Protein AF-0000000079576489 (afdb_homodimer)

Nearest PDB structures (foldseek):
  7p4m-assembly1_A  TM=9.486E-01  e=2.228E-34  Thermotoga maritima MSB8
  7p4q-assembly1_A  TM=9.495E-01  e=3.131E-34  Thermotoga maritima MSB8
  6f4l-assembly1_A  TM=9.479E-01  e=9.734E-34  Thermotoga maritima MSB8
  6f4d-assembly1_A  TM=9.574E-01  e=3.026E-33  Thermotoga maritima
  7p4p-assembly1_A  TM=9.589E-01  e=5.648E-33  Thermotoga maritima MSB8

pLDDT: mean 96.82, std 3.68, range [53.78, 98.94]

Foldseek 3Di:
DDLVVLLVVLLVLCVVQQEAEEAELLAAPSSVVNHPDYYHLLVRLVVLLPDPGQEYEYQAADLSQVSSCLSRVRHWTWDLAPVQHAPQQVPADQVNVVVVCVVVVQAAEEEESNHHLRNLLPHQAYAYQAQLLQLLVPDPRQEHEYDDQVQSVVVSCVSPVSGHYDYHPTAHPQQAVQDLVLQVVVCVVPVQAFEEAESSHDPSNVVPHPYYGDLVVSLVCLLPDPRAHYEYRAACSSQVVSCVVPVRHHYHYSDPSRHDPSSHVRDSVSSSCVSVVNHTDTDDDDPSSSPSSSSRHVSCVVSGD/DDLVVLLVVLLVLCVVQQEAEEAELLAAPSSVVNHPDYYHLLVRLVVLLPDPGQEYEYQAADLSQVSSCLSRVRHWTWDLAPVQHAPQQVPADQVNVVVVCVVVVQAQEEEESNHHLRNLLPHQAYAYQAQLLQLLVPDPRQEHEYDDQVQSVVVSCVVVVSGHYDYHPTAHPQQAVQDLVLQVVVCVVPVQAFEEAESSHDPSNVVRHPYYGDLVVSLVCVLPDPRAHYEYRAACSSQVVSCVVPVRHHYHYSDPSRHDPSSHVRDSVSSSCVSVVNHTDTDDDDPSSSVSSSSRHVSCVVSGD

InterPro domains:
  IPR003473 Quinolinate synthetase A [PF02445] (8-302)
  IPR003473 Quinolinate synthetase A [PTHR30573] (5-243)
  IPR003473 Quinolinate synthetase A [TIGR00550] (1-303)
  IPR036094 Quinolinate synthetase A superfamily [G3DSA:3.40.50.10800] (9-284)
  IPR036094 Quinolinate synthetase A superfamily [G3DSA:3.40.50.10800] (88-302)
  IPR036094 Quinolinate synthetase A superfamily [G3DSA:3.40.50.10800] (172-258)
  IPR036094 Quinolinate synthetase A superfamily [SSF142754] (5-303)

Organism: NCBI:txid418240

Solvent-accessible surface area (backbone atoms only — not comparable to full-atom values): 31175 Å² total; per-residue (Å²): 115,51,72,66,55,50,45,52,51,41,54,50,51,29,61,77,65,36,40,42,32,36,24,35,58,60,39,53,69,76,44,54,74,63,32,77,43,73,31,55,70,67,60,43,28,56,50,56,48,71,47,94,53,56,26,35,36,29,42,48,34,47,49,51,33,51,50,28,30,52,62,26,71,87,38,50,30,22,29,25,39,74,83,18,47,50,73,38,23,67,70,57,48,55,68,56,47,52,58,51,42,66,76,40,77,83,39,44,37,37,31,40,57,66,34,39,52,70,41,29,44,78,32,64,29,37,30,45,81,79,27,36,53,58,36,58,66,68,44,85,62,53,32,34,34,28,29,43,32,34,38,41,40,50,56,38,43,69,75,38,73,89,42,46,76,45,66,37,97,60,36,50,78,41,41,52,65,54,43,50,67,39,48,50,52,41,38,68,75,38,73,81,38,46,37,32,25,30,50,54,23,33,62,72,38,50,72,68,39,76,39,76,34,29,72,68,48,44,52,48,49,57,71,69,41,88,67,51,37,33,30,38,45,52,53,45,41,49,40,56,52,47,41,52,75,36,69,87,41,46,66,36,67,38,52,64,65,24,45,55,38,36,38,60,71,48,48,61,63,30,48,46,30,30,77,71,68,75,40,47,33,76,71,81,74,56,67,68,42,44,51,31,19,33,52,10,50,50,43,24,61,73,52,44,103,115,52,71,66,55,51,46,51,51,42,54,51,51,30,61,77,65,35,39,43,32,35,23,35,58,61,38,53,69,77,45,54,74,64,31,76,43,73,32,55,70,66,59,43,30,54,51,56,49,72,47,94,53,57,26,37,36,30,42,49,34,48,50,51,33,51,49,28,33,52,63,26,72,86,38,48,31,23,28,26,37,75,83,19,46,51,74,40,22,66,69,58,48,56,69,56,47,54,58,52,41,67,78,40,77,83,38,44,36,37,29,41,58,65,33,39,53,70,41,30,43,79,33,64,27,33,31,46,80,78,28,35,54,61,35,57,66,69,42,85,62,52,31,34,34,28,31,42,34,35,38,41,39,49,55,38,42,70,76,37,74,89,43,47,74,45,67,38,96,58,36,48,77,42,41,53,65,52,43,50,66,39,49,52,52,42,39,69,76,39,73,81,36,45,35,34,27,31,49,54,23,32,63,72,38,52,73,68,39,75,39,77,36,27,72,69,49,43,53,50,50,58,71,71,41,89,66,49,37,33,32,37,44,51,54,46,41,48,43,56,53,45,42,51,76,36,70,88,41,46,66,36,67,40,51,64,65,24,44,55,38,38,40,60,69,48,48,62,64,30,48,47,29,30,76,69,69,75,41,45,34,76,69,81,74,56,67,68,42,43,50,31,19,32,52,9,50,51,44,23,61,72,52,40,110

Sequence (610 aa):
MTIAEIQQEILRMKKEQDICILAHAYQGQEILEVADYTGDSYGLSVQASKRDCSGVIMCGVRFMAETCKILSPKKRVWLANPVAGCPMAEQLDLEGLRELKAQYPDYAVVAYINTTSELKTECDVCVTSSSAVEICKKLEQDKILFIPDPNLGHYVAEKLPEKTFAFYKGGCPRHIVVSAKDVEKARATHPDALFLVHPECRQEVVEQADYVGSTTGIMEFAKKSEHKEFIIGTENSIVEHLQFECPDKKFYPVAVQLTCMNMKVTTLMDIYNCLKGQGGEEIFLPENIMEGAGRCIHRMVELGGMTIAEIQQEILRMKKEQDICILAHAYQGQEILEVADYTGDSYGLSVQASKRDCSGVIMCGVRFMAETCKILSPKKRVWLANPVAGCPMAEQLDLEGLRELKAQYPDYAVVAYINTTSELKTECDVCVTSSSAVEICKKLEQDKILFIPDPNLGHYVAEKLPEKTFAFYKGGCPRHIVVSAKDVEKARATHPDALFLVHPECRQEVVEQADYVGSTTGIMEFAKKSEHKEFIIGTENSIVEHLQFECPDKKFYPVAVQLTCMNMKVTTLMDIYNCLKGQGGEEIFLPENIMEGAGRCIHRMVELGG

Secondary structure (DSSP, 8-state):
--HHHHHHHHHHHHHHHTEEEEEETTS-HHHHTT-SEEE-HHHHHHHHHHS--SEEEEES-HHHHHHHHHH-TTSEEEESSTT---TTTTSS-HHHHHHHHHH-TTSEEEEESSS-HHHHTT-SEEE-TTTHHHHHHH-S-SEEEEES-HHHHHHHHHH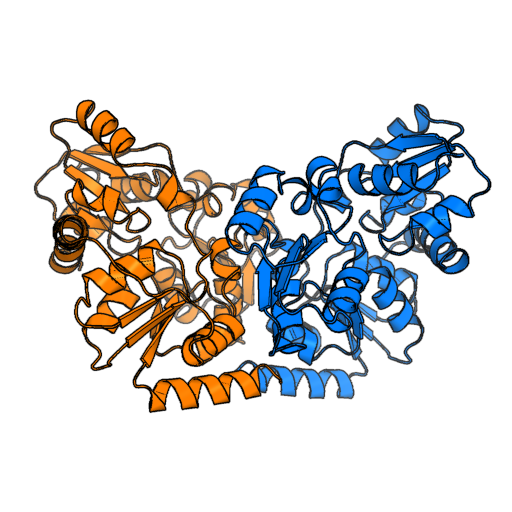-TTSEEEE-S---TTGGG--HHHHHHHHHH-TT-EEEE-TTS-HHHHTT-SEE--HHHHHHHHHH-S-SEEEEES-THHHHHHHHH-TTSEEEES-GGG--HHHHT--HHHHHHHHTTSS-EE----HHHHHHHHHHHHHHHHH--/--HHHHHHHHHHHHHHHTEEEEEETTS-HHHHTT-SEEE-HHHHHHHHHHS--SEEEEES-HHHHHHHHHH-TTSEEEESSTT---TTTTSS-HHHHHHHHHH-TT-EEEEESSS-HHHHTT-SEEE-TTTHHHHHHH-S-SEEEEES-HHHHHHHHHH-TTSEEEE-S---TTGGG--HHHHHHHHHH-TT-EEEE-TTS-HHHHTT-SEE--HHHHHHHHHH-S-SEEEEES-THHHHHHHHH-TTSEEEES-GGG--HHHHT--HHHHHHHHTTSS-EE----HHHHHHHHHHHHHHHHH--

Radius of gyration: 25.02 Å; Cα contacts (8 Å, |Δi|>4): 1276; chains: 2; bounding box: 54×73×64 Å

Structure (mmCIF, N/CA/C/O backbone):
data_AF-0000000079576489-model_v1
#
loop_
_entity.id
_entity.type
_entity.pdbx_description
1 polymer 'Quinolinate synthase'
#
loop_
_atom_site.group_PDB
_atom_site.id
_atom_site.type_symbol
_atom_site.label_atom_id
_atom_site.label_alt_id
_atom_site.label_comp_id
_atom_site.label_asym_id
_atom_site.label_entity_id
_atom_site.label_seq_id
_atom_site.pdbx_PDB_ins_code
_atom_site.Cartn_x
_atom_site.Cartn_y
_atom_site.Cartn_z
_atom_site.occupancy
_atom_site.B_iso_or_equiv
_atom_site.auth_seq_id
_atom_site.auth_comp_id
_atom_site.auth_asym_id
_atom_site.auth_atom_id
_atom_site.pdbx_PDB_model_num
ATOM 1 N N . MET A 1 1 ? 9.375 13.93 -16.172 1 88.94 1 MET A N 1
ATOM 2 C CA . MET A 1 1 ? 8.562 13.078 -17.031 1 88.94 1 MET A CA 1
ATOM 3 C C . MET A 1 1 ? 7.266 12.68 -16.328 1 88.94 1 MET A C 1
ATOM 5 O O . MET A 1 1 ? 7.238 12.523 -15.109 1 88.94 1 MET A O 1
ATOM 9 N N . THR A 1 2 ? 6.199 12.586 -17.156 1 95.12 2 THR A N 1
ATOM 10 C CA . THR A 1 2 ? 4.898 12.172 -16.641 1 95.12 2 THR A CA 1
ATOM 11 C C . THR A 1 2 ? 4.738 10.656 -16.75 1 95.12 2 THR A C 1
ATOM 13 O O . THR A 1 2 ? 5.559 9.984 -17.375 1 95.12 2 THR A O 1
ATOM 16 N N . ILE A 1 3 ? 3.736 10.148 -16.125 1 97.38 3 ILE A N 1
ATOM 17 C CA . ILE A 1 3 ? 3.41 8.727 -16.219 1 97.38 3 ILE A CA 1
ATOM 18 C C . ILE A 1 3 ? 3.238 8.328 -17.688 1 97.38 3 ILE A C 1
ATOM 20 O O . ILE A 1 3 ? 3.818 7.344 -18.141 1 97.38 3 ILE A O 1
ATOM 24 N N . ALA A 1 4 ? 2.502 9.172 -18.453 1 97.56 4 ALA A N 1
ATOM 25 C CA . ALA A 1 4 ? 2.23 8.875 -19.844 1 97.56 4 ALA A CA 1
ATOM 26 C C . ALA A 1 4 ? 3.525 8.805 -20.656 1 97.56 4 ALA A C 1
ATOM 28 O O . ALA A 1 4 ? 3.691 7.918 -21.5 1 97.56 4 ALA A O 1
ATOM 29 N N . GLU A 1 5 ? 4.426 9.688 -20.375 1 97.56 5 GLU A N 1
ATOM 30 C CA . GLU A 1 5 ? 5.703 9.719 -21.078 1 97.56 5 GLU A CA 1
ATOM 31 C C . GLU A 1 5 ? 6.547 8.492 -20.766 1 97.56 5 GLU A C 1
ATOM 33 O O . GLU A 1 5 ? 7.152 7.898 -21.656 1 97.56 5 GLU A O 1
ATOM 38 N N . ILE A 1 6 ? 6.574 8.133 -19.5 1 97.69 6 ILE A N 1
ATOM 39 C CA . ILE A 1 6 ? 7.352 6.973 -19.094 1 97.69 6 ILE A CA 1
ATOM 40 C C . ILE A 1 6 ? 6.746 5.703 -19.672 1 97.69 6 ILE A C 1
ATOM 42 O O . ILE A 1 6 ? 7.469 4.805 -20.109 1 97.69 6 ILE A O 1
ATOM 46 N N . GLN A 1 7 ? 5.414 5.645 -19.688 1 98.62 7 GLN A N 1
ATOM 47 C CA . GLN A 1 7 ? 4.746 4.492 -20.281 1 98.62 7 GLN A CA 1
ATOM 48 C C . GLN A 1 7 ? 5.117 4.344 -21.766 1 98.62 7 GLN A C 1
ATOM 50 O O . GLN A 1 7 ? 5.387 3.236 -22.234 1 98.62 7 GLN A O 1
ATOM 55 N N . GLN A 1 8 ? 5.141 5.43 -22.438 1 98.44 8 GLN A N 1
ATOM 56 C CA . GLN A 1 8 ? 5.5 5.395 -23.859 1 98.44 8 GLN A CA 1
ATOM 57 C C . GLN A 1 8 ? 6.93 4.891 -24.047 1 98.44 8 GLN A C 1
ATOM 59 O O . GLN A 1 8 ? 7.199 4.094 -24.938 1 98.44 8 GLN A O 1
ATOM 64 N N . GLU A 1 9 ? 7.816 5.395 -23.219 1 98.31 9 GLU A N 1
ATOM 65 C CA . GLU A 1 9 ? 9.203 4.953 -23.297 1 98.31 9 GLU A CA 1
ATOM 66 C C . GLU A 1 9 ? 9.336 3.465 -22.984 1 98.31 9 GLU A C 1
ATOM 68 O O . GLU A 1 9 ? 10.102 2.752 -23.625 1 98.31 9 GLU A O 1
ATOM 73 N N . ILE A 1 10 ? 8.609 3.016 -22 1 98.75 10 ILE A N 1
ATOM 74 C CA . ILE A 1 10 ? 8.617 1.607 -21.625 1 98.75 10 ILE A CA 1
ATOM 75 C C . ILE A 1 10 ? 8.125 0.752 -22.781 1 98.75 10 ILE A C 1
ATOM 77 O O . ILE A 1 10 ? 8.742 -0.256 -23.125 1 98.75 10 ILE A O 1
ATOM 81 N N . LEU A 1 11 ? 7.043 1.182 -23.406 1 98.81 11 LEU A N 1
ATOM 82 C CA . LEU A 1 11 ? 6.473 0.441 -24.531 1 98.81 11 LEU A CA 1
ATOM 83 C C . LEU A 1 11 ? 7.457 0.375 -25.688 1 98.81 11 LEU A C 1
ATOM 85 O O . LEU A 1 11 ? 7.609 -0.674 -26.328 1 98.81 11 LEU A O 1
ATOM 89 N N . ARG A 1 12 ? 8.109 1.42 -25.922 1 98.75 12 ARG A N 1
ATOM 90 C CA . ARG A 1 12 ? 9.117 1.458 -26.984 1 98.75 12 ARG A CA 1
ATOM 91 C C . ARG A 1 12 ? 10.281 0.531 -26.656 1 98.75 12 ARG A C 1
ATOM 93 O O . ARG A 1 12 ? 10.664 -0.302 -27.484 1 98.75 12 ARG A O 1
ATOM 100 N N . MET A 1 13 ? 10.852 0.648 -25.484 1 98.69 13 MET A N 1
ATOM 101 C CA . MET A 1 13 ? 12.055 -0.081 -25.094 1 98.69 13 MET A CA 1
ATOM 102 C C . MET A 1 13 ? 11.789 -1.582 -25.047 1 98.69 13 MET A C 1
ATOM 104 O O . MET A 1 13 ? 12.625 -2.381 -25.453 1 98.69 13 MET A O 1
ATOM 108 N N . LYS A 1 14 ? 10.625 -1.907 -24.484 1 98.56 14 LYS A N 1
ATOM 109 C CA . LYS A 1 14 ? 10.367 -3.34 -24.375 1 98.56 14 LYS A CA 1
ATOM 110 C C . LYS A 1 14 ? 10.25 -3.99 -25.75 1 98.56 14 LYS A C 1
ATOM 112 O O . LYS A 1 14 ? 10.688 -5.125 -25.938 1 98.56 14 LYS A O 1
ATOM 117 N N . LYS A 1 15 ? 9.648 -3.301 -26.672 1 98.19 15 LYS A N 1
ATOM 118 C CA . LYS A 1 15 ? 9.555 -3.797 -28.047 1 98.19 15 LYS A CA 1
ATOM 119 C C . LYS A 1 15 ? 10.938 -3.926 -28.672 1 98.19 15 LYS A C 1
ATOM 121 O O . LYS A 1 15 ? 11.258 -4.957 -29.266 1 98.19 15 LYS A O 1
ATOM 126 N N . GLU A 1 16 ? 11.703 -2.951 -28.547 1 98.5 16 GLU A N 1
ATOM 127 C CA . GLU A 1 16 ? 13.047 -2.922 -29.125 1 98.5 16 GLU A CA 1
ATOM 128 C C . GLU A 1 16 ? 13.914 -4.035 -28.547 1 98.5 16 GLU A C 1
ATOM 130 O O . GLU A 1 16 ? 14.75 -4.602 -29.266 1 98.5 16 GLU A O 1
ATOM 135 N N . GLN A 1 17 ? 13.719 -4.355 -27.359 1 98.38 17 GLN A N 1
ATOM 136 C CA . GLN A 1 17 ? 14.578 -5.297 -26.656 1 98.38 17 GLN A CA 1
ATOM 137 C C . GLN A 1 17 ? 13.969 -6.695 -26.641 1 98.38 17 GLN A C 1
ATOM 139 O O . GLN A 1 17 ? 14.57 -7.637 -26.109 1 98.38 17 GLN A O 1
ATOM 144 N N . ASP A 1 18 ? 12.742 -6.809 -27.109 1 98.38 18 ASP A N 1
ATOM 145 C CA . ASP A 1 18 ? 12.023 -8.078 -27.141 1 98.38 18 ASP A CA 1
ATOM 146 C C . ASP A 1 18 ? 11.797 -8.625 -25.734 1 98.38 18 ASP A C 1
ATOM 148 O O . ASP A 1 18 ? 12.148 -9.773 -25.453 1 98.38 18 ASP A O 1
ATOM 152 N N . ILE A 1 19 ? 11.32 -7.766 -24.891 1 98.44 19 ILE A N 1
ATOM 153 C CA . ILE A 1 19 ? 11.047 -8.102 -23.5 1 98.44 19 ILE A CA 1
ATOM 154 C C . ILE A 1 19 ? 9.547 -8.047 -23.234 1 98.44 19 ILE A C 1
ATOM 156 O O . ILE A 1 19 ? 8.867 -7.113 -23.656 1 98.44 19 ILE A O 1
ATOM 160 N N . CYS A 1 20 ? 9.062 -9.086 -22.578 1 98.06 20 CYS A N 1
ATOM 161 C CA . CYS A 1 20 ? 7.672 -9.148 -22.141 1 98.06 20 CYS A CA 1
ATOM 162 C C . CYS A 1 20 ? 7.543 -8.664 -20.703 1 98.06 20 CYS A C 1
ATOM 164 O O . CYS A 1 20 ? 8.391 -8.961 -19.859 1 98.06 20 CYS A O 1
ATOM 166 N N . ILE A 1 21 ? 6.508 -7.895 -20.406 1 98.69 21 ILE A N 1
ATOM 167 C CA . ILE A 1 21 ? 6.23 -7.43 -19.062 1 98.69 21 ILE A CA 1
ATOM 168 C C . ILE A 1 21 ? 5.02 -8.172 -18.5 1 98.69 21 ILE A C 1
ATOM 170 O O . ILE A 1 21 ? 3.936 -8.141 -19.078 1 98.69 21 ILE A O 1
ATOM 174 N N . LEU A 1 22 ? 5.242 -8.852 -17.438 1 98.5 22 LEU A N 1
ATOM 175 C CA . LEU A 1 22 ? 4.188 -9.539 -16.688 1 98.5 22 LEU A CA 1
ATOM 176 C C . LEU A 1 22 ? 3.816 -8.758 -15.438 1 98.5 22 LEU A C 1
ATOM 178 O O . LEU A 1 22 ? 4.691 -8.391 -14.648 1 98.5 22 LEU A O 1
ATOM 182 N N . ALA A 1 23 ? 2.525 -8.5 -15.227 1 98.38 23 ALA A N 1
ATOM 183 C CA . ALA A 1 23 ? 2.068 -7.762 -14.055 1 98.38 23 ALA A CA 1
ATOM 184 C C . ALA A 1 23 ? 1.021 -8.555 -13.273 1 98.38 23 ALA A C 1
ATOM 186 O O . ALA A 1 23 ? -0.029 -8.906 -13.82 1 98.38 23 ALA A O 1
ATOM 187 N N . HIS A 1 24 ? 1.357 -8.867 -12.039 1 97.75 24 HIS A N 1
ATOM 188 C CA . HIS A 1 24 ? 0.315 -9.398 -11.164 1 97.75 24 HIS A CA 1
ATOM 189 C C . HIS A 1 24 ? -0.85 -8.422 -11.047 1 97.75 24 HIS A C 1
ATOM 191 O O . HIS A 1 24 ? -0.652 -7.203 -11.086 1 97.75 24 HIS A O 1
ATOM 197 N N . ALA A 1 25 ? -2.02 -8.906 -10.781 1 96.62 25 ALA A N 1
ATOM 198 C CA . ALA A 1 25 ? -3.25 -8.117 -10.766 1 96.62 25 ALA A CA 1
ATOM 199 C C . ALA A 1 25 ? -3.234 -7.094 -9.641 1 96.62 25 ALA A C 1
ATOM 201 O O . ALA A 1 25 ? -4 -6.129 -9.656 1 96.62 25 ALA A O 1
ATOM 202 N N . TYR A 1 26 ? -2.35 -7.266 -8.688 1 97.56 26 TYR A N 1
ATOM 203 C CA . TYR A 1 26 ? -2.305 -6.371 -7.531 1 97.56 26 TYR A CA 1
ATOM 204 C C . TYR A 1 26 ? -1.419 -5.164 -7.812 1 97.56 26 TYR A C 1
ATOM 206 O O . TYR A 1 26 ? -1.311 -4.258 -6.984 1 97.56 26 TYR A O 1
ATOM 214 N N . GLN A 1 27 ? -0.81 -5.113 -9 1 98.12 27 GLN A N 1
ATOM 215 C CA . GLN A 1 27 ? 0.032 -3.971 -9.344 1 98.12 27 GLN A CA 1
ATOM 216 C C . GLN A 1 27 ? -0.813 -2.748 -9.695 1 98.12 27 GLN A C 1
ATOM 218 O O . GLN A 1 27 ? -2.018 -2.867 -9.93 1 98.12 27 GLN A O 1
ATOM 223 N N . GLY A 1 28 ? -0.167 -1.562 -9.656 1 97.19 28 GLY A N 1
ATOM 224 C CA . GLY A 1 28 ? -0.85 -0.323 -9.984 1 97.19 28 GLY A CA 1
ATOM 225 C C . GLY A 1 28 ? -1.302 -0.257 -11.438 1 97.19 28 GLY A C 1
ATOM 226 O O . GLY A 1 28 ? -0.722 -0.913 -12.305 1 97.19 28 GLY A O 1
ATOM 227 N N . GLN A 1 29 ? -2.305 0.568 -11.641 1 97.69 29 GLN A N 1
ATOM 228 C CA . GLN A 1 29 ? -2.898 0.69 -12.969 1 97.69 29 GLN A CA 1
ATOM 229 C C . GLN A 1 29 ? -1.863 1.141 -14 1 97.69 29 GLN A C 1
ATOM 231 O O . GLN A 1 29 ? -1.918 0.736 -15.164 1 97.69 29 GLN A O 1
ATOM 236 N N . GLU A 1 30 ? -0.906 1.991 -13.578 1 98.06 30 GLU A N 1
ATOM 237 C CA . GLU A 1 30 ? 0.122 2.496 -14.477 1 98.06 30 GLU A CA 1
ATOM 238 C C . GLU A 1 30 ? 1.02 1.367 -14.977 1 98.06 30 GLU A C 1
ATOM 240 O O . GLU A 1 30 ? 1.57 1.445 -16.078 1 98.06 30 GLU A O 1
ATOM 245 N N . ILE A 1 31 ? 1.19 0.369 -14.211 1 98.56 31 ILE A N 1
ATOM 246 C CA . ILE A 1 31 ? 1.982 -0.799 -14.586 1 98.56 31 ILE A CA 1
ATOM 247 C C . ILE A 1 31 ? 1.16 -1.717 -15.484 1 98.56 31 ILE A C 1
ATOM 249 O O . ILE A 1 31 ? 1.654 -2.201 -16.5 1 98.56 31 ILE A O 1
ATOM 253 N N . LEU A 1 32 ? -0.152 -1.914 -15.117 1 98.31 32 LEU A N 1
ATOM 254 C CA . LEU A 1 32 ? -1.016 -2.781 -15.914 1 98.31 32 LEU A CA 1
ATOM 255 C C . LEU A 1 32 ? -1.103 -2.287 -17.359 1 98.31 32 LEU A C 1
ATOM 257 O O . LEU A 1 32 ? -1.155 -3.092 -18.297 1 98.31 32 LEU A O 1
ATOM 261 N N . GLU A 1 33 ? -1.062 -1.024 -17.562 1 98.38 33 GLU A N 1
ATOM 262 C CA . GLU A 1 33 ? -1.262 -0.427 -18.875 1 98.38 33 GLU A CA 1
ATOM 263 C C . GLU A 1 33 ? -0.076 -0.708 -19.797 1 98.38 33 GLU A C 1
ATOM 265 O O . GLU A 1 33 ? -0.191 -0.597 -21.016 1 98.38 33 GLU A O 1
ATOM 270 N N . VAL A 1 34 ? 1.092 -1.056 -19.266 1 98.69 34 VAL A N 1
ATOM 271 C CA . VAL A 1 34 ? 2.248 -1.322 -20.109 1 98.69 34 VAL A CA 1
ATOM 272 C C . VAL A 1 34 ? 2.566 -2.816 -20.094 1 98.69 34 VAL A C 1
ATOM 274 O O . VAL A 1 34 ? 3.514 -3.262 -20.75 1 98.69 34 VAL A O 1
ATOM 277 N N . ALA A 1 35 ? 1.807 -3.59 -19.375 1 98.5 35 ALA A N 1
ATOM 278 C CA . ALA A 1 35 ? 2.055 -5.023 -19.25 1 98.5 35 ALA A CA 1
ATOM 279 C C . ALA A 1 35 ? 1.563 -5.77 -20.5 1 98.5 35 ALA A C 1
ATOM 281 O O . ALA A 1 35 ? 0.574 -5.371 -21.109 1 98.5 35 ALA A O 1
ATOM 282 N N . ASP A 1 36 ? 2.234 -6.82 -20.875 1 97.81 36 ASP A N 1
ATOM 283 C CA . ASP A 1 36 ? 1.76 -7.723 -21.922 1 97.81 36 ASP A CA 1
ATOM 284 C C . ASP A 1 36 ? 0.686 -8.664 -21.391 1 97.81 36 ASP A C 1
ATOM 286 O O . ASP A 1 36 ? -0.257 -9.016 -22.109 1 97.81 36 ASP A O 1
ATOM 290 N N . TYR A 1 37 ? 0.896 -9.078 -20.172 1 96.38 37 TYR A N 1
ATOM 291 C CA . TYR A 1 37 ? -0.064 -9.953 -19.516 1 96.38 37 TYR A CA 1
ATOM 292 C C . TYR A 1 37 ? -0.29 -9.508 -18.062 1 96.38 37 TYR A C 1
ATOM 294 O O . TYR A 1 37 ? 0.65 -9.102 -17.375 1 96.38 37 TYR A O 1
ATOM 302 N N . THR A 1 38 ? -1.528 -9.508 -17.672 1 96 38 THR A N 1
ATOM 303 C CA . THR A 1 38 ? -1.938 -9.266 -16.297 1 96 38 THR A CA 1
ATOM 304 C C . THR A 1 38 ? -2.717 -10.461 -15.75 1 96 38 THR A C 1
ATOM 306 O O . THR A 1 38 ? -3.547 -11.039 -16.453 1 96 38 THR A O 1
ATOM 309 N N . GLY A 1 39 ? -2.432 -10.828 -14.516 1 92.19 39 GLY A N 1
ATOM 310 C CA . GLY A 1 39 ? -3.164 -11.938 -13.938 1 92.19 39 GLY A CA 1
ATOM 311 C C . GLY A 1 39 ?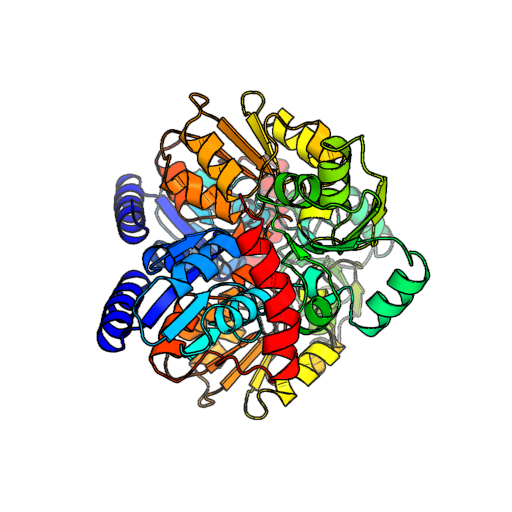 -2.584 -12.414 -12.625 1 92.19 39 GLY A C 1
ATOM 312 O O . GLY A 1 39 ? -1.97 -11.641 -11.891 1 92.19 39 GLY A O 1
ATOM 313 N N . ASP A 1 40 ? -2.971 -13.586 -12.258 1 87.38 40 ASP A N 1
ATOM 314 C CA . ASP A 1 40 ? -2.443 -14.195 -11.039 1 87.38 40 ASP A CA 1
ATOM 315 C C . ASP A 1 40 ? -1.105 -14.883 -11.312 1 87.38 40 ASP A C 1
ATOM 317 O O . ASP A 1 40 ? -0.621 -14.891 -12.445 1 87.38 40 ASP A O 1
ATOM 321 N N . SER A 1 41 ? -0.508 -15.398 -10.336 1 82.94 41 SER A N 1
ATOM 322 C CA . SER A 1 41 ? 0.848 -15.93 -10.398 1 82.94 41 SER A CA 1
ATOM 323 C C . SER A 1 41 ? 0.947 -17.078 -11.406 1 82.94 41 SER A C 1
ATOM 325 O O . SER A 1 41 ? 1.872 -17.109 -12.219 1 82.94 41 SER A O 1
ATOM 327 N N . TYR A 1 42 ? 0.071 -18 -11.406 1 78.44 42 TYR A N 1
ATOM 328 C CA . TYR A 1 42 ? 0.09 -19.156 -12.289 1 78.44 42 TYR A CA 1
ATOM 329 C C . TYR A 1 42 ? -0.07 -18.734 -13.75 1 78.44 42 TYR A C 1
ATOM 331 O O . TYR A 1 42 ? 0.744 -19.094 -14.602 1 78.44 42 TYR A O 1
ATOM 339 N N . GLY A 1 43 ? -1.098 -17.969 -13.992 1 83.38 43 GLY A N 1
ATOM 340 C CA . GLY A 1 43 ? -1.416 -17.531 -15.344 1 83.38 43 GLY A CA 1
ATOM 341 C C . GLY A 1 43 ? -0.288 -16.75 -16 1 83.38 43 GLY A C 1
ATOM 342 O O . GLY A 1 43 ? 0.008 -16.969 -17.188 1 83.38 43 GLY A O 1
ATOM 343 N N . LEU A 1 44 ? 0.418 -15.992 -15.258 1 90.44 44 LEU A N 1
ATOM 344 C CA . LEU A 1 44 ? 1.481 -15.141 -15.789 1 90.44 44 LEU A CA 1
ATOM 345 C C . LEU A 1 44 ? 2.66 -15.984 -16.266 1 90.44 44 LEU A C 1
ATOM 347 O O . LEU A 1 44 ? 3.162 -15.781 -17.375 1 90.44 44 LEU A O 1
ATOM 351 N N . SER A 1 45 ? 3.055 -16.906 -15.453 1 88.62 45 SER A N 1
ATOM 352 C CA . SER A 1 45 ? 4.215 -17.734 -15.797 1 88.62 45 SER A CA 1
ATOM 353 C C . SER A 1 45 ? 3.926 -18.625 -17 1 88.62 45 SER A C 1
ATOM 355 O O . SER A 1 45 ? 4.797 -18.844 -17.844 1 88.62 45 SER A O 1
ATOM 357 N N . VAL A 1 46 ? 2.707 -19.141 -17.078 1 89.81 46 VAL A N 1
ATOM 358 C CA . VAL A 1 46 ? 2.32 -19.969 -18.203 1 89.81 46 VAL A CA 1
ATOM 359 C C . VAL A 1 46 ? 2.32 -19.141 -19.484 1 89.81 46 VAL A C 1
ATOM 361 O O . VAL A 1 46 ? 2.83 -19.578 -20.531 1 89.81 46 VAL A O 1
ATOM 364 N N . GLN A 1 47 ? 1.8 -17.953 -19.391 1 92.06 47 GLN A N 1
ATOM 365 C CA . GLN A 1 47 ? 1.781 -17.078 -20.547 1 92.06 47 GLN A CA 1
ATOM 366 C C . GLN A 1 47 ? 3.197 -16.734 -21.016 1 92.06 47 GLN A C 1
ATOM 368 O O . GLN A 1 47 ? 3.479 -16.703 -22.203 1 92.06 47 GLN A O 1
ATOM 373 N N . ALA A 1 48 ? 4.012 -16.469 -20.125 1 92.25 48 ALA A N 1
ATOM 374 C CA . ALA A 1 48 ? 5.406 -16.172 -20.438 1 92.25 48 ALA A CA 1
ATOM 375 C C . ALA A 1 48 ? 6.074 -17.328 -21.156 1 92.25 48 ALA A C 1
ATOM 377 O O . ALA A 1 48 ? 6.863 -17.125 -22.078 1 92.25 48 ALA A O 1
ATOM 378 N N . SER A 1 49 ? 5.785 -18.516 -20.766 1 92.62 49 SER A N 1
ATOM 379 C CA . SER A 1 49 ? 6.418 -19.703 -21.344 1 92.62 49 SER A CA 1
ATOM 380 C C . SER A 1 49 ? 5.996 -19.891 -22.797 1 92.62 49 SER A C 1
ATOM 382 O O . SER A 1 49 ? 6.742 -20.469 -23.594 1 92.62 49 SER A O 1
ATOM 384 N N . LYS A 1 50 ? 4.855 -19.406 -23.125 1 93.94 50 LYS A N 1
ATOM 385 C CA . LYS A 1 50 ? 4.301 -19.609 -24.453 1 93.94 50 LYS A CA 1
ATOM 386 C C . LYS A 1 50 ? 4.711 -18.469 -25.391 1 93.94 50 LYS A C 1
ATOM 388 O O . LYS A 1 50 ? 4.582 -18.578 -26.609 1 93.94 50 LYS A O 1
ATOM 393 N N . ARG A 1 51 ? 5.137 -17.453 -24.828 1 93.62 51 ARG A N 1
ATOM 394 C CA . ARG A 1 51 ? 5.473 -16.266 -25.625 1 93.62 51 ARG A CA 1
ATOM 395 C C . ARG A 1 51 ? 6.883 -16.375 -26.203 1 93.62 51 ARG A C 1
ATOM 397 O O . ARG A 1 51 ? 7.805 -16.828 -25.516 1 93.62 51 ARG A O 1
ATOM 404 N N . ASP A 1 52 ? 6.957 -16.016 -27.5 1 93.94 52 ASP A N 1
ATOM 405 C CA . ASP A 1 52 ? 8.281 -15.961 -28.109 1 93.94 52 ASP A CA 1
ATOM 406 C C . ASP A 1 52 ? 8.953 -14.617 -27.844 1 93.94 52 ASP A C 1
ATOM 408 O O . ASP A 1 52 ? 8.711 -13.641 -28.547 1 93.94 52 ASP A O 1
ATOM 412 N N . CYS A 1 53 ? 9.672 -14.516 -26.812 1 95.81 53 CYS A N 1
ATOM 413 C CA . CYS A 1 53 ? 10.422 -13.328 -26.422 1 95.81 53 CYS A CA 1
ATOM 414 C C . CYS A 1 53 ? 11.727 -13.711 -25.734 1 95.81 53 CYS A C 1
ATOM 416 O O . CYS A 1 53 ? 11.859 -14.828 -25.234 1 95.81 53 CYS A O 1
ATOM 418 N N . SER A 1 54 ? 12.633 -12.797 -25.703 1 97.12 54 SER A N 1
ATOM 419 C CA . SER A 1 54 ? 13.969 -13.07 -25.172 1 97.12 54 SER A CA 1
ATOM 420 C C . SER A 1 54 ? 13.992 -12.953 -23.641 1 97.12 54 SER A C 1
ATOM 422 O O . SER A 1 54 ? 14.797 -13.602 -22.984 1 97.12 54 SER A O 1
ATOM 424 N N . GLY A 1 55 ? 13.109 -12.039 -23.109 1 98 55 GLY A N 1
ATOM 425 C CA . GLY A 1 55 ? 13.148 -11.805 -21.688 1 98 55 GLY A CA 1
ATOM 426 C C . GLY A 1 55 ? 11.797 -11.398 -21.109 1 98 55 GLY A C 1
ATOM 427 O O . GLY A 1 55 ? 10.867 -11.109 -21.859 1 98 55 GLY A O 1
ATOM 428 N N . VAL A 1 56 ? 11.797 -11.492 -19.781 1 98.44 56 VAL A N 1
ATOM 429 C CA . VAL A 1 56 ? 10.57 -11.18 -19.078 1 98.44 56 VAL A CA 1
ATOM 430 C C . VAL A 1 56 ? 10.883 -10.32 -17.844 1 98.44 56 VAL A C 1
ATOM 432 O O . VAL A 1 56 ? 11.844 -10.586 -17.125 1 98.44 56 VAL A O 1
ATOM 435 N N . ILE A 1 57 ? 10.148 -9.219 -17.672 1 98.81 57 ILE A N 1
ATOM 436 C CA . ILE A 1 57 ? 10.148 -8.461 -16.422 1 98.81 57 ILE A CA 1
ATOM 437 C C . ILE A 1 57 ? 8.891 -8.797 -15.617 1 98.81 57 ILE A C 1
ATOM 439 O O . ILE A 1 57 ? 7.773 -8.562 -16.078 1 98.81 57 ILE A O 1
ATOM 443 N N . MET A 1 58 ? 9.117 -9.406 -14.469 1 98.69 58 MET A N 1
ATOM 444 C CA . MET A 1 58 ? 8.031 -9.734 -13.562 1 98.69 58 MET A CA 1
ATOM 445 C C . MET A 1 58 ? 7.727 -8.57 -12.625 1 98.69 58 MET A C 1
ATOM 447 O O . MET A 1 58 ? 8.578 -8.18 -11.82 1 98.69 58 MET A O 1
ATOM 451 N N . CYS A 1 59 ? 6.551 -7.945 -12.797 1 98.75 59 CYS A N 1
ATOM 452 C CA . CYS A 1 59 ? 6.008 -7.027 -11.805 1 98.75 59 CYS A CA 1
ATOM 453 C C . CYS A 1 59 ? 5.137 -7.766 -10.797 1 98.75 59 CYS A C 1
ATOM 455 O O . CYS A 1 59 ? 3.936 -7.93 -11.008 1 98.75 59 CYS A O 1
ATOM 457 N N . GLY A 1 60 ? 5.648 -8.117 -9.695 1 97.81 60 GLY A N 1
ATOM 458 C CA . GLY A 1 60 ? 5.117 -8.906 -8.602 1 97.81 60 GLY A CA 1
ATOM 459 C C . GLY A 1 60 ? 6.094 -9.078 -7.457 1 97.81 60 GLY A C 1
ATOM 460 O O . GLY A 1 60 ? 6.645 -8.094 -6.953 1 97.81 60 GLY A O 1
ATOM 461 N N . VAL A 1 61 ? 6.227 -10.359 -7.023 1 98.12 61 VAL A N 1
ATOM 462 C CA . VAL A 1 61 ? 7.145 -10.633 -5.922 1 98.12 61 VAL A CA 1
ATOM 463 C C . VAL A 1 61 ? 8.125 -11.734 -6.328 1 98.12 61 VAL A C 1
ATOM 465 O O . VAL A 1 61 ? 7.988 -12.328 -7.402 1 98.12 61 VAL A O 1
ATOM 468 N N . ARG A 1 62 ? 9.031 -12.055 -5.52 1 97.75 62 ARG A N 1
ATOM 469 C CA . ARG A 1 62 ? 10.195 -12.875 -5.859 1 97.75 62 ARG A CA 1
ATOM 470 C C . ARG A 1 62 ? 9.773 -14.273 -6.289 1 97.75 62 ARG A C 1
ATOM 472 O O . ARG A 1 62 ? 10.234 -14.773 -7.316 1 97.75 62 ARG A O 1
ATOM 479 N N . PHE A 1 63 ? 8.938 -14.984 -5.562 1 97.38 63 PHE A N 1
ATOM 480 C CA . PHE A 1 63 ? 8.594 -16.359 -5.906 1 97.38 63 PHE A CA 1
ATOM 481 C C . PHE A 1 63 ? 7.941 -16.422 -7.281 1 97.38 63 PHE A C 1
ATOM 483 O O . PHE A 1 63 ? 8.031 -17.438 -7.965 1 97.38 63 PHE A O 1
ATOM 490 N N . MET A 1 64 ? 7.293 -15.359 -7.691 1 97.31 64 MET A N 1
ATOM 491 C CA . MET A 1 64 ? 6.676 -15.328 -9.016 1 97.31 64 MET A CA 1
ATOM 492 C C . MET A 1 64 ? 7.738 -15.266 -10.109 1 97.31 64 MET A C 1
ATOM 494 O O . MET A 1 64 ? 7.625 -15.953 -11.125 1 97.31 64 MET A O 1
ATOM 498 N N . ALA A 1 65 ? 8.695 -14.383 -9.875 1 98.06 65 ALA A N 1
ATOM 499 C CA . ALA A 1 65 ? 9.797 -14.289 -10.836 1 98.06 65 ALA A CA 1
ATOM 500 C C . ALA A 1 65 ? 10.547 -15.609 -10.945 1 98.06 65 ALA A C 1
ATOM 502 O O . ALA A 1 65 ? 10.922 -16.031 -12.039 1 98.06 65 ALA A O 1
ATOM 503 N N . GLU A 1 66 ? 10.742 -16.266 -9.859 1 97.62 66 GLU A N 1
ATOM 504 C CA . GLU A 1 66 ? 11.43 -17.562 -9.852 1 97.62 66 GLU A CA 1
ATOM 505 C C . GLU A 1 66 ? 10.602 -18.625 -10.57 1 97.62 66 GLU A C 1
ATOM 507 O O . GLU A 1 66 ? 11.141 -19.438 -11.32 1 97.62 66 GLU A O 1
ATOM 512 N N . THR A 1 67 ? 9.328 -18.625 -10.273 1 96.81 67 THR A N 1
ATOM 513 C CA . THR A 1 67 ? 8.438 -19.547 -10.977 1 96.81 67 THR A CA 1
ATOM 514 C C . THR A 1 67 ? 8.508 -19.312 -12.484 1 96.81 67 THR A C 1
ATOM 516 O O . THR A 1 67 ? 8.555 -20.266 -13.266 1 96.81 67 THR A O 1
ATOM 519 N N . CYS A 1 68 ? 8.508 -18.062 -12.875 1 96.88 68 CYS A N 1
ATOM 520 C CA . CYS A 1 68 ? 8.625 -17.719 -14.281 1 96.88 68 CYS A CA 1
ATOM 521 C C . CYS A 1 68 ? 9.922 -18.25 -14.867 1 96.88 68 CYS A C 1
ATOM 523 O O . CYS A 1 68 ? 9.93 -18.812 -15.969 1 96.88 68 CYS A O 1
ATOM 525 N N . LYS A 1 69 ? 11.023 -18.125 -14.164 1 97.81 69 LYS A N 1
ATOM 526 C CA . LYS A 1 69 ? 12.32 -18.609 -14.609 1 97.81 69 LYS A CA 1
ATOM 527 C C . LYS A 1 69 ? 12.305 -20.125 -14.797 1 97.81 69 LYS A C 1
ATOM 529 O O . LYS A 1 69 ? 12.859 -20.656 -15.758 1 97.81 69 LYS A O 1
ATOM 534 N N . ILE A 1 70 ? 11.688 -20.781 -13.906 1 97 70 ILE A N 1
ATOM 535 C CA . ILE A 1 70 ? 11.625 -22.234 -13.93 1 97 70 ILE A CA 1
ATOM 536 C C . ILE A 1 70 ? 10.852 -22.703 -15.156 1 97 70 ILE A C 1
ATOM 538 O O . ILE A 1 70 ? 11.258 -23.641 -15.836 1 97 70 ILE A O 1
ATOM 542 N N . LEU A 1 71 ? 9.742 -22.062 -15.469 1 95.69 71 LEU A N 1
ATOM 543 C CA . LEU A 1 71 ? 8.898 -22.453 -16.578 1 95.69 71 LEU A CA 1
ATOM 544 C C . LEU A 1 71 ? 9.453 -21.938 -17.906 1 95.69 71 LEU A C 1
ATOM 546 O O . LEU A 1 71 ? 9.047 -22.375 -18.969 1 95.69 71 LEU A O 1
ATOM 550 N N . SER A 1 72 ? 10.391 -20.953 -17.828 1 96.25 72 SER A N 1
ATOM 551 C CA . SER A 1 72 ? 11.047 -20.375 -18.984 1 96.25 72 SER A CA 1
ATOM 552 C C . SER A 1 72 ? 12.562 -20.344 -18.812 1 96.25 72 SER A C 1
ATOM 554 O O . SER A 1 72 ? 13.156 -19.266 -18.797 1 96.25 72 SER A O 1
ATOM 556 N N . PRO A 1 73 ? 13.203 -21.484 -18.812 1 96.56 73 PRO A N 1
ATOM 557 C CA . PRO A 1 73 ? 14.609 -21.562 -18.438 1 96.56 73 PRO A CA 1
ATOM 558 C C . PRO A 1 73 ? 15.539 -20.859 -19.422 1 96.56 73 PRO A C 1
ATOM 560 O O . PRO A 1 73 ? 16.625 -20.438 -19.047 1 96.56 73 PRO A O 1
ATOM 563 N N . LYS A 1 74 ? 15.133 -20.672 -20.641 1 96.25 74 LYS A N 1
ATOM 564 C CA . LYS A 1 74 ? 16 -20.062 -21.656 1 96.25 74 LYS A CA 1
ATOM 565 C C . LYS A 1 74 ? 15.852 -18.547 -21.688 1 96.25 74 LYS A C 1
ATOM 567 O O . LYS A 1 74 ? 16.672 -17.844 -22.266 1 96.25 74 LYS A O 1
ATOM 572 N N . LYS A 1 75 ? 14.758 -18.047 -21.094 1 97.69 75 LYS A N 1
ATOM 573 C CA . LYS A 1 75 ? 14.508 -16.609 -21.078 1 97.69 75 LYS A CA 1
ATOM 574 C C . LYS A 1 75 ? 15.25 -15.914 -19.938 1 97.69 75 LYS A C 1
ATOM 576 O O . LYS A 1 75 ? 15.477 -16.516 -18.891 1 97.69 75 LYS A O 1
ATOM 581 N N . ARG A 1 76 ? 15.719 -14.703 -20.219 1 98.12 76 ARG A N 1
ATOM 582 C CA . ARG A 1 76 ? 16.141 -13.852 -19.109 1 98.12 76 ARG A CA 1
ATOM 583 C C . ARG A 1 76 ? 14.922 -13.352 -18.328 1 98.12 76 ARG A C 1
ATOM 585 O O . ARG A 1 76 ? 13.992 -12.797 -18.906 1 98.12 76 ARG A O 1
ATOM 592 N N . VAL A 1 77 ? 14.93 -13.562 -17.016 1 98.69 77 VAL A N 1
ATOM 593 C CA . VAL A 1 77 ? 13.805 -13.148 -16.188 1 98.69 77 VAL A CA 1
ATOM 594 C C . VAL A 1 77 ? 14.281 -12.148 -15.125 1 98.69 77 VAL A C 1
ATOM 596 O O . VAL A 1 77 ? 15.266 -12.398 -14.43 1 98.69 77 VAL A O 1
ATOM 599 N N . TRP A 1 78 ? 13.594 -10.977 -15.055 1 98.88 78 TRP A N 1
ATOM 600 C CA . TRP A 1 78 ? 13.906 -9.969 -14.039 1 98.88 78 TRP A CA 1
ATOM 601 C C . TRP A 1 78 ? 12.734 -9.797 -13.07 1 98.88 78 TRP A C 1
ATOM 603 O O . TRP A 1 78 ? 11.57 -9.859 -13.477 1 98.88 78 TRP A O 1
ATOM 613 N N . LEU A 1 79 ? 13.047 -9.68 -11.82 1 98.75 79 LEU A N 1
ATOM 614 C CA . LEU A 1 79 ? 12.141 -9.062 -10.859 1 98.75 79 LEU A CA 1
ATOM 615 C C . LEU A 1 79 ? 12.266 -7.543 -10.891 1 98.75 79 LEU A C 1
ATOM 617 O O . LEU A 1 79 ? 13.359 -7.008 -10.67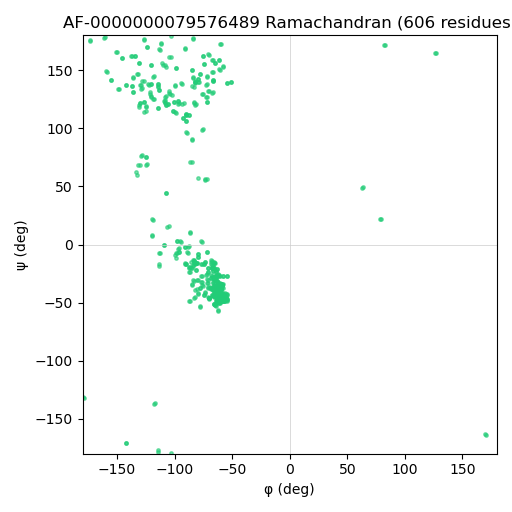2 1 98.75 79 LEU A O 1
ATOM 621 N N . ALA A 1 80 ? 11.211 -6.832 -11.148 1 98.69 80 ALA A N 1
ATOM 622 C CA . ALA A 1 80 ? 11.273 -5.395 -11.391 1 98.69 80 ALA A CA 1
ATOM 623 C C . ALA A 1 80 ? 11.844 -4.656 -10.188 1 98.69 80 ALA A C 1
ATOM 625 O O . ALA A 1 80 ? 12.688 -3.77 -10.336 1 98.69 80 ALA A O 1
ATOM 626 N N . ASN A 1 81 ? 11.328 -4.938 -9.016 1 98.19 81 ASN A N 1
ATOM 627 C CA . ASN A 1 81 ? 11.852 -4.41 -7.766 1 98.19 81 ASN A CA 1
ATOM 628 C C . ASN A 1 81 ? 12.43 -5.52 -6.887 1 98.19 81 ASN A C 1
ATOM 630 O O . ASN A 1 81 ? 11.688 -6.355 -6.367 1 98.19 81 ASN A O 1
ATOM 634 N N . PRO A 1 82 ? 13.688 -5.492 -6.594 1 97.12 82 PRO A N 1
ATOM 635 C CA . PRO A 1 82 ? 14.352 -6.609 -5.914 1 97.12 82 PRO A CA 1
ATOM 636 C C . PRO A 1 82 ? 13.875 -6.793 -4.477 1 97.12 82 PRO A C 1
ATOM 638 O O . PRO A 1 82 ? 14.047 -7.871 -3.9 1 97.12 82 PRO A O 1
ATOM 641 N N . VAL A 1 83 ? 13.297 -5.797 -3.885 1 96.12 83 VAL A N 1
ATOM 642 C CA . VAL A 1 83 ? 12.93 -5.918 -2.479 1 96.12 83 VAL A CA 1
ATOM 643 C C . VAL A 1 83 ? 11.508 -6.457 -2.361 1 96.12 83 VAL A C 1
ATOM 645 O O . VAL A 1 83 ? 11.016 -6.699 -1.256 1 96.12 83 VAL A O 1
ATOM 648 N N . ALA A 1 84 ? 10.875 -6.664 -3.516 1 97.56 84 ALA A N 1
ATOM 649 C CA . ALA A 1 84 ? 9.5 -7.168 -3.525 1 97.56 84 ALA A CA 1
ATOM 650 C C . ALA A 1 84 ? 9.461 -8.656 -3.203 1 97.56 84 ALA A C 1
ATOM 652 O O . ALA A 1 84 ? 9.688 -9.5 -4.078 1 97.56 84 ALA A O 1
ATOM 653 N N . GLY A 1 85 ? 9.164 -9 -1.973 1 97.12 85 GLY A N 1
ATOM 654 C CA . GLY A 1 85 ? 8.961 -10.367 -1.515 1 97.12 85 GLY A CA 1
ATOM 655 C C . GLY A 1 85 ? 7.543 -10.641 -1.057 1 97.12 85 GLY A C 1
ATOM 656 O O . GLY A 1 85 ? 6.652 -9.812 -1.243 1 97.12 85 GLY A O 1
ATOM 657 N N . CYS A 1 86 ? 7.344 -11.852 -0.577 1 97.56 86 CYS A N 1
ATOM 658 C CA . CYS A 1 86 ? 6.062 -12.258 -0.012 1 97.56 86 CYS A CA 1
ATOM 659 C C . CYS A 1 86 ? 6.242 -12.836 1.388 1 97.56 86 CYS A C 1
ATOM 661 O O . CYS A 1 86 ? 6.832 -13.906 1.553 1 97.56 86 CYS A O 1
ATOM 663 N N . PRO A 1 87 ? 5.68 -12.109 2.365 1 97.19 87 PRO A N 1
ATOM 664 C CA . PRO A 1 87 ? 5.828 -12.594 3.738 1 97.19 87 PRO A CA 1
ATOM 665 C C . PRO A 1 87 ? 5.258 -14 3.936 1 97.19 87 PRO A C 1
ATOM 667 O O . PRO A 1 87 ? 5.797 -14.781 4.719 1 97.19 87 PRO A O 1
ATOM 670 N N . MET A 1 88 ? 4.207 -14.344 3.275 1 97.81 88 MET A N 1
ATOM 671 C CA . MET A 1 88 ? 3.635 -15.68 3.387 1 97.81 88 MET A CA 1
ATOM 672 C C . MET A 1 88 ? 4.609 -16.734 2.871 1 97.81 88 MET A C 1
ATOM 674 O O . MET A 1 88 ? 4.781 -17.781 3.49 1 97.81 88 MET A O 1
ATOM 678 N N . ALA A 1 89 ? 5.262 -16.422 1.765 1 97.31 89 ALA A N 1
ATOM 679 C CA . ALA A 1 89 ? 6.199 -17.359 1.164 1 97.31 89 ALA A CA 1
ATOM 680 C C . ALA A 1 89 ? 7.383 -17.625 2.09 1 97.31 89 ALA A C 1
ATOM 682 O O . ALA A 1 89 ? 7.98 -18.703 2.051 1 97.31 89 ALA A O 1
ATOM 683 N N . GLU A 1 90 ? 7.629 -16.734 2.953 1 96.38 90 GLU A N 1
ATOM 684 C CA . GLU A 1 90 ? 8.828 -16.797 3.787 1 96.38 90 GLU A CA 1
ATOM 685 C C . GLU A 1 90 ? 8.508 -17.391 5.156 1 96.38 90 GLU A C 1
ATOM 687 O O . GLU A 1 90 ? 9.398 -17.547 5.996 1 96.38 90 GLU A O 1
ATOM 692 N N . GLN A 1 91 ? 7.309 -17.797 5.395 1 97.62 91 GLN A N 1
ATOM 693 C CA . GLN A 1 91 ? 6.871 -18.219 6.719 1 97.62 91 GLN A CA 1
ATOM 694 C C . GLN A 1 91 ? 7.379 -19.625 7.039 1 97.62 91 GLN A C 1
ATOM 696 O O . GLN A 1 91 ? 7.492 -20 8.211 1 97.62 91 GLN A O 1
ATOM 701 N N . LEU A 1 92 ? 7.609 -20.422 6.062 1 97.88 92 LEU A N 1
ATOM 702 C CA . LEU A 1 92 ? 8.047 -21.812 6.215 1 97.88 92 LEU A CA 1
ATOM 703 C C . LEU A 1 92 ? 9.266 -22.094 5.348 1 97.88 92 LEU A C 1
ATOM 705 O O . LEU A 1 92 ? 9.234 -21.875 4.133 1 97.88 92 LEU A O 1
ATOM 709 N N . ASP A 1 93 ? 10.305 -22.516 6.012 1 97.06 93 ASP A N 1
ATOM 710 C CA . ASP A 1 93 ? 11.5 -22.859 5.246 1 97.06 93 ASP A CA 1
ATOM 711 C C . ASP A 1 93 ? 11.648 -24.375 5.109 1 97.06 93 ASP A C 1
ATOM 713 O O . ASP A 1 93 ? 10.766 -25.125 5.539 1 97.06 93 ASP A O 1
ATOM 717 N N . LEU A 1 94 ? 12.688 -24.75 4.453 1 97.31 94 LEU A N 1
ATOM 718 C CA . LEU A 1 94 ? 12.875 -26.156 4.121 1 97.31 94 LEU A CA 1
ATOM 719 C C . LEU A 1 94 ? 13.008 -27 5.383 1 97.31 94 LEU A C 1
ATOM 721 O O . LEU A 1 94 ? 12.453 -28.094 5.469 1 97.31 94 LEU A O 1
ATOM 725 N N . GLU A 1 95 ? 13.75 -26.547 6.34 1 97.75 95 GLU A N 1
ATOM 726 C CA . GLU A 1 95 ? 13.914 -27.25 7.602 1 97.75 95 GLU A CA 1
ATOM 727 C C . GLU A 1 95 ? 12.578 -27.422 8.32 1 97.75 95 GLU A C 1
ATOM 729 O O . GLU A 1 95 ? 12.258 -28.5 8.812 1 97.75 95 GLU A O 1
ATOM 734 N N . GLY A 1 96 ? 11.852 -26.344 8.375 1 98.06 96 GLY A N 1
ATOM 735 C CA . GLY A 1 96 ? 10.523 -26.406 8.961 1 98.06 96 GLY A CA 1
ATOM 736 C C . GLY A 1 96 ? 9.602 -27.375 8.25 1 98.06 96 GLY A C 1
ATOM 737 O O . GLY A 1 96 ? 8.812 -28.078 8.891 1 98.06 96 GLY A O 1
ATOM 738 N N . LEU A 1 97 ? 9.711 -27.422 6.949 1 98.44 97 LEU A N 1
ATOM 739 C CA . LEU A 1 97 ? 8.891 -28.344 6.168 1 98.44 97 LEU A CA 1
ATOM 740 C C . LEU A 1 97 ? 9.242 -29.797 6.496 1 98.44 97 LEU A C 1
ATOM 742 O O . LEU A 1 97 ? 8.352 -30.641 6.629 1 98.44 97 LEU A O 1
ATOM 746 N N . ARG A 1 98 ? 10.477 -30.062 6.574 1 98.06 98 ARG A N 1
ATOM 747 C CA . ARG A 1 98 ? 10.922 -31.422 6.891 1 98.06 98 ARG A CA 1
ATOM 748 C C . ARG A 1 98 ? 10.398 -31.875 8.25 1 98.06 98 ARG A C 1
ATOM 750 O O . ARG A 1 98 ? 9.953 -33 8.406 1 98.06 98 ARG A O 1
ATOM 757 N N . GLU A 1 99 ? 10.453 -30.984 9.195 1 98.19 99 GLU A N 1
ATOM 758 C CA . GLU A 1 99 ? 9.906 -31.281 10.516 1 98.19 99 GLU A CA 1
ATOM 759 C C . GLU A 1 99 ? 8.406 -31.531 10.438 1 98.19 99 GLU A C 1
ATOM 761 O O . GLU A 1 99 ? 7.891 -32.438 11.094 1 98.19 99 GLU A O 1
ATOM 766 N N . LEU A 1 100 ? 7.777 -30.766 9.703 1 97.94 100 LEU A N 1
ATOM 767 C CA . LEU A 1 100 ? 6.336 -30.891 9.539 1 97.94 100 LEU A CA 1
ATOM 768 C C . LEU A 1 100 ? 5.988 -32.219 8.844 1 97.94 100 LEU A C 1
ATOM 770 O O . LEU A 1 100 ? 5.062 -32.906 9.258 1 97.94 100 LEU A O 1
ATOM 774 N N . LYS A 1 101 ? 6.68 -32.562 7.812 1 97.75 101 LYS A N 1
ATOM 775 C CA . LYS A 1 101 ? 6.461 -33.781 7.066 1 97.75 101 LYS A CA 1
ATOM 776 C C . LYS A 1 101 ? 6.629 -35 7.965 1 97.75 101 LYS A C 1
ATOM 778 O O . LYS A 1 101 ? 5.938 -36.031 7.793 1 97.75 101 LYS A O 1
ATOM 783 N N . ALA A 1 102 ? 7.535 -34.875 8.891 1 98.12 102 ALA A N 1
ATOM 784 C CA . ALA A 1 102 ? 7.789 -35.969 9.812 1 98.12 102 ALA A CA 1
ATOM 785 C C . ALA A 1 102 ? 6.562 -36.281 10.672 1 98.12 102 ALA A C 1
ATOM 787 O O . ALA A 1 102 ? 6.352 -37.406 11.102 1 98.12 102 ALA A O 1
ATOM 788 N N . GLN A 1 103 ? 5.77 -35.344 10.875 1 98.06 103 GLN A N 1
ATOM 789 C CA . GLN A 1 103 ? 4.551 -35.5 11.656 1 98.06 103 GLN A CA 1
ATOM 790 C C . GLN A 1 103 ? 3.422 -36.062 10.812 1 98.06 103 GLN A C 1
ATOM 792 O O . GLN A 1 103 ? 2.416 -36.531 11.352 1 98.06 103 GLN A O 1
ATOM 797 N N . TYR A 1 104 ? 3.627 -36 9.477 1 97.81 104 TYR A N 1
ATOM 798 C CA . TYR A 1 104 ? 2.596 -36.469 8.555 1 97.81 104 TYR A CA 1
ATOM 799 C C . TYR A 1 104 ? 3.191 -37.344 7.469 1 97.81 104 TYR A C 1
ATOM 801 O O . TYR A 1 104 ? 3.062 -37.062 6.277 1 97.81 104 TYR A O 1
ATOM 809 N N . PRO A 1 105 ? 3.777 -38.469 7.805 1 95.56 105 PRO A N 1
ATOM 810 C CA . PRO A 1 105 ? 4.574 -39.25 6.867 1 95.56 105 PRO A CA 1
ATOM 811 C C . PRO A 1 105 ? 3.742 -39.812 5.711 1 95.56 105 PRO A C 1
ATOM 813 O O . PRO A 1 105 ? 4.27 -40.031 4.617 1 95.56 105 PRO A O 1
ATOM 816 N N . ASP A 1 106 ? 2.465 -40 5.703 1 95.69 106 ASP A N 1
ATOM 817 C CA . ASP A 1 106 ? 1.671 -40.594 4.633 1 95.69 106 ASP A CA 1
ATOM 818 C C . ASP A 1 106 ? 0.849 -39.531 3.902 1 95.69 106 ASP A C 1
ATOM 820 O O . ASP A 1 106 ? -0.065 -39.875 3.143 1 95.69 106 ASP A O 1
ATOM 824 N N . TYR A 1 107 ? 1.198 -38.281 4.113 1 98.31 107 TYR A N 1
ATOM 825 C CA . TYR A 1 107 ? 0.448 -37.188 3.504 1 98.31 107 TYR A CA 1
ATOM 826 C C . TYR A 1 107 ? 1.152 -36.656 2.258 1 98.31 107 TYR A C 1
ATOM 828 O O . TYR A 1 107 ? 2.381 -36.531 2.234 1 98.31 107 TYR A O 1
ATOM 836 N N . ALA A 1 108 ? 0.456 -36.375 1.188 1 98.31 108 ALA A N 1
ATOM 837 C CA . ALA A 1 108 ? 0.976 -35.594 0.077 1 98.31 108 ALA A CA 1
ATOM 838 C C . ALA A 1 108 ? 1.14 -34.125 0.476 1 98.31 108 ALA A C 1
ATOM 840 O O . ALA A 1 108 ? 0.242 -33.531 1.083 1 98.31 108 ALA A O 1
ATOM 841 N N . VAL A 1 109 ? 2.248 -33.562 0.187 1 98.69 109 VAL A N 1
ATOM 842 C CA . VAL A 1 109 ? 2.498 -32.156 0.509 1 98.69 109 VAL A CA 1
ATOM 843 C C . VAL A 1 109 ? 2.068 -31.266 -0.66 1 98.69 109 VAL A C 1
ATOM 845 O O . VAL A 1 109 ? 2.664 -31.328 -1.738 1 98.69 109 VAL A O 1
ATOM 848 N N . VAL A 1 110 ? 1.026 -30.484 -0.461 1 98.44 110 VAL A N 1
ATOM 849 C CA . VAL A 1 110 ? 0.51 -29.547 -1.443 1 98.44 110 VAL A CA 1
ATOM 850 C C . VAL A 1 110 ? 0.893 -28.109 -1.04 1 98.44 110 VAL A C 1
ATOM 852 O O . VAL A 1 110 ? 0.501 -27.641 0.027 1 98.44 110 VAL A O 1
ATOM 855 N N . ALA A 1 111 ? 1.605 -27.484 -1.929 1 98.12 111 ALA A N 1
ATOM 856 C CA . ALA A 1 111 ? 2.104 -26.141 -1.638 1 98.12 111 ALA A CA 1
ATOM 857 C C . ALA A 1 111 ? 1.362 -25.094 -2.461 1 98.12 111 ALA A C 1
ATOM 859 O O . ALA A 1 111 ? 1.313 -25.172 -3.689 1 98.12 111 ALA A O 1
ATOM 860 N N . TYR A 1 112 ? 0.745 -24.156 -1.71 1 97.19 112 TYR A N 1
ATOM 861 C CA . TYR A 1 112 ? 0.324 -22.938 -2.391 1 97.19 112 TYR A CA 1
ATOM 862 C C . TYR A 1 112 ? 1.495 -22.281 -3.115 1 97.19 112 TYR A C 1
ATOM 864 O O . TYR A 1 112 ? 2.629 -22.312 -2.631 1 97.19 112 TYR A O 1
ATOM 872 N N . ILE A 1 113 ? 1.3 -21.781 -4.293 1 95.88 113 ILE A N 1
ATOM 873 C CA . ILE A 1 113 ? 2.359 -21.234 -5.137 1 95.88 113 ILE A CA 1
ATOM 874 C C . ILE A 1 113 ? 3.125 -20.156 -4.375 1 95.88 113 ILE A C 1
ATOM 876 O O . ILE A 1 113 ? 4.297 -19.891 -4.664 1 95.88 113 ILE A O 1
ATOM 880 N N . ASN A 1 114 ? 2.482 -19.484 -3.414 1 95.75 114 ASN A N 1
ATOM 881 C CA . ASN A 1 114 ? 3.107 -18.484 -2.57 1 95.75 114 ASN A CA 1
ATOM 882 C C . ASN A 1 114 ? 4.039 -19.109 -1.538 1 95.75 114 ASN A C 1
ATOM 884 O O . ASN A 1 114 ? 3.875 -18.891 -0.335 1 95.75 114 ASN A O 1
ATOM 888 N N . THR A 1 115 ? 4.969 -19.859 -1.986 1 97.62 115 THR A N 1
ATOM 889 C CA . THR A 1 115 ? 6.066 -20.5 -1.262 1 97.62 115 THR A CA 1
ATOM 890 C C . THR A 1 115 ? 7.383 -20.312 -2.016 1 97.62 115 THR A C 1
ATOM 892 O O . THR A 1 115 ? 7.383 -20 -3.205 1 97.62 115 THR A O 1
ATOM 895 N N . THR A 1 116 ? 8.477 -20.5 -1.333 1 97.5 116 THR A N 1
ATOM 896 C CA . THR A 1 116 ? 9.773 -20.312 -1.975 1 97.5 116 THR A CA 1
ATOM 897 C C . THR A 1 116 ? 10.086 -21.484 -2.908 1 97.5 116 THR A C 1
ATOM 899 O O . THR A 1 116 ? 9.555 -22.578 -2.734 1 97.5 116 THR A O 1
ATOM 902 N N . SER A 1 117 ? 10.961 -21.203 -3.928 1 97.69 117 SER A N 1
ATOM 903 C CA . SER A 1 117 ? 11.383 -22.266 -4.836 1 97.69 117 SER A CA 1
ATOM 904 C C . SER A 1 117 ? 12.125 -23.375 -4.09 1 97.69 117 SER A C 1
ATOM 906 O O . SER A 1 117 ? 11.984 -24.547 -4.418 1 97.69 117 SER A O 1
ATOM 908 N N . GLU A 1 118 ? 12.859 -23 -3.1 1 97.88 118 GLU A N 1
ATOM 909 C CA . GLU A 1 118 ? 13.562 -23.984 -2.287 1 97.88 118 GLU A CA 1
ATOM 910 C C . GLU A 1 118 ? 12.578 -24.938 -1.604 1 97.88 118 GLU A C 1
ATOM 912 O O . GLU A 1 118 ? 12.781 -26.156 -1.618 1 97.88 118 GLU A O 1
ATOM 917 N N . LEU A 1 119 ? 11.641 -24.406 -0.998 1 98.19 119 LEU A N 1
ATOM 918 C CA . LEU A 1 119 ? 10.633 -25.203 -0.31 1 98.19 119 LEU A CA 1
ATOM 919 C C . LEU A 1 119 ? 9.938 -26.156 -1.28 1 98.19 119 LEU A C 1
ATOM 921 O O . LEU A 1 119 ? 9.648 -27.297 -0.934 1 98.19 119 LEU A O 1
ATOM 925 N N . LYS A 1 120 ? 9.695 -25.719 -2.52 1 97.88 120 LYS A N 1
ATOM 926 C CA . LYS A 1 120 ? 8.969 -26.484 -3.531 1 97.88 120 LYS A CA 1
ATOM 927 C C . LYS A 1 120 ? 9.742 -27.734 -3.938 1 97.88 120 LYS A C 1
ATOM 929 O O . LYS A 1 120 ? 9.172 -28.672 -4.484 1 97.88 120 LYS A O 1
ATOM 934 N N . THR A 1 121 ? 11.062 -27.734 -3.672 1 98.25 121 THR A N 1
ATOM 935 C CA . THR A 1 121 ? 11.875 -28.875 -4.043 1 98.25 121 THR A CA 1
ATOM 936 C C . THR A 1 121 ? 11.43 -30.125 -3.279 1 98.25 121 THR A C 1
ATOM 938 O O . THR A 1 121 ? 11.68 -31.25 -3.711 1 98.25 121 THR A O 1
ATOM 941 N N . GLU A 1 122 ? 10.734 -29.922 -2.15 1 98.06 122 GLU A N 1
ATOM 942 C CA . GLU A 1 122 ? 10.344 -31.062 -1.324 1 98.06 122 GLU A CA 1
ATOM 943 C C . GLU A 1 122 ? 8.82 -31.141 -1.193 1 98.06 122 GLU A C 1
ATOM 945 O O . GLU A 1 122 ? 8.312 -31.719 -0.234 1 98.06 122 GLU A O 1
ATOM 950 N N . CYS A 1 123 ? 8.117 -30.578 -2.07 1 98.31 123 CYS A N 1
ATOM 951 C CA . CYS A 1 123 ? 6.66 -30.672 -2.117 1 98.31 123 CYS A CA 1
ATOM 952 C C . CYS A 1 123 ? 6.199 -31.547 -3.275 1 98.31 123 CYS A C 1
ATOM 954 O O . CYS A 1 123 ? 6.922 -31.703 -4.262 1 98.31 123 CYS A O 1
ATOM 956 N N . ASP A 1 124 ? 5.07 -32.094 -3.127 1 98 124 ASP A N 1
ATOM 957 C CA . ASP A 1 124 ? 4.574 -33.031 -4.137 1 98 124 ASP A CA 1
ATOM 958 C C . ASP A 1 124 ? 3.949 -32.281 -5.312 1 98 124 ASP A C 1
ATOM 960 O O . ASP A 1 124 ? 4.086 -32.719 -6.465 1 98 124 ASP A O 1
ATOM 964 N N . VAL A 1 125 ? 3.248 -31.219 -5.047 1 97.5 125 VAL A N 1
ATOM 965 C CA . VAL A 1 125 ? 2.602 -30.453 -6.102 1 97.5 125 VAL A CA 1
ATOM 966 C C . VAL A 1 125 ? 2.307 -29.031 -5.605 1 97.5 125 VAL A C 1
ATOM 968 O O . VAL A 1 125 ? 2.098 -28.828 -4.406 1 97.5 125 VAL A O 1
ATOM 971 N N . CYS A 1 126 ? 2.346 -28.109 -6.543 1 96.06 126 CYS A N 1
ATOM 972 C CA . CYS A 1 126 ? 1.955 -26.734 -6.281 1 96.06 126 CYS A CA 1
ATOM 973 C C . CYS A 1 126 ? 0.524 -26.469 -6.738 1 96.06 126 CYS A C 1
ATOM 975 O O . CYS A 1 126 ? 0.024 -27.156 -7.641 1 96.06 126 CYS A O 1
ATOM 977 N N . VAL A 1 127 ? -0.095 -25.531 -6.07 1 96.12 127 VAL A N 1
ATOM 978 C CA . VAL A 1 127 ? -1.435 -25.125 -6.484 1 96.12 127 VAL A CA 1
ATOM 979 C C . VAL A 1 127 ? -1.553 -23.609 -6.426 1 96.12 127 VAL A C 1
ATOM 981 O O . VAL A 1 127 ? -0.708 -22.938 -5.832 1 96.12 127 VAL A O 1
ATOM 984 N N . THR A 1 128 ? -2.533 -23.047 -7.082 1 93.56 128 THR A N 1
ATOM 985 C CA . THR A 1 128 ? -2.996 -21.672 -6.922 1 93.56 128 THR A CA 1
ATOM 986 C C . THR A 1 128 ? -4.387 -21.641 -6.297 1 93.56 128 THR A C 1
ATOM 988 O O . THR A 1 128 ? -5.012 -22.688 -6.098 1 93.56 128 THR A O 1
ATOM 991 N N . SER A 1 129 ? -4.805 -20.422 -5.988 1 92.88 129 SER A N 1
ATOM 992 C CA . SER A 1 129 ? -6.141 -20.328 -5.41 1 92.88 129 SER A CA 1
ATOM 993 C C . SER A 1 129 ? -7.207 -20.766 -6.402 1 92.88 129 SER A C 1
ATOM 995 O O . SER A 1 129 ? -8.25 -21.297 -6.004 1 92.88 129 SER A O 1
ATOM 997 N N . SER A 1 130 ? -6.941 -20.625 -7.68 1 90.69 130 SER A N 1
ATOM 998 C CA . SER A 1 130 ? -7.926 -20.969 -8.695 1 90.69 130 SER A CA 1
ATOM 999 C C . SER A 1 130 ? -7.875 -22.453 -9.039 1 90.69 130 SER A C 1
ATOM 1001 O O . SER A 1 130 ? -8.859 -23.031 -9.523 1 90.69 130 SER A O 1
ATOM 1003 N N . SER A 1 131 ? -6.75 -23.109 -8.734 1 93.38 131 SER A N 1
ATOM 1004 C CA . SER A 1 131 ? -6.578 -24.484 -9.195 1 93.38 131 SER A CA 1
ATOM 1005 C C . SER A 1 131 ? -6.57 -25.469 -8.023 1 93.38 131 SER A C 1
ATOM 1007 O O . SER A 1 131 ? -6.594 -26.688 -8.227 1 93.38 131 SER A O 1
ATOM 1009 N N . ALA A 1 132 ? -6.566 -24.969 -6.828 1 96.19 132 ALA A N 1
ATOM 1010 C CA . ALA A 1 132 ? -6.312 -25.781 -5.637 1 96.19 132 ALA A CA 1
ATOM 1011 C C . ALA A 1 132 ? -7.332 -26.906 -5.512 1 96.19 132 ALA A C 1
ATOM 1013 O O . ALA A 1 132 ? -6.957 -28.062 -5.293 1 96.19 132 ALA A O 1
ATOM 1014 N N . VAL A 1 133 ? -8.594 -26.641 -5.645 1 96.81 133 VAL A N 1
ATOM 1015 C CA . VAL A 1 133 ? -9.633 -27.641 -5.469 1 96.81 133 VAL A CA 1
ATOM 1016 C C . VAL A 1 133 ? -9.484 -28.734 -6.535 1 96.81 133 VAL A C 1
ATOM 1018 O O . VAL A 1 133 ? -9.469 -29.922 -6.219 1 96.81 133 VAL A O 1
ATOM 1021 N N . GLU A 1 134 ? -9.305 -28.297 -7.758 1 96 134 GLU A N 1
ATOM 1022 C CA . GLU A 1 134 ? -9.234 -29.234 -8.875 1 96 134 GLU A CA 1
ATOM 1023 C C . GLU A 1 134 ? -8.008 -30.141 -8.766 1 96 134 GLU A C 1
ATOM 1025 O O . GLU A 1 134 ? -8.094 -31.344 -8.992 1 96 134 GLU A O 1
ATOM 1030 N N . ILE A 1 135 ? -6.891 -29.578 -8.422 1 96.88 135 ILE A N 1
ATOM 1031 C CA . ILE A 1 135 ? -5.648 -30.344 -8.359 1 96.88 135 ILE A CA 1
ATOM 1032 C C . ILE A 1 135 ? -5.695 -31.312 -7.18 1 96.88 135 ILE A C 1
ATOM 1034 O O . ILE A 1 135 ? -5.344 -32.5 -7.312 1 96.88 135 ILE A O 1
ATOM 1038 N N . CYS A 1 136 ? -6.125 -30.844 -6.027 1 97.88 136 CYS A N 1
ATOM 1039 C CA . CYS A 1 136 ? -6.219 -31.719 -4.867 1 97.88 136 CYS A CA 1
ATOM 1040 C C . CYS A 1 136 ? -7.18 -32.875 -5.125 1 97.88 136 CYS A C 1
ATOM 1042 O O . CYS A 1 136 ? -6.953 -34 -4.66 1 97.88 136 CYS A O 1
ATOM 1044 N N . LYS A 1 137 ? -8.258 -32.594 -5.824 1 97.44 137 LYS A N 1
ATOM 1045 C CA . LYS A 1 137 ? -9.227 -33.625 -6.18 1 97.44 137 LYS A CA 1
ATOM 1046 C C . LYS A 1 137 ? -8.578 -34.719 -7.02 1 97.44 137 LYS A C 1
ATOM 1048 O O . LYS A 1 137 ? -8.898 -35.906 -6.867 1 97.44 137 LYS A O 1
ATOM 1053 N N . LYS A 1 138 ? -7.664 -34.375 -7.855 1 97 138 LYS A N 1
ATOM 1054 C CA . LYS A 1 138 ? -7.051 -35.281 -8.82 1 97 138 LYS A CA 1
ATOM 1055 C C . LYS A 1 138 ? -5.93 -36.094 -8.18 1 97 138 LYS A C 1
ATOM 1057 O O . LYS A 1 138 ? -5.48 -37.094 -8.742 1 97 138 LYS A O 1
ATOM 1062 N N . LEU A 1 139 ? -5.492 -35.688 -7.023 1 96.81 139 LEU A N 1
ATOM 1063 C CA . LEU A 1 139 ? -4.414 -36.406 -6.363 1 96.81 139 LEU A CA 1
ATOM 1064 C C . LEU A 1 139 ? -4.871 -37.812 -5.957 1 96.81 139 LEU A C 1
ATOM 1066 O O . LEU A 1 139 ? -6.012 -38 -5.523 1 96.81 139 LEU A O 1
ATOM 1070 N N . GLU A 1 140 ? -4.039 -38.75 -6.09 1 94.81 140 GLU A N 1
ATOM 1071 C CA . GLU A 1 140 ? -4.324 -40.125 -5.672 1 94.81 140 GLU A CA 1
ATOM 1072 C C . GLU A 1 140 ? -4.359 -40.219 -4.152 1 94.81 140 GLU A C 1
ATOM 1074 O O . GLU A 1 140 ? -5.168 -40.969 -3.602 1 94.81 140 GLU A O 1
ATOM 1079 N N . GLN A 1 141 ? -3.51 -39.5 -3.51 1 95.06 141 GLN A N 1
ATOM 1080 C CA . GLN A 1 141 ? -3.469 -39.531 -2.053 1 95.06 141 GLN A CA 1
ATOM 1081 C C . GLN A 1 141 ? -4.746 -38.938 -1.463 1 95.06 141 GLN A C 1
ATOM 1083 O O . GLN A 1 141 ? -5.262 -37.938 -1.969 1 95.06 141 GLN A O 1
ATOM 1088 N N . ASP A 1 142 ? -5.211 -39.531 -0.392 1 96.62 142 ASP A N 1
ATOM 1089 C CA . ASP A 1 142 ? -6.41 -39.031 0.269 1 96.62 142 ASP A CA 1
ATOM 1090 C C . ASP A 1 142 ? -6.047 -38.156 1.483 1 96.62 142 ASP A C 1
ATOM 1092 O O . ASP A 1 142 ? -6.914 -37.5 2.064 1 96.62 142 ASP A O 1
ATOM 1096 N N . LYS A 1 143 ? -4.75 -38.219 1.854 1 98.56 143 LYS A N 1
ATOM 1097 C CA . LYS A 1 143 ? -4.242 -37.375 2.938 1 98.56 143 LYS A CA 1
ATOM 1098 C C . LYS A 1 143 ? -3.342 -36.281 2.4 1 98.56 143 LYS A C 1
ATOM 1100 O O . LYS A 1 143 ? -2.352 -36.562 1.721 1 98.56 143 LYS A O 1
ATOM 1105 N N . ILE A 1 144 ? -3.701 -35.062 2.725 1 98.69 144 ILE A N 1
ATOM 1106 C CA . ILE A 1 144 ? -3.033 -33.906 2.123 1 98.69 144 ILE A CA 1
ATOM 1107 C C . ILE A 1 144 ? -2.529 -32.969 3.217 1 98.69 144 ILE A C 1
ATOM 1109 O O . ILE A 1 144 ? -3.289 -32.562 4.105 1 98.69 144 ILE A O 1
ATOM 1113 N N . LEU A 1 145 ? -1.252 -32.688 3.244 1 98.81 145 LEU A N 1
ATOM 1114 C CA . LEU A 1 145 ? -0.669 -31.562 4 1 98.81 145 LEU A CA 1
ATOM 1115 C C . LEU A 1 145 ? -0.603 -30.297 3.15 1 98.81 145 LEU A C 1
ATOM 1117 O O . LEU A 1 145 ? 0.215 -30.203 2.232 1 98.81 145 LEU A O 1
ATOM 1121 N N . PHE A 1 146 ? -1.496 -29.359 3.471 1 98.75 146 PHE A N 1
ATOM 1122 C CA . PHE A 1 146 ? -1.622 -28.125 2.701 1 98.75 146 PHE A CA 1
ATOM 1123 C C . PHE A 1 146 ? -0.836 -27 3.355 1 98.75 146 PHE A C 1
ATOM 1125 O O . PHE A 1 146 ? -1.072 -26.656 4.52 1 98.75 146 PHE A O 1
ATOM 1132 N N . ILE A 1 147 ? 0.076 -26.453 2.611 1 98.62 147 ILE A N 1
ATOM 1133 C CA . ILE A 1 147 ? 0.934 -25.406 3.154 1 98.62 147 ILE A CA 1
ATOM 1134 C C . ILE A 1 147 ? 0.963 -24.219 2.199 1 98.62 147 ILE A C 1
ATOM 1136 O O . ILE A 1 147 ? 0.737 -24.375 0.997 1 98.62 147 ILE A O 1
ATOM 1140 N N . PRO A 1 148 ? 1.265 -22.922 2.566 1 98.25 148 PRO A N 1
ATOM 1141 C CA . PRO A 1 148 ? 1.337 -22.578 3.99 1 98.25 148 PRO A CA 1
ATOM 1142 C C . PRO A 1 148 ? 0.036 -21.984 4.523 1 98.25 148 PRO A C 1
ATOM 1144 O O . PRO A 1 148 ? -0.093 -21.75 5.727 1 98.25 148 PRO A O 1
ATOM 1147 N N . ASP A 1 149 ? -0.966 -21.703 3.711 1 98.06 149 ASP A N 1
ATOM 1148 C CA . ASP A 1 149 ? -2.152 -20.938 4.078 1 98.06 149 ASP A CA 1
ATOM 1149 C C . ASP A 1 149 ? -3.277 -21.859 4.547 1 98.06 149 ASP A C 1
ATOM 1151 O O . ASP A 1 149 ? -3.918 -22.531 3.734 1 98.06 149 ASP A O 1
ATOM 1155 N N . PRO A 1 150 ? -3.562 -21.844 5.809 1 98.19 150 PRO A N 1
ATOM 1156 C CA . PRO A 1 150 ? -4.609 -22.75 6.297 1 98.19 150 PRO A CA 1
ATOM 1157 C C . PRO A 1 150 ? -6.008 -22.312 5.875 1 98.19 150 PRO A C 1
ATOM 1159 O O . PRO A 1 150 ? -6.918 -23.141 5.781 1 98.19 150 PRO A O 1
ATOM 1162 N N . ASN A 1 151 ? -6.195 -21.047 5.633 1 98.25 151 ASN A N 1
ATOM 1163 C CA . ASN A 1 151 ? -7.512 -20.578 5.207 1 98.25 151 ASN A CA 1
ATOM 1164 C C . ASN A 1 151 ? -7.879 -21.125 3.83 1 98.25 151 ASN A C 1
ATOM 1166 O O . ASN A 1 151 ? -8.953 -21.719 3.652 1 98.25 151 ASN A O 1
ATOM 1170 N N . LEU A 1 152 ? -6.984 -20.953 2.91 1 97.94 152 LEU A N 1
ATOM 1171 C CA . LEU A 1 152 ? -7.211 -21.562 1.604 1 97.94 152 LEU A CA 1
ATOM 1172 C C . LEU A 1 152 ? -7.344 -23.078 1.723 1 97.94 152 LEU A C 1
ATOM 1174 O O . LEU A 1 152 ? -8.211 -23.672 1.088 1 97.94 152 LEU A O 1
ATOM 1178 N N . GLY A 1 153 ? -6.469 -23.641 2.516 1 98.19 153 GLY A N 1
ATOM 1179 C CA . GLY A 1 153 ? -6.547 -25.078 2.75 1 98.19 153 GLY A CA 1
ATOM 1180 C C . GLY A 1 153 ? -7.914 -25.531 3.238 1 98.19 153 GLY A C 1
ATOM 1181 O O . GLY A 1 153 ? -8.469 -26.5 2.73 1 98.19 153 GLY A O 1
ATOM 1182 N N . HIS A 1 154 ? -8.445 -24.844 4.219 1 97.94 154 HIS A N 1
ATOM 1183 C CA . HIS A 1 154 ? -9.758 -25.172 4.77 1 97.94 154 HIS A CA 1
ATOM 1184 C C . HIS A 1 154 ? -10.852 -25.031 3.715 1 97.94 154 HIS A C 1
ATOM 1186 O O . HIS A 1 154 ? -11.781 -25.828 3.668 1 97.94 154 HIS A O 1
ATOM 1192 N N . TYR A 1 155 ? -10.734 -24.031 2.971 1 97.81 155 TYR A N 1
ATOM 1193 C CA . TYR A 1 155 ? -11.68 -23.844 1.875 1 97.81 155 TYR A CA 1
ATOM 1194 C C . TYR A 1 155 ? -11.672 -25.047 0.94 1 97.81 155 TYR A C 1
ATOM 1196 O O . TYR A 1 155 ? -12.727 -25.547 0.555 1 97.81 155 TYR A O 1
ATOM 1204 N N . VAL A 1 156 ? -10.461 -25.5 0.577 1 98.06 156 VAL A N 1
ATOM 1205 C CA . VAL A 1 156 ? -10.297 -26.656 -0.291 1 98.06 156 VAL A CA 1
ATOM 1206 C C . VAL A 1 156 ? -10.867 -27.906 0.394 1 98.06 156 VAL A C 1
ATOM 1208 O O . VAL A 1 156 ? -11.594 -28.688 -0.227 1 98.06 156 VAL A O 1
ATOM 1211 N N . ALA A 1 157 ? -10.594 -28.047 1.636 1 98.31 157 ALA A N 1
ATOM 1212 C CA . ALA A 1 157 ? -11.055 -29.203 2.406 1 98.31 157 ALA A CA 1
ATOM 1213 C C . ALA A 1 157 ? -12.578 -29.266 2.443 1 98.31 157 ALA A C 1
ATOM 1215 O O . ALA A 1 157 ? -13.164 -30.344 2.389 1 98.31 157 ALA A O 1
ATOM 1216 N N . GLU A 1 158 ? -13.195 -28.172 2.559 1 97.56 158 GLU A N 1
ATOM 1217 C CA . GLU A 1 158 ? -14.648 -28.109 2.588 1 97.56 158 GLU A CA 1
ATOM 1218 C C . GLU A 1 158 ? -15.25 -28.594 1.274 1 97.56 158 GLU A C 1
ATOM 1220 O O . GLU A 1 158 ? -16.359 -29.141 1.258 1 97.56 158 GLU A O 1
ATOM 1225 N N . LYS A 1 159 ? -14.562 -28.391 0.21 1 97.69 159 LYS A N 1
ATOM 1226 C CA . LYS A 1 159 ? -15.047 -28.797 -1.11 1 97.69 159 LYS A CA 1
ATOM 1227 C C . LYS A 1 159 ? -14.734 -30.266 -1.385 1 97.69 159 LYS A C 1
ATOM 1229 O O . LYS A 1 159 ? -15.305 -30.859 -2.299 1 97.69 159 LYS A O 1
ATOM 1234 N N . LEU A 1 160 ? -13.797 -30.812 -0.614 1 98.25 160 LEU A N 1
ATOM 1235 C CA . LEU A 1 160 ? -13.359 -32.188 -0.812 1 98.25 160 LEU A CA 1
ATOM 1236 C C . LEU A 1 160 ? -13.5 -33 0.474 1 98.25 160 LEU A C 1
ATOM 1238 O O . LEU A 1 160 ? -12.508 -33.5 1.015 1 98.25 160 LEU A O 1
ATOM 1242 N N . PRO A 1 161 ? -14.734 -33.25 0.905 1 97.62 161 PRO A N 1
ATOM 1243 C CA . PRO A 1 161 ? -14.953 -33.938 2.186 1 97.62 161 PRO A CA 1
ATOM 1244 C C . PRO A 1 161 ? -14.43 -35.375 2.191 1 97.62 161 PRO A C 1
ATOM 1246 O O . PRO A 1 161 ? -14.234 -35.938 3.26 1 97.62 161 PRO A O 1
ATOM 1249 N N . GLU A 1 162 ? -14.156 -35.938 1.093 1 97.62 162 GLU A N 1
ATOM 1250 C CA . GLU A 1 162 ? -13.68 -37.312 0.994 1 97.62 162 GLU A CA 1
ATOM 1251 C C . GLU A 1 162 ? -12.188 -37.406 1.308 1 97.62 162 GLU A C 1
ATOM 1253 O O . GLU A 1 162 ? -11.656 -38.5 1.514 1 97.62 162 GLU A O 1
ATOM 1258 N N . LYS A 1 163 ? -11.492 -36.312 1.403 1 98.25 163 LYS A N 1
ATOM 1259 C CA . LYS A 1 163 ? -10.062 -36.312 1.696 1 98.25 163 LYS A CA 1
ATOM 1260 C C . LYS A 1 163 ? -9.797 -35.75 3.092 1 98.25 163 LYS A C 1
ATOM 1262 O O . LYS A 1 163 ? -10.625 -35.031 3.646 1 98.25 163 LYS A O 1
ATOM 1267 N N . THR A 1 164 ? -8.695 -36.125 3.627 1 98.5 164 THR A N 1
ATOM 1268 C CA . THR A 1 164 ? -8.25 -35.656 4.93 1 98.5 164 THR A CA 1
ATOM 1269 C C . THR A 1 164 ? -7.125 -34.625 4.777 1 98.5 164 THR A C 1
ATOM 1271 O O . THR A 1 164 ? -6.148 -34.875 4.066 1 98.5 164 THR A O 1
ATOM 1274 N N . PHE A 1 165 ? -7.266 -33.5 5.461 1 98.62 165 PHE A N 1
ATOM 1275 C CA . PHE A 1 165 ? -6.293 -32.438 5.309 1 98.62 165 PHE A CA 1
ATOM 1276 C C . PHE A 1 165 ? -5.594 -32.156 6.633 1 98.62 165 PHE A C 1
ATOM 1278 O O . PHE A 1 165 ? -6.203 -32.25 7.699 1 98.62 165 PHE A O 1
ATOM 1285 N N . ALA A 1 166 ? -4.355 -31.812 6.605 1 98.56 166 ALA A N 1
ATOM 1286 C CA . ALA A 1 166 ? -3.57 -31.156 7.645 1 98.56 166 ALA A CA 1
ATOM 1287 C C . ALA A 1 166 ? -3.004 -29.828 7.148 1 98.56 166 ALA A C 1
ATOM 1289 O O . ALA A 1 166 ? -2.873 -29.609 5.941 1 98.56 166 ALA A O 1
ATOM 1290 N N . PHE A 1 167 ? -2.762 -28.969 8.125 1 98.38 167 PHE A N 1
ATOM 1291 C CA . PHE A 1 167 ? -2.41 -27.625 7.695 1 98.38 167 PHE A CA 1
ATOM 1292 C C . PHE A 1 167 ? -1.18 -27.109 8.445 1 98.38 167 PHE A C 1
ATOM 1294 O O . PHE A 1 167 ? -0.934 -27.516 9.586 1 98.38 167 PHE A O 1
ATOM 1301 N N . TYR A 1 168 ? -0.353 -26.297 7.777 1 97.88 168 TYR A N 1
ATOM 1302 C CA . TYR A 1 168 ? 0.597 -25.406 8.43 1 97.88 168 TYR A CA 1
ATOM 1303 C C . TYR A 1 168 ? -0.084 -24.109 8.875 1 97.88 168 TYR A C 1
ATOM 1305 O O . TYR A 1 168 ? -0.981 -23.609 8.195 1 97.88 168 TYR A O 1
ATOM 1313 N N . LYS A 1 169 ? 0.271 -23.656 10.07 1 95.38 169 LYS A N 1
ATOM 1314 C CA . LYS A 1 169 ? -0.351 -22.438 10.594 1 95.38 169 LYS A CA 1
ATOM 1315 C C . LYS A 1 169 ? 0.371 -21.188 10.086 1 95.38 169 LYS A C 1
ATOM 1317 O O . LYS A 1 169 ? 1.025 -20.484 10.867 1 95.38 169 LYS A O 1
ATOM 1322 N N . GLY A 1 170 ? 0.244 -20.859 8.844 1 97.81 170 GLY A N 1
ATOM 1323 C CA . GLY A 1 170 ? 0.742 -19.641 8.25 1 97.81 170 GLY A CA 1
ATOM 1324 C C . GLY A 1 170 ? -0.361 -18.75 7.691 1 97.81 170 GLY A C 1
ATOM 1325 O O . GLY A 1 170 ? -1.349 -18.484 8.375 1 97.81 170 GLY A O 1
ATOM 1326 N N . GLY A 1 171 ? -0.074 -18.234 6.504 1 97.69 171 GLY A N 1
ATOM 1327 C CA . GLY A 1 171 ? -1.13 -17.5 5.832 1 97.69 171 GLY A CA 1
ATOM 1328 C C . GLY A 1 171 ? -0.704 -16.094 5.41 1 97.69 171 GLY A C 1
ATOM 1329 O O . GLY A 1 171 ? 0.332 -15.602 5.852 1 97.69 171 GLY A O 1
ATOM 1330 N N . CYS A 1 172 ? -1.515 -15.539 4.531 1 97.56 172 CYS A N 1
ATOM 1331 C CA . CYS A 1 172 ? -1.253 -14.188 4.047 1 97.56 172 CYS A CA 1
ATOM 1332 C C . CYS A 1 172 ? -1.542 -13.156 5.125 1 97.56 172 CYS A C 1
ATOM 1334 O O . CYS A 1 172 ? -2.68 -13.031 5.586 1 97.56 172 CYS A O 1
ATOM 1336 N N . PRO A 1 173 ? -0.579 -12.344 5.496 1 96.81 173 PRO A N 1
ATOM 1337 C CA . PRO A 1 173 ? -0.784 -11.375 6.578 1 96.81 173 PRO A CA 1
ATOM 1338 C C . PRO A 1 173 ? -1.777 -10.273 6.207 1 96.81 173 PRO A C 1
ATOM 1340 O O . PRO A 1 173 ? -2.277 -9.57 7.086 1 96.81 173 PRO A O 1
ATOM 1343 N N . ARG A 1 174 ? -2.096 -10.141 4.98 1 96.75 174 ARG A N 1
ATOM 1344 C CA . ARG A 1 174 ? -3.053 -9.133 4.539 1 96.75 174 ARG A CA 1
ATOM 1345 C C . ARG A 1 174 ? -4.48 -9.656 4.621 1 96.75 174 ARG A C 1
ATOM 1347 O O . ARG A 1 174 ? -5.348 -9.031 5.238 1 96.75 174 ARG A O 1
ATOM 1354 N N . HIS A 1 175 ? -4.676 -10.773 4.129 1 98.12 175 HIS A N 1
ATOM 1355 C CA . HIS A 1 175 ? -6.023 -11.328 4.078 1 98.12 175 HIS A CA 1
ATOM 1356 C C . HIS A 1 175 ? -6.504 -11.734 5.465 1 98.12 175 HIS A C 1
ATOM 1358 O O . HIS A 1 175 ? -7.688 -11.594 5.785 1 98.12 175 HIS A O 1
ATOM 1364 N N . ILE A 1 176 ? -5.594 -12.172 6.297 1 97.19 176 ILE A N 1
ATOM 1365 C CA . ILE A 1 176 ? -5.977 -12.75 7.582 1 97.19 176 ILE A CA 1
ATOM 1366 C C . ILE A 1 176 ? -6.441 -11.641 8.523 1 97.19 176 ILE A C 1
ATOM 1368 O O . ILE A 1 176 ? -7.07 -11.914 9.555 1 97.19 176 ILE A O 1
ATOM 1372 N N . VAL A 1 177 ? -6.152 -10.383 8.195 1 95.75 177 VAL A N 1
ATOM 1373 C CA . VAL A 1 177 ? -6.434 -9.297 9.125 1 95.75 177 VAL A CA 1
ATOM 1374 C C . VAL A 1 177 ? -7.906 -8.906 9.031 1 95.75 177 VAL A C 1
ATOM 1376 O O . VAL A 1 177 ? -8.445 -8.273 9.945 1 95.75 177 VAL A O 1
ATOM 1379 N N . VAL A 1 178 ? -8.578 -9.211 7.926 1 97.69 178 VAL A N 1
ATOM 1380 C CA . VAL A 1 178 ? -9.977 -8.852 7.742 1 97.69 178 VAL A CA 1
ATOM 1381 C C . VAL A 1 178 ? -10.844 -9.648 8.711 1 97.69 178 VAL A C 1
ATOM 1383 O O . VAL A 1 178 ? -10.719 -10.867 8.812 1 97.69 178 VAL A O 1
ATOM 1386 N N . SER A 1 179 ? -11.711 -8.953 9.406 1 97.88 179 SER A N 1
ATOM 1387 C CA . SER A 1 179 ? -12.578 -9.594 10.391 1 97.88 179 SER A CA 1
ATOM 1388 C C . SER A 1 179 ? -14.039 -9.547 9.961 1 97.88 179 SER A C 1
ATOM 1390 O O . SER A 1 179 ? -14.391 -8.836 9.016 1 97.88 179 SER A O 1
ATOM 1392 N N . ALA A 1 180 ? -14.781 -10.344 10.688 1 97.88 180 ALA A N 1
ATOM 1393 C CA . ALA A 1 180 ? -16.219 -10.312 10.461 1 97.88 180 ALA A CA 1
ATOM 1394 C C . ALA A 1 180 ? -16.781 -8.922 10.734 1 97.88 180 ALA A C 1
ATOM 1396 O O . ALA A 1 180 ? -17.719 -8.477 10.055 1 97.88 180 ALA A O 1
ATOM 1397 N N . LYS A 1 181 ? -16.266 -8.195 11.641 1 97.56 181 LYS A N 1
ATOM 1398 C CA . LYS A 1 181 ? -16.703 -6.844 11.969 1 97.56 181 LYS A CA 1
ATOM 1399 C C . LYS A 1 181 ? -16.469 -5.891 10.797 1 97.56 181 LYS A C 1
ATOM 1401 O O . LYS A 1 181 ? -17.281 -4.996 10.555 1 97.56 181 LYS A O 1
ATOM 1406 N N . ASP A 1 182 ? -15.375 -6.09 10.117 1 97.69 182 ASP A N 1
ATOM 1407 C CA . ASP A 1 182 ? -15.109 -5.285 8.93 1 97.69 182 ASP A CA 1
ATOM 1408 C C . ASP A 1 182 ? -16.188 -5.492 7.871 1 97.69 182 ASP A C 1
ATOM 1410 O O . ASP A 1 182 ? -16.625 -4.535 7.234 1 97.69 182 ASP A O 1
ATOM 1414 N N . VAL A 1 183 ? -16.516 -6.734 7.707 1 98.31 183 VAL A N 1
ATOM 1415 C CA . VAL A 1 183 ? -17.547 -7.074 6.723 1 98.31 183 VAL A CA 1
ATOM 1416 C C . VAL A 1 183 ? -18.875 -6.449 7.129 1 98.31 183 VAL A C 1
ATOM 1418 O O . VAL A 1 183 ? -19.578 -5.848 6.301 1 98.31 183 VAL A O 1
ATOM 1421 N N . GLU A 1 184 ? -19.219 -6.574 8.336 1 98.06 184 GLU A N 1
ATOM 1422 C CA . GLU A 1 184 ? -20.453 -6.012 8.852 1 98.06 184 GLU A CA 1
ATOM 1423 C C . GLU A 1 184 ? -20.516 -4.504 8.633 1 98.06 184 GLU A C 1
ATOM 1425 O O . GLU A 1 184 ? -21.531 -3.969 8.195 1 98.06 184 GLU A O 1
ATOM 1430 N N . LYS A 1 185 ? -19.5 -3.836 8.922 1 97.38 185 LYS A N 1
ATOM 1431 C CA . LYS A 1 185 ? -19.422 -2.389 8.75 1 97.38 185 LYS A CA 1
ATOM 1432 C C . LYS A 1 185 ? -19.578 -2.002 7.277 1 97.38 185 LYS A C 1
ATOM 1434 O O . LYS A 1 185 ? -20.312 -1.072 6.949 1 97.38 185 LYS A O 1
ATOM 1439 N N . ALA A 1 186 ? -18.875 -2.715 6.434 1 97.5 186 ALA A N 1
ATOM 1440 C CA . ALA A 1 186 ? -18.938 -2.43 5 1 97.5 186 ALA A CA 1
ATOM 1441 C C . ALA A 1 186 ? -20.344 -2.666 4.457 1 97.5 186 ALA A C 1
ATOM 1443 O O . ALA A 1 186 ? -20.859 -1.862 3.674 1 97.5 186 ALA A O 1
ATOM 1444 N N . ARG A 1 187 ? -20.953 -3.713 4.918 1 97.62 187 ARG A N 1
ATOM 1445 C CA . ARG A 1 187 ? -22.312 -4.039 4.465 1 97.62 187 ARG A CA 1
ATOM 1446 C C . ARG A 1 187 ? -23.312 -3.023 4.984 1 97.62 187 ARG A C 1
ATOM 1448 O O . ARG A 1 187 ? -24.281 -2.686 4.293 1 97.62 187 ARG A O 1
ATOM 1455 N N . ALA A 1 188 ? -23.109 -2.582 6.164 1 97.88 188 ALA A N 1
ATOM 1456 C CA . ALA A 1 188 ? -23.984 -1.557 6.723 1 97.88 188 ALA A CA 1
ATOM 1457 C C . ALA A 1 188 ? -23.875 -0.257 5.93 1 97.88 188 ALA A C 1
ATOM 1459 O O . ALA A 1 188 ? -24.891 0.438 5.738 1 97.88 188 ALA A O 1
ATOM 1460 N N . THR A 1 189 ? -22.75 0.048 5.488 1 96.12 189 THR A N 1
ATOM 1461 C CA . THR A 1 189 ? -22.5 1.266 4.723 1 96.12 189 THR A CA 1
ATOM 1462 C C . THR A 1 189 ? -23.016 1.127 3.297 1 96.12 189 THR A C 1
ATOM 1464 O O . THR A 1 189 ? -23.469 2.105 2.693 1 96.12 189 THR A O 1
ATOM 1467 N N . HIS A 1 190 ? -22.922 -0.102 2.746 1 97.19 190 HIS A N 1
ATOM 1468 C CA . HIS A 1 190 ? -23.344 -0.384 1.382 1 97.19 190 HIS A CA 1
ATOM 1469 C C . HIS A 1 190 ? -24.281 -1.585 1.337 1 97.19 190 HIS A C 1
ATOM 1471 O O . HIS A 1 190 ? -23.938 -2.633 0.791 1 97.19 190 HIS A O 1
ATOM 1477 N N . PRO A 1 191 ? -25.516 -1.407 1.727 1 97.25 191 PRO A N 1
ATOM 1478 C CA . PRO A 1 191 ? -26.438 -2.531 1.944 1 97.25 191 PRO A CA 1
ATOM 1479 C C . PRO A 1 191 ? -26.797 -3.258 0.65 1 97.25 191 PRO A C 1
ATOM 1481 O O . PRO A 1 191 ? -27.156 -4.438 0.682 1 97.25 191 PRO A O 1
ATOM 1484 N N . ASP A 1 192 ? -26.641 -2.678 -0.497 1 97.38 192 ASP A N 1
ATOM 1485 C CA . ASP A 1 192 ? -27.047 -3.299 -1.757 1 97.38 192 ASP A CA 1
ATOM 1486 C C . ASP A 1 192 ? -25.859 -3.986 -2.432 1 97.38 192 ASP A C 1
ATOM 1488 O O . ASP A 1 192 ? -26.016 -4.652 -3.455 1 97.38 192 ASP A O 1
ATOM 1492 N N . ALA A 1 193 ? -24.703 -3.865 -1.856 1 98.56 193 ALA A N 1
ATOM 1493 C CA . ALA A 1 193 ? -23.484 -4.363 -2.502 1 98.56 193 ALA A CA 1
ATOM 1494 C C . ALA A 1 193 ? -23.328 -5.863 -2.266 1 98.56 193 ALA A C 1
ATOM 1496 O O . ALA A 1 193 ? -23.594 -6.359 -1.168 1 98.56 193 ALA A O 1
ATOM 1497 N N . LEU A 1 194 ? -22.891 -6.625 -3.301 1 98.88 194 LEU A N 1
ATOM 1498 C CA . LEU A 1 194 ? -22.453 -8.008 -3.141 1 98.88 194 LEU A CA 1
ATOM 1499 C C . LEU A 1 194 ? -21.047 -8.062 -2.58 1 98.88 194 LEU A C 1
ATOM 1501 O O . LEU A 1 194 ? -20.188 -7.254 -2.947 1 98.88 194 LEU A O 1
ATOM 1505 N N . PHE A 1 195 ? -20.875 -9.031 -1.668 1 98.88 195 PHE A N 1
ATOM 1506 C CA . PHE A 1 195 ? -19.562 -9.203 -1.051 1 98.88 195 PHE A CA 1
ATOM 1507 C C . PHE A 1 195 ? -18.797 -10.344 -1.715 1 98.88 195 PHE A C 1
ATOM 1509 O O . PHE A 1 195 ? -19.203 -11.5 -1.638 1 98.88 195 PHE A O 1
ATOM 1516 N N . LEU A 1 196 ? -17.641 -10.031 -2.432 1 98.88 196 LEU A N 1
ATOM 1517 C CA . LEU A 1 196 ? -16.781 -10.977 -3.131 1 98.88 196 LEU A CA 1
ATOM 1518 C C . LEU A 1 196 ? -15.461 -11.156 -2.391 1 98.88 196 LEU A C 1
ATOM 1520 O O . LEU A 1 196 ? -14.75 -10.18 -2.141 1 98.88 196 LEU A O 1
ATOM 1524 N N . VAL A 1 197 ? -15.102 -12.414 -2.105 1 98.75 197 VAL A N 1
ATOM 1525 C CA . VAL A 1 197 ? -13.992 -12.562 -1.161 1 98.75 197 VAL A CA 1
ATOM 1526 C C . VAL A 1 197 ? -13.023 -13.625 -1.665 1 98.75 197 VAL A C 1
ATOM 1528 O O . VAL A 1 197 ? -13.43 -14.594 -2.312 1 98.75 197 VAL A O 1
ATOM 1531 N N . HIS A 1 198 ? -11.773 -13.398 -1.432 1 98.38 198 HIS A N 1
ATOM 1532 C CA . HIS A 1 198 ? -10.727 -14.391 -1.658 1 98.38 198 HIS A CA 1
ATOM 1533 C C . HIS A 1 198 ? -10.656 -15.398 -0.513 1 98.38 198 HIS A C 1
ATOM 1535 O O . HIS A 1 198 ? -10.781 -15.023 0.655 1 98.38 198 HIS A O 1
ATOM 1541 N N . PRO A 1 199 ? -10.406 -16.656 -0.783 1 98.06 199 PRO A N 1
ATOM 1542 C CA . PRO A 1 199 ? -10.492 -17.703 0.238 1 98.06 199 PRO A CA 1
ATOM 1543 C C . PRO A 1 199 ? -9.289 -17.703 1.184 1 98.06 199 PRO A C 1
ATOM 1545 O O . PRO A 1 199 ? -9.227 -18.516 2.104 1 98.06 199 PRO A O 1
ATOM 1548 N N . GLU A 1 200 ? -8.367 -16.797 1.043 1 98.12 200 GLU A N 1
ATOM 1549 C CA . GLU A 1 200 ? -7.289 -16.609 2.006 1 98.12 200 GLU A CA 1
ATOM 1550 C C . GLU A 1 200 ? -7.781 -15.883 3.252 1 98.12 200 GLU A C 1
ATOM 1552 O O . GLU A 1 200 ? -7.094 -15.852 4.273 1 98.12 200 GLU A O 1
ATOM 1557 N N . CYS A 1 201 ? -8.938 -15.25 3.117 1 98.44 201 CYS A N 1
ATOM 1558 C CA . CYS A 1 201 ? -9.516 -14.578 4.273 1 98.44 201 CYS A CA 1
ATOM 1559 C C . CYS A 1 201 ? -10.016 -15.586 5.301 1 98.44 201 CYS A C 1
ATOM 1561 O O . CYS A 1 201 ? -10.195 -16.766 4.984 1 98.44 201 CYS A O 1
ATOM 1563 N N . ARG A 1 202 ? -10.25 -15.117 6.539 1 97.69 202 ARG A N 1
ATOM 1564 C CA . ARG A 1 202 ? -10.711 -15.969 7.629 1 97.69 202 ARG A CA 1
ATOM 1565 C C . ARG A 1 202 ? -12.055 -16.609 7.293 1 97.69 202 ARG A C 1
ATOM 1567 O O . ARG A 1 202 ? -12.859 -16.031 6.57 1 97.69 202 ARG A O 1
ATOM 1574 N N . GLN A 1 203 ? -12.148 -17.75 7.887 1 97 203 GLN A N 1
ATOM 1575 C CA . GLN A 1 203 ? -13.375 -18.484 7.637 1 97 203 GLN A CA 1
ATOM 1576 C C . GLN A 1 203 ? -14.609 -17.641 7.961 1 97 203 GLN A C 1
ATOM 1578 O O . GLN A 1 203 ? -15.578 -17.641 7.203 1 97 203 GLN A O 1
ATOM 1583 N N . GLU A 1 204 ? -14.594 -16.922 9.055 1 97.75 204 GLU A N 1
ATOM 1584 C CA . GLU A 1 204 ? -15.719 -16.109 9.477 1 97.75 204 GLU A CA 1
ATOM 1585 C C . GLU A 1 204 ? -16.031 -15.023 8.453 1 97.75 204 GLU A C 1
ATOM 1587 O O . GLU A 1 204 ? -17.172 -14.539 8.383 1 97.75 204 GLU A O 1
ATOM 1592 N N . VAL A 1 205 ? -15.07 -14.633 7.703 1 98.5 205 VAL A N 1
ATOM 1593 C CA . VAL A 1 205 ? -15.242 -13.641 6.648 1 98.5 205 VAL A CA 1
ATOM 1594 C C . VAL A 1 205 ? -15.781 -14.32 5.387 1 98.5 205 VAL A C 1
ATOM 1596 O O . VAL A 1 205 ? -16.766 -13.859 4.805 1 98.5 205 VAL A O 1
ATOM 1599 N N . VAL A 1 206 ? -15.188 -15.445 5.039 1 98.31 206 VAL A N 1
ATOM 1600 C CA . VAL A 1 206 ? -15.531 -16.188 3.828 1 98.31 206 VAL A CA 1
ATOM 1601 C C . VAL A 1 206 ? -16.984 -16.656 3.9 1 98.31 206 VAL A C 1
ATOM 1603 O O . VAL A 1 206 ? -17.703 -16.641 2.895 1 98.31 206 VAL A O 1
ATOM 1606 N N . GLU A 1 207 ? -17.438 -17 5.055 1 97.31 207 GLU A N 1
ATOM 1607 C CA . GLU A 1 207 ? -18.781 -17.516 5.258 1 97.31 207 GLU A CA 1
ATOM 1608 C C . GLU A 1 207 ? -19.844 -16.453 4.973 1 97.31 207 GLU A C 1
ATOM 1610 O O . GLU A 1 207 ? -21 -16.766 4.734 1 97.31 207 GLU A O 1
ATOM 1615 N N . GLN A 1 208 ? -19.484 -15.219 4.961 1 97.69 208 GLN A N 1
ATOM 1616 C CA . GLN A 1 208 ? -20.422 -14.117 4.754 1 97.69 208 GLN A CA 1
ATOM 1617 C C . GLN A 1 208 ? -20.453 -13.703 3.283 1 97.69 208 GLN A C 1
ATOM 1619 O O . GLN A 1 208 ? -21.219 -12.812 2.906 1 97.69 208 GLN A O 1
ATOM 1624 N N . ALA A 1 209 ? -19.781 -14.328 2.439 1 98.44 209 ALA A N 1
ATOM 1625 C CA . ALA A 1 209 ? -19.562 -13.867 1.072 1 98.44 209 ALA A CA 1
ATOM 1626 C C . ALA A 1 209 ? -20.719 -14.273 0.163 1 98.44 209 ALA A C 1
ATOM 1628 O O . ALA A 1 209 ? -21.359 -15.297 0.384 1 98.44 209 ALA A O 1
ATOM 1629 N N . ASP A 1 210 ? -20.938 -13.461 -0.822 1 98.62 210 ASP A N 1
ATOM 1630 C CA . ASP A 1 210 ? -21.844 -13.812 -1.908 1 98.62 210 ASP A CA 1
ATOM 1631 C C . ASP A 1 210 ? -21.125 -14.586 -3.006 1 98.62 210 ASP A C 1
ATOM 1633 O O . ASP A 1 210 ? -21.75 -15.32 -3.771 1 98.62 210 ASP A O 1
ATOM 1637 N N . TYR A 1 211 ? -19.859 -14.422 -3.08 1 98.5 211 TYR A N 1
ATOM 1638 C CA . TYR A 1 211 ? -18.984 -15.133 -4.012 1 98.5 211 TYR A CA 1
ATOM 1639 C C . TYR A 1 211 ? -17.609 -15.336 -3.408 1 98.5 211 TYR A C 1
ATOM 1641 O O . TYR A 1 211 ? -17.062 -14.438 -2.77 1 98.5 211 TYR A O 1
ATOM 1649 N N . VAL A 1 212 ? -17.109 -16.516 -3.525 1 98.19 212 VAL A N 1
ATOM 1650 C CA . VAL A 1 212 ? -15.75 -16.875 -3.102 1 98.19 212 VAL A CA 1
ATOM 1651 C C . VAL A 1 212 ? -14.938 -17.344 -4.305 1 98.19 212 VAL A C 1
ATOM 1653 O O . VAL A 1 212 ? -15.375 -18.234 -5.039 1 98.19 212 VAL A O 1
ATOM 1656 N N . GLY A 1 213 ? -13.773 -16.719 -4.547 1 96.31 213 GLY A N 1
ATOM 1657 C CA . GLY A 1 213 ? -12.914 -17.156 -5.641 1 96.31 213 GLY A CA 1
ATOM 1658 C C . GLY A 1 213 ? -11.578 -16.453 -5.668 1 96.31 213 GLY A C 1
ATOM 1659 O O . GLY A 1 213 ? -11.281 -15.633 -4.793 1 96.31 213 GLY A O 1
ATOM 1660 N N . SER A 1 214 ? -10.719 -16.891 -6.605 1 94.19 214 SER A N 1
ATOM 1661 C CA . SER A 1 214 ? -9.43 -16.25 -6.828 1 94.19 214 SER A CA 1
ATOM 1662 C C . SER A 1 214 ? -9.594 -14.781 -7.23 1 94.19 214 SER A C 1
ATOM 1664 O O . SER A 1 214 ? -10.711 -14.328 -7.48 1 94.19 214 SER A O 1
ATOM 1666 N N . THR A 1 215 ? -8.523 -14.078 -7.312 1 95 215 THR A N 1
ATOM 1667 C CA . THR A 1 215 ? -8.547 -12.68 -7.73 1 95 215 THR A CA 1
ATOM 1668 C C . THR A 1 215 ? -9.18 -12.539 -9.117 1 95 215 THR A C 1
ATOM 1670 O O . THR A 1 215 ? -10.07 -11.711 -9.312 1 95 215 THR A O 1
ATOM 1673 N N . THR A 1 216 ? -8.711 -13.352 -10.008 1 92.88 216 THR A N 1
ATOM 1674 C CA . THR A 1 216 ? -9.266 -13.289 -11.352 1 92.88 216 THR A CA 1
ATOM 1675 C C . THR A 1 216 ? -10.734 -13.711 -11.352 1 92.88 216 THR A C 1
ATOM 1677 O O . THR A 1 216 ? -11.539 -13.18 -12.117 1 92.88 216 THR A O 1
ATOM 1680 N N . GLY A 1 217 ? -11.094 -14.664 -10.516 1 94.69 217 GLY A N 1
ATOM 1681 C CA . GLY A 1 217 ? -12.492 -15.055 -10.367 1 94.69 217 GLY A CA 1
ATOM 1682 C C . GLY A 1 217 ? -13.375 -13.93 -9.859 1 94.69 217 GLY A C 1
ATOM 1683 O O . GLY A 1 217 ? -14.461 -13.711 -10.391 1 94.69 217 GLY A O 1
ATOM 1684 N N . ILE A 1 218 ? -12.914 -13.219 -8.875 1 97.56 218 ILE A N 1
ATOM 1685 C CA . ILE A 1 218 ? -13.633 -12.086 -8.305 1 97.56 218 ILE A CA 1
ATOM 1686 C C . ILE A 1 218 ? -13.844 -11.016 -9.383 1 97.56 218 ILE A C 1
ATOM 1688 O O . ILE A 1 218 ? -14.953 -10.516 -9.547 1 97.56 218 ILE A O 1
ATOM 1692 N N . MET A 1 219 ? -12.797 -10.703 -10.078 1 97.25 219 MET A N 1
ATOM 1693 C CA . MET A 1 219 ? -12.883 -9.68 -11.117 1 97.25 219 MET A CA 1
ATOM 1694 C C . MET A 1 219 ? -13.875 -10.094 -12.203 1 97.25 219 MET A C 1
ATOM 1696 O O . MET A 1 219 ? -14.719 -9.289 -12.617 1 97.25 219 MET A O 1
ATOM 1700 N N . GLU A 1 220 ? -13.773 -11.32 -12.633 1 96.94 220 GLU A N 1
ATOM 1701 C CA . GLU A 1 220 ? -14.656 -11.812 -13.688 1 96.94 220 GLU A CA 1
ATOM 1702 C C . GLU A 1 220 ? -16.109 -11.805 -13.227 1 96.94 220 GLU A C 1
ATOM 1704 O O . GLU A 1 220 ? -17.016 -11.406 -13.977 1 96.94 220 GLU A O 1
ATOM 1709 N N . PHE A 1 221 ? -16.344 -12.273 -11.992 1 98.38 221 PHE A N 1
ATOM 1710 C CA . PHE A 1 221 ? -17.703 -12.273 -11.438 1 98.38 221 PHE A CA 1
ATOM 1711 C C . PHE A 1 221 ? -18.281 -10.867 -11.453 1 98.38 221 PHE A C 1
ATOM 1713 O O . PHE A 1 221 ? -19.422 -10.664 -11.898 1 98.38 221 PHE A O 1
ATOM 1720 N N . ALA A 1 222 ? -17.531 -9.914 -10.969 1 98.44 222 ALA A N 1
ATOM 1721 C CA . ALA A 1 222 ? -18 -8.531 -10.875 1 98.44 222 ALA A CA 1
ATOM 1722 C C . ALA A 1 222 ? -18.312 -7.965 -12.258 1 98.44 222 ALA A C 1
ATOM 1724 O O . ALA A 1 222 ? -19.344 -7.309 -12.445 1 98.44 222 ALA A O 1
ATOM 1725 N N . LYS A 1 223 ? -17.5 -8.211 -13.203 1 97.94 223 LYS A N 1
ATOM 1726 C CA . LYS A 1 223 ? -17.656 -7.691 -14.555 1 97.94 223 LYS A CA 1
ATOM 1727 C C . LYS A 1 223 ? -18.922 -8.242 -15.219 1 97.94 223 LYS A C 1
ATOM 1729 O O . LYS A 1 223 ? -19.641 -7.512 -15.883 1 97.94 223 LYS A O 1
ATOM 1734 N N . LYS A 1 224 ? -19.141 -9.5 -14.969 1 98.19 224 LYS A N 1
ATOM 1735 C CA . LYS A 1 224 ? -20.219 -10.195 -15.664 1 98.19 224 LYS A CA 1
ATOM 1736 C C . LYS A 1 224 ? -21.531 -10.031 -14.914 1 98.19 224 LYS A C 1
ATOM 1738 O O . LYS A 1 224 ? -22.609 -10.25 -15.484 1 98.19 224 LYS A O 1
ATOM 1743 N N . SER A 1 225 ? -21.453 -9.703 -13.688 1 98 225 SER A N 1
ATOM 1744 C CA . SER A 1 225 ? -22.641 -9.594 -12.852 1 98 225 SER A CA 1
ATOM 1745 C C . SER A 1 225 ? -23.531 -8.445 -13.305 1 98 225 SER A C 1
ATOM 1747 O O . SER A 1 225 ? -23.047 -7.414 -13.766 1 98 225 SER A O 1
ATOM 1749 N N . GLU A 1 226 ? -24.812 -8.57 -13.133 1 97.12 226 GLU A N 1
ATOM 1750 C CA . GLU A 1 226 ? -25.75 -7.492 -13.406 1 97.12 226 GLU A CA 1
ATOM 1751 C C . GLU A 1 226 ? -25.859 -6.535 -12.219 1 97.12 226 GLU A C 1
ATOM 1753 O O . GLU A 1 226 ? -26.375 -5.426 -12.359 1 97.12 226 GLU A O 1
ATOM 1758 N N . HIS A 1 227 ? -25.328 -6.977 -11.117 1 97.69 227 HIS A N 1
ATOM 1759 C CA . HIS A 1 227 ? -25.344 -6.113 -9.938 1 97.69 227 HIS A CA 1
ATOM 1760 C C . HIS A 1 227 ? -24.469 -4.883 -10.148 1 97.69 227 HIS A C 1
ATOM 1762 O O . HIS A 1 227 ? -23.531 -4.906 -10.953 1 97.69 227 HIS A O 1
ATOM 1768 N N . LYS A 1 228 ? -24.734 -3.82 -9.352 1 97.25 228 LYS A N 1
ATOM 1769 C CA . LYS A 1 228 ? -24.094 -2.543 -9.648 1 97.25 228 LYS A CA 1
ATOM 1770 C C . LYS A 1 228 ? -23.109 -2.16 -8.547 1 97.25 228 LYS A C 1
ATOM 1772 O O . LYS A 1 228 ? -22.266 -1.287 -8.742 1 97.25 228 LYS A O 1
ATOM 1777 N N . GLU A 1 229 ? -23.266 -2.785 -7.402 1 98.19 229 GLU A N 1
ATOM 1778 C CA . GLU A 1 229 ? -22.391 -2.443 -6.281 1 98.19 229 GLU A CA 1
ATOM 1779 C C . GLU A 1 229 ? -21.719 -3.689 -5.699 1 98.19 229 GLU A C 1
ATOM 1781 O O . GLU A 1 229 ? -22.359 -4.734 -5.566 1 98.19 229 GLU A O 1
ATOM 1786 N N . PHE A 1 230 ? -20.453 -3.533 -5.344 1 98.88 230 PHE A N 1
ATOM 1787 C CA . PHE A 1 230 ? -19.688 -4.676 -4.859 1 98.88 230 PHE A CA 1
ATOM 1788 C C . PHE A 1 230 ? -18.75 -4.258 -3.738 1 98.88 230 PHE A C 1
ATOM 1790 O O . PHE A 1 230 ? -18.141 -3.184 -3.795 1 98.88 230 PHE A O 1
ATOM 1797 N N . ILE A 1 231 ? -18.641 -5.043 -2.678 1 98.81 231 ILE A N 1
ATOM 1798 C CA . ILE A 1 231 ? -17.578 -4.992 -1.681 1 98.81 231 ILE A CA 1
ATOM 1799 C C . ILE A 1 231 ? -16.516 -6.043 -2.002 1 98.81 231 ILE A C 1
ATOM 1801 O O . ILE A 1 231 ? -16.844 -7.227 -2.146 1 98.81 231 ILE A O 1
ATOM 1805 N N . ILE A 1 232 ? -15.359 -5.586 -2.135 1 98.75 232 ILE A N 1
ATOM 1806 C CA . ILE A 1 232 ? -14.281 -6.449 -2.592 1 98.75 232 ILE A CA 1
ATOM 1807 C C . ILE A 1 232 ? -13.445 -6.902 -1.399 1 98.75 232 ILE A C 1
ATOM 1809 O O . ILE A 1 232 ? -12.891 -6.074 -0.672 1 98.75 232 ILE A O 1
ATOM 1813 N N . GLY A 1 233 ? -13.32 -8.234 -1.198 1 98.44 233 GLY A N 1
ATOM 1814 C CA . GLY A 1 233 ? -12.609 -8.836 -0.081 1 98.44 233 GLY A CA 1
ATOM 1815 C C . GLY A 1 233 ? -11.289 -9.469 -0.483 1 98.44 233 GLY A C 1
ATOM 1816 O O . GLY A 1 233 ? -11.023 -10.625 -0.153 1 98.44 233 GLY A O 1
ATOM 1817 N N . THR A 1 234 ? -10.5 -8.781 -1.309 1 98.06 234 THR A N 1
ATOM 1818 C CA . THR A 1 234 ? -9.109 -9.086 -1.634 1 98.06 234 THR A CA 1
ATOM 1819 C C . THR A 1 234 ? -8.289 -7.805 -1.762 1 98.06 234 THR A C 1
ATOM 1821 O O . THR A 1 234 ? -8.734 -6.738 -1.332 1 98.06 234 THR A O 1
ATOM 1824 N N . GLU A 1 235 ? -7.039 -7.906 -2.248 1 98 235 GLU A N 1
ATOM 1825 C CA . GLU A 1 235 ? -6.133 -6.766 -2.305 1 98 235 GLU A CA 1
ATOM 1826 C C . GLU A 1 235 ? -6.797 -5.57 -2.984 1 98 235 GLU A C 1
ATOM 1828 O O . GLU A 1 235 ? -7.457 -5.723 -4.016 1 98 235 GLU A O 1
ATOM 1833 N N . ASN A 1 236 ? -6.602 -4.352 -2.506 1 98.19 236 ASN A N 1
ATOM 1834 C CA . ASN A 1 236 ? -7.426 -3.184 -2.801 1 98.19 236 ASN A CA 1
ATOM 1835 C C . ASN A 1 236 ? -7.172 -2.662 -4.211 1 98.19 236 ASN A C 1
ATOM 1837 O O . ASN A 1 236 ? -7.961 -1.875 -4.738 1 98.19 236 ASN A O 1
ATOM 1841 N N . SER A 1 237 ? -6.074 -3.043 -4.855 1 97.81 237 SER A N 1
ATOM 1842 C CA . SER A 1 237 ? -5.867 -2.646 -6.246 1 97.81 237 SER A CA 1
ATOM 1843 C C . SER A 1 237 ? -7.012 -3.127 -7.133 1 97.81 237 SER A C 1
ATOM 1845 O O . SER A 1 237 ? -7.312 -2.508 -8.156 1 97.81 237 SER A O 1
ATOM 1847 N N . ILE A 1 238 ? -7.633 -4.203 -6.723 1 98.25 238 ILE A N 1
ATOM 1848 C CA . ILE A 1 238 ? -8.711 -4.785 -7.508 1 98.25 238 ILE A CA 1
ATOM 1849 C C . ILE A 1 238 ? -9.898 -3.826 -7.547 1 98.25 238 ILE A C 1
ATOM 1851 O O . ILE A 1 238 ? -10.594 -3.727 -8.562 1 98.25 238 ILE A O 1
ATOM 1855 N N . VAL A 1 239 ? -10.133 -3.105 -6.473 1 97.94 239 VAL A N 1
ATOM 1856 C CA . VAL A 1 239 ? -11.18 -2.088 -6.445 1 97.94 239 VAL A CA 1
ATOM 1857 C C . VAL A 1 239 ? -10.93 -1.065 -7.551 1 97.94 239 VAL A C 1
ATOM 1859 O O . VAL A 1 239 ? -11.844 -0.747 -8.32 1 97.94 239 VAL A O 1
ATOM 1862 N N . GLU A 1 240 ? -9.734 -0.605 -7.637 1 95.88 240 GLU A N 1
ATOM 1863 C CA . GLU A 1 240 ? -9.367 0.4 -8.633 1 95.88 240 GLU A CA 1
ATOM 1864 C C . GLU A 1 240 ? -9.508 -0.148 -10.047 1 95.88 240 GLU A C 1
ATOM 1866 O O . GLU A 1 240 ? -10.078 0.511 -10.922 1 95.88 240 GLU A O 1
ATOM 1871 N N . HIS A 1 241 ? -8.953 -1.332 -10.273 1 97.56 241 HIS A N 1
ATOM 1872 C CA . HIS A 1 241 ? -8.992 -1.92 -11.609 1 97.56 241 HIS A CA 1
ATOM 1873 C C . HIS A 1 241 ? -10.43 -2.111 -12.078 1 97.56 241 HIS A C 1
ATOM 1875 O O . HIS A 1 241 ? -10.75 -1.822 -13.234 1 97.56 241 HIS A O 1
ATOM 1881 N N . LEU A 1 242 ? -11.234 -2.588 -11.164 1 98.06 242 LEU A N 1
ATOM 1882 C CA . LEU A 1 242 ? -12.633 -2.801 -11.508 1 98.06 242 LEU A CA 1
ATOM 1883 C C . LEU A 1 242 ? -13.328 -1.4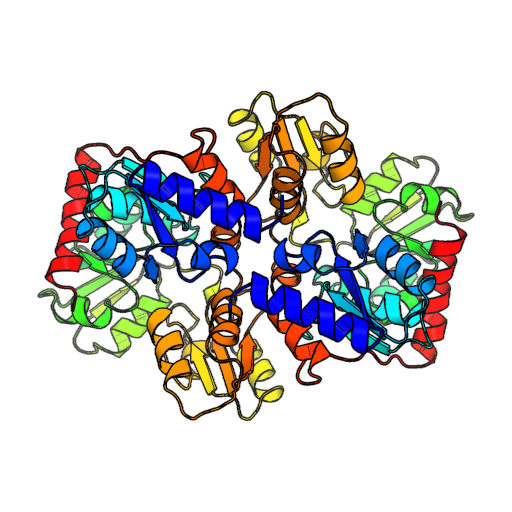75 -11.805 1 98.06 242 LEU A C 1
ATOM 1885 O O . LEU A 1 242 ? -14.203 -1.408 -12.672 1 98.06 242 LEU A O 1
ATOM 1889 N N . GLN A 1 243 ? -12.945 -0.426 -11.141 1 96.62 243 GLN A N 1
ATOM 1890 C CA . GLN A 1 243 ? -13.523 0.887 -11.406 1 96.62 243 GLN A CA 1
ATOM 1891 C C . GLN A 1 243 ? -13.156 1.37 -12.805 1 96.62 243 GLN A C 1
ATOM 1893 O O . GLN A 1 243 ? -13.969 2.012 -13.484 1 96.62 243 GLN A O 1
ATOM 1898 N N . PHE A 1 244 ? -11.938 1.106 -13.234 1 96.5 244 PHE A N 1
ATOM 1899 C CA . PHE A 1 244 ? -11.508 1.462 -14.578 1 96.5 244 PHE A CA 1
ATOM 1900 C C . PHE A 1 244 ? -12.297 0.674 -15.625 1 96.5 244 PHE A C 1
ATOM 1902 O O . PHE A 1 244 ? -12.711 1.227 -16.641 1 96.5 244 PHE A O 1
ATOM 1909 N N . GLU A 1 245 ? -12.555 -0.56 -15.328 1 96.25 245 GLU A N 1
ATOM 1910 C CA . GLU A 1 245 ? -13.133 -1.467 -16.312 1 96.25 245 GLU A CA 1
ATOM 1911 C C . GLU A 1 245 ? -14.648 -1.346 -16.359 1 96.25 245 GLU A C 1
ATOM 1913 O O . GLU A 1 245 ? -15.266 -1.557 -17.406 1 96.25 245 GLU A O 1
ATOM 1918 N N . CYS A 1 246 ? -15.211 -1.09 -15.172 1 96.62 246 CYS A N 1
ATOM 1919 C CA . CYS A 1 246 ? -16.656 -0.973 -15.031 1 96.62 246 CYS A CA 1
ATOM 1920 C C . CYS A 1 246 ? -17.031 0.356 -14.391 1 96.62 246 CYS A C 1
ATOM 1922 O O . CYS A 1 246 ? -17.578 0.382 -13.281 1 96.62 246 CYS A O 1
ATOM 1924 N N . PRO A 1 247 ? -16.953 1.454 -15.164 1 92.31 247 PRO A N 1
ATOM 1925 C CA . PRO A 1 247 ? -17.156 2.781 -14.578 1 92.31 247 PRO A CA 1
ATOM 1926 C C . PRO A 1 247 ? -18.594 3.012 -14.125 1 92.31 247 PRO A C 1
ATOM 1928 O O . PRO A 1 247 ? -18.859 3.918 -13.328 1 92.31 247 PRO A O 1
ATOM 1931 N N . ASP A 1 248 ? -19.531 2.188 -14.602 1 93.5 248 ASP A N 1
ATOM 1932 C CA . ASP A 1 248 ? -20.938 2.354 -14.242 1 93.5 248 ASP A CA 1
ATOM 1933 C C . ASP A 1 248 ? -21.266 1.589 -12.969 1 93.5 248 ASP A C 1
ATOM 1935 O O . ASP A 1 248 ? -22.391 1.675 -12.461 1 93.5 248 ASP A O 1
ATOM 1939 N N . LYS A 1 249 ? -20.375 0.806 -12.469 1 96.62 249 LYS A N 1
ATOM 1940 C CA . LYS A 1 249 ? -20.531 0.065 -11.227 1 96.62 249 LYS A CA 1
ATOM 1941 C C . LYS A 1 249 ? -19.75 0.718 -10.094 1 96.62 249 LYS A C 1
ATOM 1943 O O . LYS A 1 249 ? -18.953 1.624 -10.328 1 96.62 249 LYS A O 1
ATOM 1948 N N . LYS A 1 250 ? -20.109 0.376 -8.875 1 96.94 250 LYS A N 1
ATOM 1949 C CA . LYS A 1 250 ? -19.422 0.895 -7.695 1 96.94 250 LYS A CA 1
ATOM 1950 C C . LYS A 1 250 ? -18.703 -0.219 -6.945 1 96.94 250 LYS A C 1
ATOM 1952 O O . LYS A 1 250 ? -19.234 -1.315 -6.781 1 96.94 250 LYS A O 1
ATOM 1957 N N . PHE A 1 251 ? -17.531 0.051 -6.551 1 98.25 251 PHE A N 1
ATOM 1958 C CA . PHE A 1 251 ? -16.672 -0.923 -5.867 1 98.25 251 PHE A CA 1
ATOM 1959 C C . PHE A 1 251 ? -16.109 -0.341 -4.578 1 98.25 251 PHE A C 1
ATOM 1961 O O . PHE A 1 251 ? -15.633 0.794 -4.562 1 98.25 251 PHE A O 1
ATOM 1968 N N . TYR A 1 252 ? -16.172 -1.117 -3.512 1 97.94 252 TYR A N 1
ATOM 1969 C CA . TYR A 1 252 ? -15.727 -0.668 -2.195 1 97.94 252 TYR A CA 1
ATOM 1970 C C . TYR A 1 252 ? -14.773 -1.679 -1.564 1 97.94 252 TYR A C 1
ATOM 1972 O O . TYR A 1 252 ? -14.984 -2.889 -1.674 1 97.94 252 TYR A O 1
ATOM 1980 N N . PRO A 1 253 ? -13.711 -1.162 -0.961 1 98.06 253 PRO A N 1
ATOM 1981 C CA . PRO A 1 253 ? -12.891 -2.098 -0.185 1 98.06 253 PRO A CA 1
ATOM 1982 C C . PRO A 1 253 ? -13.57 -2.541 1.109 1 98.06 253 PRO A C 1
ATOM 1984 O O . PRO A 1 253 ? -14.258 -1.744 1.754 1 98.06 253 PRO A O 1
ATOM 1987 N N . VAL A 1 254 ? -13.352 -3.795 1.505 1 98.25 254 VAL A N 1
ATOM 1988 C CA . VAL A 1 254 ? -13.906 -4.254 2.775 1 98.25 254 VAL A CA 1
ATOM 1989 C C . VAL A 1 254 ? -13.07 -3.713 3.93 1 98.25 254 VAL A C 1
ATOM 1991 O O . VAL A 1 254 ? -13.578 -3.506 5.031 1 98.25 254 VAL A O 1
ATOM 1994 N N . ALA A 1 255 ? -11.797 -3.586 3.617 1 97.25 255 ALA A N 1
ATOM 1995 C CA . ALA A 1 255 ? -10.867 -3.115 4.645 1 97.25 255 ALA A CA 1
ATOM 1996 C C . ALA A 1 255 ? -9.641 -2.469 4.016 1 97.25 255 ALA A C 1
ATOM 1998 O O . ALA A 1 255 ? -9.102 -2.971 3.025 1 97.25 255 ALA A O 1
ATOM 1999 N N . VAL A 1 256 ? -9.141 -1.367 4.621 1 97.12 256 VAL A N 1
ATOM 2000 C CA . VAL A 1 256 ? -7.965 -0.641 4.156 1 97.12 256 VAL A CA 1
ATOM 2001 C C . VAL A 1 256 ? -6.734 -1.54 4.242 1 97.12 256 VAL A C 1
ATOM 2003 O O . VAL A 1 256 ? -5.84 -1.459 3.398 1 97.12 256 VAL A O 1
ATOM 2006 N N . GLN A 1 257 ? -6.762 -2.486 5.148 1 95.56 257 GLN A N 1
ATOM 2007 C CA . GLN A 1 257 ? -5.625 -3.338 5.484 1 95.56 257 GLN A CA 1
ATOM 2008 C C . GLN A 1 257 ? -5.34 -4.34 4.367 1 95.56 257 GLN A C 1
ATOM 2010 O O . GLN A 1 257 ? -4.297 -5 4.367 1 95.56 257 GLN A O 1
ATOM 2015 N N . LEU A 1 258 ? -6.18 -4.395 3.377 1 97.88 258 LEU A N 1
ATOM 2016 C CA . LEU A 1 258 ? -6.012 -5.352 2.289 1 97.88 258 LEU A CA 1
ATOM 2017 C C . LEU A 1 258 ? -5.102 -4.785 1.204 1 97.88 258 LEU A C 1
ATOM 2019 O O . LEU A 1 258 ? -4.934 -5.395 0.145 1 97.88 258 LEU A O 1
ATOM 2023 N N . THR A 1 259 ? -4.469 -3.717 1.473 1 97.75 259 THR A N 1
ATOM 2024 C CA . THR A 1 259 ? -3.436 -3.201 0.582 1 97.75 259 THR A CA 1
ATOM 2025 C C . THR A 1 259 ? -2.105 -3.906 0.832 1 97.75 259 THR A C 1
ATOM 2027 O O . THR A 1 259 ? -1.578 -3.873 1.946 1 97.75 259 THR A O 1
ATOM 2030 N N . CYS A 1 260 ? -1.594 -4.531 -0.152 1 97.5 260 CYS A N 1
ATOM 2031 C CA . CYS A 1 260 ? -0.356 -5.289 0.004 1 97.5 260 CYS A CA 1
ATOM 2032 C C . CYS A 1 260 ? 0.857 -4.414 -0.286 1 97.5 260 CYS A C 1
ATOM 2034 O O . CYS A 1 260 ? 1.152 -4.117 -1.445 1 97.5 260 CYS A O 1
ATOM 2036 N N . MET A 1 261 ? 1.587 -4.141 0.717 1 97.38 261 MET A N 1
ATOM 2037 C CA . MET A 1 261 ? 2.738 -3.248 0.603 1 97.38 261 MET A CA 1
ATOM 2038 C C . MET A 1 261 ? 3.828 -3.875 -0.26 1 97.38 261 MET A C 1
ATOM 2040 O O . MET A 1 261 ? 4.551 -3.168 -0.965 1 97.38 261 MET A O 1
ATOM 2044 N N . ASN A 1 262 ? 3.908 -5.168 -0.294 1 97.81 262 ASN A N 1
ATOM 2045 C CA . ASN A 1 262 ? 4.918 -5.887 -1.065 1 97.81 262 ASN A CA 1
ATOM 2046 C C . ASN A 1 262 ? 4.652 -5.789 -2.564 1 97.81 262 ASN A C 1
ATOM 2048 O O . ASN A 1 262 ? 5.586 -5.781 -3.367 1 97.81 262 ASN A O 1
ATOM 2052 N N . MET A 1 263 ? 3.422 -5.684 -2.924 1 97.94 263 MET A N 1
ATOM 2053 C CA . MET A 1 263 ? 3.053 -5.477 -4.32 1 97.94 263 MET A CA 1
ATOM 2054 C C . MET A 1 263 ? 3.223 -4.012 -4.715 1 97.94 263 MET A C 1
ATOM 2056 O O . MET A 1 263 ? 3.625 -3.709 -5.84 1 97.94 263 MET A O 1
ATOM 2060 N N . LYS A 1 264 ? 3.037 -3.137 -3.75 1 97.75 264 LYS A N 1
ATOM 2061 C CA . LYS A 1 264 ? 2.996 -1.707 -4.039 1 97.75 264 LYS A CA 1
ATOM 2062 C C . LYS A 1 264 ? 4.402 -1.13 -4.164 1 97.75 264 LYS A C 1
ATOM 2064 O O . LYS A 1 264 ? 4.586 -0.037 -4.703 1 97.75 264 LYS A O 1
ATOM 2069 N N . VAL A 1 265 ? 5.41 -1.85 -3.691 1 97.56 265 VAL A N 1
ATOM 2070 C CA . VAL A 1 265 ? 6.754 -1.285 -3.721 1 97.56 265 VAL A CA 1
ATOM 2071 C C . VAL A 1 265 ? 7.262 -1.231 -5.16 1 97.56 265 VAL A C 1
ATOM 2073 O O . VAL A 1 265 ? 8.125 -0.417 -5.488 1 97.56 265 VAL A O 1
ATOM 2076 N N . THR A 1 266 ? 6.719 -2.068 -6.035 1 98.25 266 THR A N 1
ATOM 2077 C CA . THR A 1 266 ? 7.07 -2.023 -7.449 1 98.25 266 THR A CA 1
ATOM 2078 C C . THR A 1 266 ? 6.387 -0.843 -8.141 1 98.25 266 THR A C 1
ATOM 2080 O O . THR A 1 266 ? 5.176 -0.661 -8.016 1 98.25 266 THR A O 1
ATOM 2083 N N . THR A 1 267 ? 7.152 -0.078 -8.852 1 97.62 267 THR A N 1
ATOM 2084 C CA . THR A 1 267 ? 6.621 1.108 -9.516 1 97.62 267 THR A CA 1
ATOM 2085 C C . THR A 1 267 ? 6.902 1.067 -11.008 1 97.62 267 THR A C 1
ATOM 2087 O O . THR A 1 267 ? 7.672 0.227 -11.477 1 97.62 267 THR A O 1
ATOM 2090 N N . LEU A 1 268 ? 6.258 2.016 -11.672 1 98.19 268 LEU A N 1
ATOM 2091 C CA . LEU A 1 268 ? 6.496 2.184 -13.102 1 98.19 268 LEU A CA 1
ATOM 2092 C C . LEU A 1 268 ? 7.965 2.484 -13.375 1 98.19 268 LEU A C 1
ATOM 2094 O O . LEU A 1 268 ? 8.531 1.995 -14.352 1 98.19 268 LEU A O 1
ATOM 2098 N N . MET A 1 269 ? 8.578 3.225 -12.516 1 97.75 269 MET A N 1
ATOM 2099 C CA . MET A 1 269 ? 9.977 3.609 -12.68 1 97.75 269 MET A CA 1
ATOM 2100 C C . MET A 1 269 ? 10.898 2.402 -12.523 1 97.75 269 MET A C 1
ATOM 2102 O O . MET A 1 269 ? 11.961 2.342 -13.141 1 97.75 269 MET A O 1
ATOM 2106 N N . ASP A 1 270 ? 10.492 1.429 -11.75 1 98.06 270 ASP A N 1
ATOM 2107 C CA . ASP A 1 270 ? 11.273 0.201 -11.633 1 98.06 270 ASP A CA 1
ATOM 2108 C C . ASP A 1 270 ? 11.375 -0.521 -12.969 1 98.06 270 ASP A C 1
ATOM 2110 O O . ASP A 1 270 ? 12.438 -1.04 -13.328 1 98.06 270 ASP A O 1
ATOM 2114 N N . ILE A 1 271 ? 10.258 -0.568 -13.672 1 98.75 271 ILE A N 1
ATOM 2115 C CA . ILE A 1 271 ? 10.25 -1.187 -14.992 1 98.75 271 ILE A CA 1
ATOM 2116 C C . ILE A 1 271 ? 11.172 -0.415 -15.93 1 98.75 271 ILE A C 1
ATOM 2118 O O . ILE A 1 271 ? 12 -1.011 -16.625 1 98.75 271 ILE A O 1
ATOM 2122 N N . TYR A 1 272 ? 10.969 0.919 -15.922 1 98.38 272 TYR A N 1
ATOM 2123 C CA . TYR A 1 272 ? 11.758 1.811 -16.766 1 98.38 272 TYR A CA 1
ATOM 2124 C C . TYR A 1 272 ? 13.25 1.607 -16.516 1 98.38 272 TYR A C 1
ATOM 2126 O O . TYR A 1 272 ? 14.023 1.45 -17.469 1 98.38 272 TYR A O 1
ATOM 2134 N N . ASN A 1 273 ? 13.625 1.565 -15.281 1 97.5 273 ASN A N 1
ATOM 2135 C CA . ASN A 1 273 ? 15.023 1.401 -14.914 1 97.5 273 ASN A CA 1
ATOM 2136 C C . ASN A 1 273 ? 15.539 0.012 -15.281 1 97.5 273 ASN A C 1
ATOM 2138 O O . ASN A 1 273 ? 16.703 -0.148 -15.633 1 97.5 273 ASN A O 1
ATOM 2142 N N . CYS A 1 274 ? 14.703 -0.959 -15.109 1 98.19 274 CYS A N 1
ATOM 2143 C CA . CYS A 1 274 ? 15.078 -2.309 -15.516 1 98.19 274 CYS A CA 1
ATOM 2144 C C . CYS A 1 274 ? 15.406 -2.359 -17 1 98.19 274 CYS A C 1
ATOM 2146 O O . CYS A 1 274 ? 16.438 -2.924 -17.391 1 98.19 274 CYS A O 1
ATOM 2148 N N . LEU A 1 275 ? 14.633 -1.784 -17.828 1 98.56 275 LEU A N 1
ATOM 2149 C CA . LEU A 1 275 ? 14.82 -1.767 -19.266 1 98.56 275 LEU A CA 1
ATOM 2150 C C . LEU A 1 275 ? 16.078 -0.983 -19.656 1 98.56 275 LEU A C 1
ATOM 2152 O O . LEU A 1 275 ? 16.719 -1.288 -20.656 1 98.56 275 LEU A O 1
ATOM 2156 N N . LYS A 1 276 ? 16.422 -0.006 -18.859 1 97.5 276 LYS A N 1
ATOM 2157 C CA . LYS A 1 276 ? 17.609 0.79 -19.094 1 97.5 276 LYS A CA 1
ATOM 2158 C C . LYS A 1 276 ? 18.859 0.057 -18.625 1 97.5 276 LYS A C 1
ATOM 2160 O O . LYS A 1 276 ? 19.984 0.533 -18.828 1 97.5 276 LYS A O 1
ATOM 2165 N N . GLY A 1 277 ? 18.672 -1.029 -17.969 1 96.62 277 GLY A N 1
ATOM 2166 C CA . GLY A 1 277 ? 19.797 -1.778 -17.422 1 96.62 277 GLY A CA 1
ATOM 2167 C C . GLY A 1 277 ? 20.344 -1.178 -16.141 1 96.62 277 GLY A C 1
ATOM 2168 O O . GLY A 1 277 ? 21.516 -1.399 -15.805 1 96.62 277 GLY A O 1
ATOM 2169 N N . GLN A 1 278 ? 19.531 -0.391 -15.453 1 94.56 278 GLN A N 1
ATOM 2170 C CA . GLN A 1 278 ? 20 0.335 -14.273 1 94.56 278 GLN A CA 1
ATOM 2171 C C . GLN A 1 278 ? 19.203 -0.083 -13.031 1 94.56 278 GLN A C 1
ATOM 2173 O O . GLN A 1 278 ? 19.312 0.558 -11.984 1 94.56 278 GLN A O 1
ATOM 2178 N N . GLY A 1 279 ? 18.406 -1.099 -13.219 1 95.06 279 GLY A N 1
ATOM 2179 C CA . GLY A 1 279 ? 17.562 -1.562 -12.125 1 95.06 279 GLY A CA 1
ATOM 2180 C C . GLY A 1 279 ? 17.047 -2.975 -12.32 1 95.06 279 GLY A C 1
ATOM 2181 O O . GLY A 1 279 ? 17.406 -3.637 -13.305 1 95.06 279 GLY A O 1
ATOM 2182 N N . GLY A 1 280 ? 16.312 -3.447 -11.305 1 97.06 280 GLY A N 1
ATOM 2183 C CA . GLY A 1 280 ? 15.82 -4.812 -11.359 1 97.06 280 GLY A CA 1
ATOM 2184 C C . GLY A 1 280 ? 16.844 -5.84 -10.914 1 97.06 280 GLY A C 1
ATOM 2185 O O . GLY A 1 280 ? 17.984 -5.488 -10.594 1 97.06 280 GLY A O 1
ATOM 2186 N N . GLU A 1 281 ? 16.344 -7.035 -10.797 1 98.06 281 GLU A N 1
ATOM 2187 C CA . GLU A 1 281 ? 17.219 -8.164 -10.477 1 98.06 281 GLU A CA 1
ATOM 2188 C C . GLU A 1 281 ? 16.969 -9.336 -11.422 1 98.06 281 GLU A C 1
ATOM 2190 O O . GLU A 1 281 ? 15.844 -9.828 -11.531 1 98.06 281 GLU A O 1
ATOM 2195 N N . GLU A 1 282 ? 18.016 -9.695 -12.125 1 98.69 282 GLU A N 1
ATOM 2196 C CA . GLU A 1 282 ? 17.891 -10.906 -12.93 1 98.69 282 GLU A CA 1
ATOM 2197 C C . GLU A 1 282 ? 17.891 -12.156 -12.055 1 98.69 282 GLU A C 1
ATOM 2199 O O . GLU A 1 282 ? 18.672 -12.258 -11.109 1 98.69 282 GLU A O 1
ATOM 2204 N N . ILE A 1 283 ? 17.047 -13.086 -12.344 1 98.69 283 ILE A N 1
ATOM 2205 C CA . ILE A 1 283 ? 16.844 -14.273 -11.531 1 98.69 283 ILE A CA 1
ATOM 2206 C C . ILE A 1 283 ? 17.75 -15.406 -12.031 1 98.69 283 ILE A C 1
ATOM 2208 O O . ILE A 1 283 ? 17.688 -15.781 -13.203 1 98.69 283 ILE A O 1
ATOM 2212 N N . PHE A 1 284 ? 18.578 -15.883 -11.148 1 98.25 284 PHE A N 1
ATOM 2213 C CA . PHE A 1 284 ? 19.359 -17.094 -11.359 1 98.25 284 PHE A CA 1
ATOM 2214 C C . PHE A 1 284 ? 19.062 -18.125 -10.281 1 98.25 284 PHE A C 1
ATOM 2216 O O . PHE A 1 284 ? 19.031 -17.812 -9.094 1 98.25 284 PHE A O 1
ATOM 2223 N N . LEU A 1 285 ? 18.797 -19.328 -10.719 1 98.19 285 LEU A N 1
ATOM 2224 C CA . LEU A 1 285 ? 18.5 -20.406 -9.781 1 98.19 285 LEU A CA 1
ATOM 2225 C C . LEU A 1 285 ? 19.469 -21.578 -9.969 1 98.19 285 LEU A C 1
ATOM 2227 O O . LEU A 1 285 ? 19.812 -21.922 -11.102 1 98.19 285 LEU A O 1
ATOM 2231 N N . PRO A 1 286 ? 19.906 -22.109 -8.836 1 97.56 286 PRO A N 1
ATOM 2232 C CA . PRO A 1 286 ? 20.734 -23.312 -8.961 1 97.56 286 PRO A CA 1
ATOM 2233 C C . PRO A 1 286 ? 20 -24.469 -9.625 1 97.56 286 PRO A C 1
ATOM 2235 O O . PRO A 1 286 ? 18.766 -24.547 -9.578 1 97.56 286 PRO A O 1
ATOM 2238 N N . GLU A 1 287 ? 20.797 -25.391 -10.148 1 97.62 287 GLU A N 1
ATOM 2239 C CA . GLU A 1 287 ? 20.25 -26.516 -10.914 1 97.62 287 GLU A CA 1
ATOM 2240 C C . GLU A 1 287 ? 19.312 -27.359 -10.055 1 97.62 287 GLU A C 1
ATOM 2242 O O . GLU A 1 287 ? 18.281 -27.828 -10.523 1 97.62 287 GLU A O 1
ATOM 2247 N N . ASN A 1 288 ? 19.703 -27.594 -8.867 1 97.44 288 ASN A N 1
ATOM 2248 C CA . ASN A 1 288 ? 18.891 -28.422 -7.988 1 97.44 288 ASN A CA 1
ATOM 2249 C C . ASN A 1 288 ? 17.531 -27.797 -7.742 1 97.44 288 ASN A C 1
ATOM 2251 O O . ASN A 1 288 ? 16.531 -28.5 -7.621 1 97.44 288 ASN A O 1
ATOM 2255 N N . ILE A 1 289 ? 17.453 -26.516 -7.684 1 97.94 289 ILE A N 1
ATOM 2256 C CA . ILE A 1 289 ? 16.188 -25.812 -7.5 1 97.94 289 ILE A CA 1
ATOM 2257 C C . ILE A 1 289 ? 15.383 -25.844 -8.797 1 97.94 289 ILE A C 1
ATOM 2259 O O . ILE A 1 289 ? 14.18 -26.094 -8.781 1 97.94 289 ILE A O 1
ATOM 2263 N N . MET A 1 290 ? 16.078 -25.609 -9.906 1 98 290 MET A N 1
ATOM 2264 C CA . MET A 1 290 ? 15.414 -25.656 -11.203 1 98 290 MET A CA 1
ATOM 2265 C C . MET A 1 290 ? 14.719 -27 -11.406 1 98 290 MET A C 1
ATOM 2267 O O . MET A 1 290 ? 13.57 -27.047 -11.852 1 98 290 MET A O 1
ATOM 2271 N N . GLU A 1 291 ? 15.391 -27.984 -11.031 1 97.44 291 GLU A N 1
ATOM 2272 C CA . GLU A 1 291 ? 14.859 -29.328 -11.227 1 97.44 291 GLU A CA 1
ATOM 2273 C C . GLU A 1 291 ? 13.797 -29.672 -10.18 1 97.44 291 GLU A C 1
ATOM 2275 O O . GLU A 1 291 ? 12.695 -30.094 -10.523 1 97.44 291 GLU A O 1
ATOM 2280 N N . GLY A 1 292 ? 14.18 -29.5 -8.906 1 97.44 292 GLY A N 1
ATOM 2281 C CA . GLY A 1 292 ? 13.281 -29.875 -7.82 1 97.44 292 GLY A CA 1
ATOM 2282 C C . GLY A 1 292 ? 11.992 -29.078 -7.812 1 97.44 292 GLY A C 1
ATOM 2283 O O . GLY A 1 292 ? 10.898 -29.656 -7.82 1 97.44 292 GLY A O 1
ATOM 2284 N N . ALA A 1 293 ? 12.117 -27.766 -7.754 1 97.5 293 ALA A N 1
ATOM 2285 C CA . ALA A 1 293 ? 10.938 -26.906 -7.809 1 97.5 293 ALA A CA 1
ATOM 2286 C C . ALA A 1 293 ? 10.195 -27.062 -9.133 1 97.5 293 ALA A C 1
ATOM 2288 O O . ALA A 1 293 ? 8.969 -26.984 -9.18 1 97.5 293 ALA A O 1
ATOM 2289 N N . GLY A 1 294 ? 10.984 -27.312 -10.18 1 97 294 GLY A N 1
ATOM 2290 C CA . GLY A 1 294 ? 10.383 -27.562 -11.477 1 97 294 GLY A CA 1
ATOM 2291 C C . GLY A 1 294 ? 9.43 -28.734 -11.477 1 97 294 GLY A C 1
ATOM 2292 O O . GLY A 1 294 ? 8.344 -28.656 -12.062 1 97 294 GLY A O 1
ATOM 2293 N N . ARG A 1 295 ? 9.805 -29.797 -10.859 1 97.38 295 ARG A N 1
ATOM 2294 C CA . ARG A 1 295 ? 8.945 -30.984 -10.758 1 97.38 295 ARG A CA 1
ATOM 2295 C C . ARG A 1 295 ? 7.605 -30.625 -10.109 1 97.38 295 ARG A C 1
ATOM 2297 O O . ARG A 1 295 ? 6.547 -31.016 -10.602 1 97.38 295 ARG A O 1
ATOM 2304 N N . CYS A 1 296 ? 7.664 -29.906 -9.055 1 96.5 296 CYS A N 1
ATOM 2305 C CA . CYS A 1 296 ? 6.484 -29.484 -8.305 1 96.5 296 CYS A CA 1
ATOM 2306 C C . CYS A 1 296 ? 5.582 -28.594 -9.156 1 96.5 296 CYS A C 1
ATOM 2308 O O . CYS A 1 296 ? 4.371 -28.812 -9.211 1 96.5 296 CYS A O 1
ATOM 2310 N N . ILE A 1 297 ? 6.156 -27.625 -9.852 1 95.88 297 ILE A N 1
ATOM 2311 C CA . ILE A 1 297 ? 5.438 -26.625 -10.641 1 95.88 297 ILE A CA 1
ATOM 2312 C C . ILE A 1 297 ? 4.891 -27.266 -11.906 1 95.88 297 ILE A C 1
ATOM 2314 O O . ILE A 1 297 ? 3.754 -27.016 -12.305 1 95.88 297 ILE A O 1
ATOM 2318 N N . HIS A 1 298 ? 5.695 -28.141 -12.555 1 95.06 298 HIS A N 1
ATOM 2319 C CA . HIS A 1 298 ? 5.234 -28.812 -13.766 1 95.06 298 HIS A CA 1
ATOM 2320 C C . HIS A 1 298 ? 4.066 -29.734 -13.469 1 95.06 298 HIS A C 1
ATOM 2322 O O . HIS A 1 298 ? 3.162 -29.891 -14.289 1 95.06 298 HIS A O 1
ATOM 2328 N N . ARG A 1 299 ? 4.105 -30.344 -12.328 1 95.62 299 ARG A N 1
ATOM 2329 C CA . ARG A 1 299 ? 2.984 -31.188 -11.93 1 95.62 299 ARG A CA 1
ATOM 2330 C C . ARG A 1 299 ? 1.706 -30.375 -11.797 1 95.62 299 ARG A C 1
ATOM 2332 O O . ARG A 1 299 ? 0.623 -30.844 -12.156 1 95.62 299 ARG A O 1
ATOM 2339 N N . MET A 1 300 ? 1.814 -29.156 -11.25 1 94.44 300 MET A N 1
ATOM 2340 C CA . MET A 1 300 ? 0.677 -28.25 -11.172 1 94.44 300 MET A CA 1
ATOM 2341 C C . MET A 1 300 ? 0.103 -27.969 -12.555 1 94.44 300 MET A C 1
ATOM 2343 O O . MET A 1 300 ? -1.113 -28 -12.742 1 94.44 300 MET A O 1
ATOM 2347 N N . VAL A 1 301 ? 1.005 -27.75 -13.5 1 89.75 301 VAL A N 1
ATOM 2348 C CA . VAL A 1 301 ? 0.593 -27.453 -14.867 1 89.75 301 VAL A CA 1
ATOM 2349 C C . VAL A 1 301 ? -0.111 -28.656 -15.477 1 89.75 301 VAL A C 1
ATOM 2351 O O . VAL A 1 301 ? -1.139 -28.516 -16.141 1 89.75 301 VAL A O 1
ATOM 2354 N N . GLU A 1 302 ? 0.437 -29.797 -15.195 1 91.75 302 GLU A N 1
ATOM 2355 C CA . GLU A 1 302 ? -0.098 -31.031 -15.734 1 91.75 302 GLU A CA 1
ATOM 2356 C C . GLU A 1 302 ? -1.493 -31.328 -15.188 1 91.75 302 GLU A C 1
ATOM 2358 O O . GLU A 1 302 ? -2.373 -31.781 -15.914 1 91.75 302 GLU A O 1
ATOM 2363 N N . LEU A 1 303 ? -1.614 -31.109 -13.961 1 91.94 303 LEU A N 1
ATOM 2364 C CA . LEU A 1 303 ? -2.863 -31.469 -13.297 1 91.94 303 LEU A CA 1
ATOM 2365 C C . LEU A 1 303 ? -3.887 -30.344 -13.43 1 91.94 303 LEU A C 1
ATOM 2367 O O . LEU A 1 303 ? -5.062 -30.531 -13.117 1 91.94 303 LEU A O 1
ATOM 2371 N N . GLY A 1 304 ? -3.299 -29.188 -13.828 1 72.69 304 GLY A N 1
ATOM 2372 C CA . GLY A 1 304 ? -3.865 -27.875 -13.617 1 72.69 304 GLY A CA 1
ATOM 2373 C C . GLY A 1 304 ? -5.066 -27.594 -14.5 1 72.69 304 GLY A C 1
ATOM 2374 O O . GLY A 1 304 ? -5.059 -26.641 -15.281 1 72.69 304 GLY A O 1
ATOM 2375 N N . GLY A 1 305 ? -6.105 -28.312 -14.539 1 55.41 305 GLY A N 1
ATOM 2376 C CA . GLY A 1 305 ? -7.43 -27.719 -14.633 1 55.41 305 GLY A CA 1
ATOM 2377 C C . GLY A 1 305 ? -7.426 -26.219 -14.414 1 55.41 305 GLY A C 1
ATOM 2378 O O . GLY A 1 305 ? -6.457 -25.672 -13.891 1 55.41 305 GLY A O 1
ATOM 2379 N N . MET B 1 1 ? -10.992 3.168 -20.172 1 89 1 MET B N 1
ATOM 2380 C CA . MET B 1 1 ? -10.219 4.402 -20.141 1 89 1 MET B CA 1
ATOM 2381 C C . MET B 1 1 ? -8.852 4.172 -19.484 1 89 1 MET B C 1
ATOM 2383 O O . MET B 1 1 ? -8.727 3.348 -18.578 1 89 1 MET B O 1
ATOM 2387 N N . THR B 1 2 ? -7.852 4.895 -20.031 1 95.12 2 THR B N 1
ATOM 2388 C CA . THR B 1 2 ? -6.496 4.82 -19.484 1 95.12 2 THR B CA 1
ATOM 2389 C C . THR B 1 2 ? -6.285 5.887 -18.406 1 95.12 2 THR B C 1
ATOM 2391 O O . THR B 1 2 ? -7.125 6.77 -18.234 1 95.12 2 THR B O 1
ATOM 2394 N N . ILE B 1 3 ? -5.215 5.773 -17.703 1 97.31 3 ILE B N 1
ATOM 2395 C CA . ILE B 1 3 ? -4.836 6.77 -16.703 1 97.31 3 ILE B CA 1
ATOM 2396 C C . ILE B 1 3 ? -4.773 8.148 -17.359 1 97.31 3 ILE B C 1
ATOM 2398 O O . ILE B 1 3 ? -5.352 9.109 -16.844 1 97.31 3 ILE B O 1
ATOM 2402 N N . ALA B 1 4 ? -4.137 8.219 -18.562 1 97.56 4 ALA B N 1
ATOM 2403 C CA . ALA B 1 4 ? -3.971 9.492 -19.25 1 97.56 4 ALA B CA 1
ATOM 2404 C C . ALA B 1 4 ? -5.324 10.109 -19.594 1 97.56 4 ALA B C 1
ATOM 2406 O O . ALA B 1 4 ? -5.523 11.312 -19.453 1 97.56 4 ALA B O 1
ATOM 2407 N N . GLU B 1 5 ? -6.23 9.289 -20.016 1 97.56 5 GLU B N 1
ATOM 2408 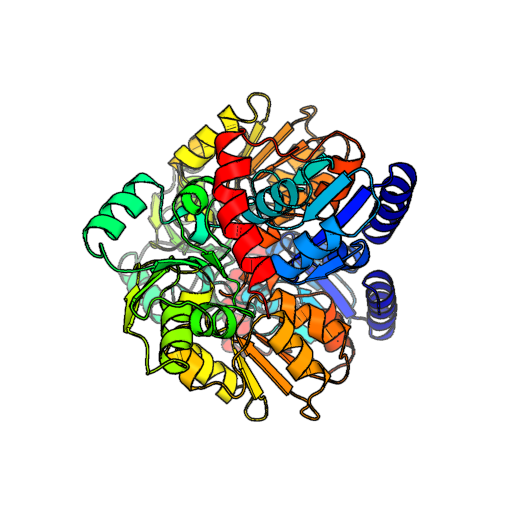C CA . GLU B 1 5 ? -7.566 9.758 -20.391 1 97.56 5 GLU B CA 1
ATOM 2409 C C . GLU B 1 5 ? -8.328 10.266 -19.172 1 97.56 5 GLU B C 1
ATOM 2411 O O . GLU B 1 5 ? -8.984 11.312 -19.234 1 97.56 5 GLU B O 1
ATOM 2416 N N . ILE B 1 6 ? -8.242 9.547 -18.094 1 97.62 6 ILE B N 1
ATOM 2417 C CA . ILE B 1 6 ? -8.938 9.945 -16.875 1 97.62 6 ILE B CA 1
ATOM 2418 C C . ILE B 1 6 ? -8.328 11.234 -16.328 1 97.62 6 ILE B C 1
ATOM 2420 O O . ILE B 1 6 ? -9.047 12.117 -15.859 1 97.62 6 ILE B O 1
ATOM 2424 N N . GLN B 1 7 ? -7.008 11.336 -16.406 1 98.62 7 GLN B N 1
ATOM 2425 C CA . GLN B 1 7 ? -6.344 12.555 -15.961 1 98.62 7 GLN B CA 1
ATOM 2426 C C . GLN B 1 7 ? -6.824 13.766 -16.75 1 98.62 7 GLN B C 1
ATOM 2428 O O . GLN B 1 7 ? -7.086 14.828 -16.188 1 98.62 7 GLN B O 1
ATOM 2433 N N . GLN B 1 8 ? -6.953 13.586 -18.016 1 98.44 8 GLN B N 1
ATOM 2434 C CA . GLN B 1 8 ? -7.426 14.68 -18.859 1 98.44 8 GLN B CA 1
ATOM 2435 C C . GLN B 1 8 ? -8.844 15.094 -18.469 1 98.44 8 GLN B C 1
ATOM 2437 O O . GLN B 1 8 ? -9.156 16.281 -18.422 1 98.44 8 GLN B O 1
ATOM 2442 N N . GLU B 1 9 ? -9.672 14.109 -18.266 1 98.31 9 GLU B N 1
ATOM 2443 C CA . GLU B 1 9 ? -11.047 14.398 -17.859 1 98.31 9 GLU B CA 1
ATOM 2444 C C . GLU B 1 9 ? -11.086 15.109 -16.516 1 98.31 9 GLU B C 1
ATOM 2446 O O . GLU B 1 9 ? -11.875 16.031 -16.312 1 98.31 9 GLU B O 1
ATOM 2451 N N . ILE B 1 10 ? -10.266 14.68 -15.594 1 98.75 10 ILE B N 1
ATOM 2452 C CA . ILE B 1 10 ? -10.188 15.289 -14.273 1 98.75 10 ILE B CA 1
ATOM 2453 C C . ILE B 1 10 ? -9.75 16.75 -14.406 1 98.75 10 ILE B C 1
ATOM 2455 O O . ILE B 1 10 ? -10.359 17.641 -13.812 1 98.75 10 ILE B O 1
ATOM 2459 N N . LEU B 1 11 ? -8.75 17 -15.227 1 98.81 11 LEU B N 1
ATOM 2460 C CA . LEU B 1 11 ? -8.242 18.344 -15.422 1 98.81 11 LEU B CA 1
ATOM 2461 C C . LEU B 1 11 ? -9.32 19.25 -16.031 1 98.81 11 LEU B C 1
ATOM 2463 O O . LEU B 1 11 ? -9.477 20.391 -15.625 1 98.81 11 LEU B O 1
ATOM 2467 N N . ARG B 1 12 ? -10.031 18.719 -16.922 1 98.69 12 ARG B N 1
ATOM 2468 C CA . ARG B 1 12 ? -11.117 19.469 -17.547 1 98.69 12 ARG B CA 1
ATOM 2469 C C . ARG B 1 12 ? -12.219 19.781 -16.531 1 98.69 12 ARG B C 1
ATOM 2471 O O . ARG B 1 12 ? -12.633 20.938 -16.406 1 98.69 12 ARG B O 1
ATOM 2478 N N . MET B 1 13 ? -12.688 18.781 -15.828 1 98.69 13 MET B N 1
ATOM 2479 C CA . MET B 1 13 ? -13.828 18.906 -14.922 1 98.69 13 MET B CA 1
ATOM 2480 C C . MET B 1 13 ? -13.492 19.844 -13.766 1 98.69 13 MET B C 1
ATOM 2482 O O . MET B 1 13 ? -14.336 20.656 -13.352 1 98.69 13 MET B O 1
ATOM 2486 N N . LYS B 1 14 ? -12.273 19.672 -13.258 1 98.56 14 LYS B N 1
ATOM 2487 C CA . LYS B 1 14 ? -11.953 20.516 -12.109 1 98.56 14 LYS B CA 1
ATOM 2488 C C . LYS B 1 14 ? -11.922 22 -12.508 1 98.56 14 LYS B C 1
ATOM 2490 O O . LYS B 1 14 ? -12.328 22.859 -11.727 1 98.56 14 LYS B O 1
ATOM 2495 N N . LYS B 1 15 ? -11.438 22.281 -13.68 1 98.19 15 LYS B N 1
ATOM 2496 C CA . LYS B 1 15 ? -11.445 23.656 -14.188 1 98.19 15 LYS B CA 1
ATOM 2497 C C . LYS B 1 15 ? -12.867 24.156 -14.375 1 98.19 15 LYS B C 1
ATOM 2499 O O . LYS B 1 15 ? -13.195 25.266 -13.945 1 98.19 15 LYS B O 1
ATOM 2504 N N . GLU B 1 16 ? -13.656 23.406 -14.969 1 98.5 16 GLU B N 1
ATOM 2505 C CA . GLU B 1 16 ? -15.047 23.781 -15.25 1 98.5 16 GLU B CA 1
ATOM 2506 C C . GLU B 1 16 ? -15.82 24.016 -13.961 1 98.5 16 GLU B C 1
ATOM 2508 O O . GLU B 1 16 ? -16.688 24.906 -13.906 1 98.5 16 GLU B O 1
ATOM 2513 N N . GLN B 1 17 ? -15.5 23.328 -12.961 1 98.38 17 GLN B N 1
ATOM 2514 C CA . GLN B 1 17 ? -16.266 23.359 -11.719 1 98.38 17 GLN B CA 1
ATOM 2515 C C . GLN B 1 17 ? -15.594 24.281 -10.695 1 98.38 17 GLN B C 1
ATOM 2517 O O . GLN B 1 17 ? -16.109 24.469 -9.594 1 98.38 17 GLN B O 1
ATOM 2522 N N . ASP B 1 18 ? -14.422 24.75 -11.008 1 98.31 18 ASP B N 1
ATOM 2523 C CA . ASP B 1 18 ? -13.656 25.625 -10.125 1 98.31 18 ASP B CA 1
ATOM 2524 C C . ASP B 1 18 ? -13.289 24.906 -8.828 1 98.31 18 ASP B C 1
ATOM 2526 O O . ASP B 1 18 ? -13.57 25.422 -7.738 1 98.31 18 ASP B O 1
ATOM 2530 N N . ILE B 1 19 ? -12.766 23.734 -8.984 1 98.38 19 ILE B N 1
ATOM 2531 C CA . ILE B 1 19 ? -12.367 22.891 -7.859 1 98.38 19 ILE B CA 1
ATOM 2532 C C . ILE B 1 19 ? -10.844 22.719 -7.855 1 98.38 19 ILE B C 1
ATOM 2534 O O . ILE B 1 19 ? -10.242 22.453 -8.906 1 98.38 19 ILE B O 1
ATOM 2538 N N . CYS B 1 20 ? -10.258 22.906 -6.688 1 98.06 20 CYS B N 1
ATOM 2539 C CA . CYS B 1 20 ? -8.844 22.641 -6.473 1 98.06 20 CYS B CA 1
ATOM 2540 C C . CYS B 1 20 ? -8.609 21.234 -5.934 1 98.06 20 CYS B C 1
ATOM 2542 O O . CYS B 1 20 ? -9.375 20.766 -5.094 1 98.06 20 CYS B O 1
ATOM 2544 N N . ILE B 1 21 ? -7.598 20.562 -6.426 1 98.69 21 ILE B N 1
ATOM 2545 C CA . ILE B 1 21 ? -7.227 19.25 -5.938 1 98.69 21 ILE B CA 1
ATOM 2546 C C . ILE B 1 21 ? -5.941 19.344 -5.117 1 98.69 21 ILE B C 1
ATOM 2548 O O . ILE B 1 21 ? -4.914 19.812 -5.613 1 98.69 21 ILE B O 1
ATOM 2552 N N . LEU B 1 22 ? -6.055 18.953 -3.895 1 98.5 22 LEU B N 1
ATOM 2553 C CA . LEU B 1 22 ? -4.914 18.875 -2.99 1 98.5 22 LEU B CA 1
ATOM 2554 C C . LEU B 1 22 ? -4.473 17.422 -2.811 1 98.5 22 LEU B C 1
ATOM 2556 O O . LEU B 1 22 ? -5.293 16.547 -2.52 1 98.5 22 LEU B O 1
ATOM 2560 N N . ALA B 1 23 ? -3.176 17.156 -2.982 1 98.38 23 ALA B N 1
ATOM 2561 C CA . ALA B 1 23 ? -2.654 15.797 -2.836 1 98.38 23 ALA B CA 1
ATOM 2562 C C . ALA B 1 23 ? -1.515 15.758 -1.821 1 98.38 23 ALA B C 1
ATOM 2564 O O . ALA B 1 23 ? -0.5 16.438 -1.989 1 98.38 23 ALA B O 1
ATOM 2565 N N . HIS B 1 24 ? -1.732 14.992 -0.762 1 97.75 24 HIS B N 1
ATOM 2566 C CA . HIS B 1 24 ? -0.6 14.703 0.112 1 97.75 24 HIS B CA 1
ATOM 2567 C C . HIS B 1 24 ? 0.529 14.023 -0.655 1 97.75 24 HIS B C 1
ATOM 2569 O O . HIS B 1 24 ? 0.277 13.266 -1.595 1 97.75 24 HIS B O 1
ATOM 2575 N N . ALA B 1 25 ? 1.737 14.18 -0.212 1 96.62 25 ALA B N 1
ATOM 2576 C CA . ALA B 1 25 ? 2.932 13.711 -0.911 1 96.62 25 ALA B CA 1
ATOM 2577 C C . ALA B 1 25 ? 2.967 12.188 -0.969 1 96.62 25 ALA B C 1
ATOM 2579 O O . ALA B 1 25 ? 3.691 11.609 -1.783 1 96.62 25 ALA B O 1
ATOM 2580 N N . TYR B 1 26 ? 2.174 11.531 -0.155 1 97.62 26 TYR B N 1
ATOM 2581 C CA . TYR B 1 26 ? 2.191 10.07 -0.093 1 97.62 26 TYR B CA 1
ATOM 2582 C C . TYR B 1 26 ? 1.237 9.477 -1.119 1 97.62 26 TYR B C 1
ATOM 2584 O O . TYR B 1 26 ? 1.162 8.25 -1.266 1 97.62 26 TYR B O 1
ATOM 2592 N N . GLN B 1 27 ? 0.526 10.328 -1.866 1 98.12 27 GLN B N 1
ATOM 2593 C CA . GLN B 1 27 ? -0.385 9.82 -2.887 1 98.12 27 GLN B CA 1
ATOM 2594 C C . GLN B 1 27 ? 0.379 9.328 -4.113 1 98.12 27 GLN B C 1
ATOM 2596 O O . GLN B 1 27 ? 1.564 9.625 -4.273 1 98.12 27 GLN B O 1
ATOM 2601 N N . GLY B 1 28 ? -0.318 8.516 -4.938 1 97.19 28 GLY B N 1
ATOM 2602 C CA . GLY B 1 28 ? 0.286 7.992 -6.156 1 97.19 28 GLY B CA 1
ATOM 2603 C C . GLY B 1 28 ? 0.615 9.078 -7.168 1 97.19 28 GLY B C 1
ATOM 2604 O O . GLY B 1 28 ? -0.005 10.141 -7.168 1 97.19 28 GLY B O 1
ATOM 2605 N N . GLN B 1 29 ? 1.566 8.742 -8.023 1 97.69 29 GLN B N 1
ATOM 2606 C CA . GLN B 1 29 ? 2.043 9.703 -9.008 1 97.69 29 GLN B CA 1
ATOM 2607 C C . GLN B 1 29 ? 0.908 10.156 -9.922 1 97.69 29 GLN B C 1
ATOM 2609 O O . GLN B 1 29 ? 0.884 11.312 -10.367 1 97.69 29 GLN B O 1
ATOM 2614 N N . GLU B 1 30 ? -0.045 9.25 -10.227 1 98.06 30 GLU B N 1
ATOM 2615 C CA . GLU B 1 30 ? -1.163 9.586 -11.102 1 98.06 30 GLU B CA 1
ATOM 2616 C C . GLU B 1 30 ? -2.055 10.656 -10.484 1 98.06 30 GLU B C 1
ATOM 2618 O O . GLU B 1 30 ? -2.695 11.43 -11.195 1 98.06 30 GLU B O 1
ATOM 2623 N N . ILE B 1 31 ? -2.119 10.695 -9.211 1 98.56 31 ILE B N 1
ATOM 2624 C CA . ILE B 1 31 ? -2.893 11.703 -8.492 1 98.56 31 ILE B CA 1
ATOM 2625 C C . ILE B 1 31 ? -2.109 13.016 -8.43 1 98.56 31 ILE B C 1
ATOM 2627 O O . ILE B 1 31 ? -2.668 14.086 -8.672 1 98.56 31 ILE B O 1
ATOM 2631 N N . LEU B 1 32 ? -0.771 12.914 -8.164 1 98.31 32 LEU B N 1
ATOM 2632 C CA . LEU B 1 32 ? 0.059 14.109 -8.086 1 98.31 32 LEU B CA 1
ATOM 2633 C C . LEU B 1 32 ? 0.005 14.898 -9.391 1 98.31 32 LEU B C 1
ATOM 2635 O O . LEU B 1 32 ? 0.012 16.125 -9.375 1 98.31 32 LEU B O 1
ATOM 2639 N N . GLU B 1 33 ? -0.104 14.242 -10.469 1 98.38 33 GLU B N 1
ATOM 2640 C CA . GLU B 1 33 ? -0.039 14.867 -11.789 1 98.38 33 GLU B CA 1
ATOM 2641 C C . GLU B 1 33 ? -1.284 15.703 -12.062 1 98.38 33 GLU B C 1
ATOM 2643 O O . GLU B 1 33 ? -1.276 16.578 -12.938 1 98.38 33 GLU B O 1
ATOM 2648 N N . VAL B 1 34 ? -2.385 15.477 -11.359 1 98.69 34 VAL B N 1
ATOM 2649 C CA . VAL B 1 34 ? -3.596 16.25 -11.602 1 98.69 34 VAL B CA 1
ATOM 2650 C C . VAL B 1 34 ? -3.852 17.203 -10.43 1 98.69 34 VAL B C 1
ATOM 2652 O O . VAL B 1 34 ? -4.832 17.938 -10.43 1 98.69 34 VAL B O 1
ATOM 2655 N N . ALA B 1 35 ? -3.008 17.172 -9.438 1 98.5 35 ALA B N 1
ATOM 2656 C CA . ALA B 1 35 ? -3.188 18 -8.25 1 98.5 35 ALA B CA 1
ATOM 2657 C C . ALA B 1 35 ? -2.773 19.438 -8.516 1 98.5 35 ALA B C 1
ATOM 2659 O O . ALA B 1 35 ? -1.854 19.703 -9.297 1 98.5 35 ALA B O 1
ATOM 2660 N N . ASP B 1 36 ? -3.432 20.391 -7.898 1 97.81 36 ASP B N 1
ATOM 2661 C CA . ASP B 1 36 ? -3.008 21.781 -7.922 1 97.81 36 ASP B CA 1
ATOM 2662 C C . ASP B 1 36 ? -1.855 22.031 -6.953 1 97.81 36 ASP B C 1
ATOM 2664 O O . ASP B 1 36 ? -0.965 22.844 -7.227 1 97.81 36 ASP B O 1
ATOM 2668 N N . TYR B 1 37 ? -1.943 21.359 -5.84 1 96.31 37 TYR B N 1
ATOM 2669 C CA . TYR B 1 37 ? -0.897 21.453 -4.828 1 96.31 37 TYR B CA 1
ATOM 2670 C C . TYR B 1 37 ? -0.569 20.078 -4.258 1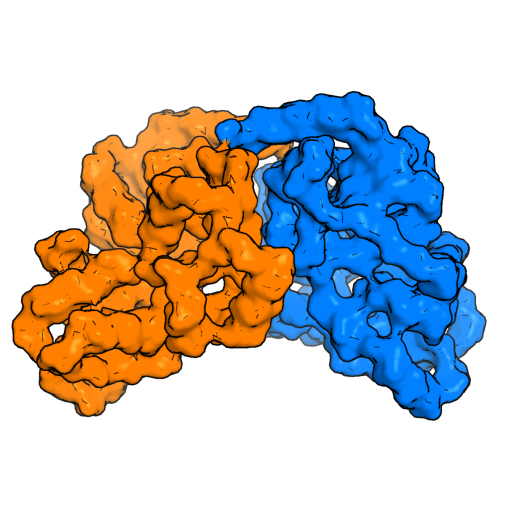 96.31 37 TYR B C 1
ATOM 2672 O O . TYR B 1 37 ? -1.464 19.25 -4.051 1 96.31 37 TYR B O 1
ATOM 2680 N N . THR B 1 38 ? 0.697 19.828 -4.117 1 96.06 38 THR B N 1
ATOM 2681 C CA . THR B 1 38 ? 1.211 18.641 -3.455 1 96.06 38 THR B CA 1
ATOM 2682 C C . THR B 1 38 ? 2.078 19.016 -2.258 1 96.06 38 THR B C 1
ATOM 2684 O O . THR B 1 38 ? 2.869 19.953 -2.33 1 96.06 38 THR B O 1
ATOM 2687 N N . GLY B 1 39 ? 1.912 18.297 -1.172 1 92.12 39 GLY B N 1
ATOM 2688 C CA . GLY B 1 39 ? 2.734 18.609 -0.011 1 92.12 39 GLY B CA 1
ATOM 2689 C C . GLY B 1 39 ? 2.285 17.875 1.244 1 92.12 39 GLY B C 1
ATOM 2690 O O . GLY B 1 39 ? 1.7 16.797 1.167 1 92.12 39 GLY B O 1
ATOM 2691 N N . ASP B 1 40 ? 2.75 18.359 2.326 1 87.44 40 ASP B N 1
ATOM 2692 C CA . ASP B 1 40 ? 2.352 17.797 3.613 1 87.44 40 ASP B CA 1
ATOM 2693 C C . ASP B 1 40 ? 1.026 18.391 4.086 1 87.44 40 ASP B C 1
ATOM 2695 O O . ASP B 1 40 ? 0.445 19.25 3.404 1 87.44 40 ASP B O 1
ATOM 2699 N N . SER B 1 41 ? 0.542 17.969 5.16 1 83.19 41 SER B N 1
ATOM 2700 C CA . SER B 1 41 ? -0.792 18.312 5.648 1 83.19 41 SER B CA 1
ATOM 2701 C C . SER B 1 41 ? -0.928 19.812 5.879 1 83.19 41 SER B C 1
ATOM 2703 O O . SER B 1 41 ? -1.912 20.422 5.461 1 83.19 41 SER B O 1
ATOM 2705 N N . TYR B 1 42 ? -0.014 20.438 6.496 1 78.44 42 TYR B N 1
ATOM 2706 C CA . TYR B 1 42 ? -0.059 21.859 6.82 1 78.44 42 TYR B CA 1
ATOM 2707 C C . TYR B 1 42 ? -0.04 22.703 5.555 1 78.44 42 TYR B C 1
ATOM 2709 O O . TYR B 1 42 ? -0.906 23.562 5.363 1 78.44 42 TYR B O 1
ATOM 2717 N N . GLY B 1 43 ? 0.917 22.438 4.727 1 83.44 43 GLY B N 1
ATOM 2718 C CA . GLY B 1 43 ? 1.104 23.203 3.506 1 83.44 43 GLY B CA 1
ATOM 2719 C C . GLY B 1 43 ? -0.105 23.156 2.588 1 83.44 43 GLY B C 1
ATOM 2720 O O . GLY B 1 43 ? -0.489 24.188 2.018 1 83.44 43 GLY B O 1
ATOM 2721 N N . LEU B 1 44 ? -0.776 22.062 2.549 1 90.56 44 LEU B N 1
ATOM 2722 C CA . LEU B 1 44 ? -1.913 21.891 1.651 1 90.56 44 LEU B CA 1
ATOM 2723 C C . LEU B 1 44 ? -3.092 22.75 2.088 1 90.56 44 LEU B C 1
ATOM 2725 O O . LEU B 1 44 ? -3.691 23.453 1.269 1 90.56 44 LEU B O 1
ATOM 2729 N N . SER B 1 45 ? -3.383 22.719 3.35 1 88.81 45 SER B N 1
ATOM 2730 C CA . SER B 1 45 ? -4.531 23.469 3.85 1 88.81 45 SER B CA 1
ATOM 2731 C C . SER B 1 45 ? -4.309 24.969 3.744 1 88.81 45 SER B C 1
ATOM 2733 O O . SER B 1 45 ? -5.234 25.719 3.449 1 88.81 45 SER B O 1
ATOM 2735 N N . VAL B 1 46 ? -3.078 25.406 3.988 1 89.94 46 VAL B N 1
ATOM 2736 C CA . VAL B 1 46 ? -2.75 26.828 3.869 1 89.94 46 VAL B CA 1
ATOM 2737 C C . VAL B 1 46 ? -2.893 27.266 2.414 1 89.94 46 VAL B C 1
ATOM 2739 O O . VAL B 1 46 ? -3.467 28.312 2.133 1 89.94 46 VAL B O 1
ATOM 2742 N N . GLN B 1 47 ? -2.416 26.438 1.519 1 92 47 GLN B N 1
ATOM 2743 C CA . GLN B 1 47 ? -2.531 26.766 0.101 1 92 47 GLN B CA 1
ATOM 2744 C C . GLN B 1 47 ? -3.994 26.844 -0.328 1 92 47 GLN B C 1
ATOM 2746 O O . GLN B 1 47 ? -4.375 27.734 -1.095 1 92 47 GLN B O 1
ATOM 2751 N N . ALA B 1 48 ? -4.742 25.969 0.112 1 92.19 48 ALA B N 1
ATOM 2752 C CA . ALA B 1 48 ? -6.168 25.953 -0.203 1 92.19 48 ALA B CA 1
ATOM 2753 C C . ALA B 1 48 ? -6.844 27.234 0.276 1 92.19 48 ALA B C 1
ATOM 2755 O O . ALA B 1 48 ? -7.715 27.781 -0.408 1 92.19 48 ALA B O 1
ATOM 2756 N N . SER B 1 49 ? -6.473 27.719 1.407 1 92.56 49 SER B N 1
ATOM 2757 C CA . SER B 1 49 ? -7.102 28.891 1.99 1 92.56 49 SER B CA 1
ATOM 2758 C C . SER B 1 49 ? -6.789 30.141 1.174 1 92.56 49 SER B C 1
ATOM 2760 O O . SER B 1 49 ? -7.574 31.094 1.159 1 92.56 49 SER B O 1
ATOM 2762 N N . LYS B 1 50 ? -5.699 30.109 0.511 1 93.88 50 LYS B N 1
ATOM 2763 C CA . LYS B 1 50 ? -5.246 31.281 -0.244 1 93.88 50 LYS B CA 1
ATOM 2764 C C . LYS B 1 50 ? -5.773 31.25 -1.675 1 93.88 50 LYS B C 1
ATOM 2766 O O . LYS B 1 50 ? -5.738 32.25 -2.379 1 93.88 50 LYS B O 1
ATOM 2771 N N . ARG B 1 51 ? -6.211 30.156 -2.066 1 93.5 51 ARG B N 1
ATOM 2772 C CA . ARG B 1 51 ? -6.656 30 -3.445 1 93.5 51 ARG B CA 1
ATOM 2773 C C . ARG B 1 51 ? -8.102 30.453 -3.609 1 93.5 51 ARG B C 1
ATOM 2775 O O . ARG B 1 51 ? -8.945 30.188 -2.748 1 93.5 51 ARG B O 1
ATOM 2782 N N . ASP B 1 52 ? -8.289 31.203 -4.723 1 93.81 52 ASP B N 1
ATOM 2783 C CA . ASP B 1 52 ? -9.664 31.578 -5.047 1 93.81 52 ASP B CA 1
ATOM 2784 C C . ASP B 1 52 ? -10.367 30.484 -5.84 1 93.81 52 ASP B C 1
ATOM 2786 O O . ASP B 1 52 ? -10.234 30.406 -7.062 1 93.81 52 ASP B O 1
ATOM 2790 N N . CYS B 1 53 ? -11 29.594 -5.199 1 95.69 53 CYS B N 1
ATOM 2791 C CA . CYS B 1 53 ? -11.766 28.5 -5.793 1 95.69 53 CYS B CA 1
ATOM 2792 C C . CYS B 1 53 ? -12.992 28.172 -4.941 1 95.69 53 CYS B C 1
ATOM 2794 O O . CYS B 1 53 ? -13.031 28.5 -3.756 1 95.69 53 CYS B O 1
ATOM 2796 N N . SER B 1 54 ? -13.93 27.531 -5.535 1 97.06 54 SER B N 1
ATOM 2797 C CA . SER B 1 54 ? -15.195 27.266 -4.875 1 97.06 54 SER B CA 1
ATOM 2798 C C . SER B 1 54 ? -15.102 26.016 -3.994 1 97.06 54 SER B C 1
ATOM 2800 O O . SER B 1 54 ? -15.82 25.906 -2.998 1 97.06 54 SER B O 1
ATOM 2802 N N . GLY B 1 55 ? -14.227 25.062 -4.418 1 98 55 GLY B N 1
ATOM 2803 C CA . GLY B 1 55 ? -14.148 23.812 -3.684 1 98 55 GLY B CA 1
ATOM 2804 C C . GLY B 1 55 ? -12.781 23.172 -3.742 1 98 55 GLY B C 1
ATOM 2805 O O . GLY B 1 55 ? -11.922 23.578 -4.523 1 98 55 GLY B O 1
ATOM 2806 N N . VAL B 1 56 ? -12.672 22.219 -2.822 1 98.44 56 VAL B N 1
ATOM 2807 C CA . VAL B 1 56 ? -11.391 21.516 -2.711 1 98.44 56 VAL B CA 1
ATOM 2808 C C . VAL B 1 56 ? -11.641 20.016 -2.561 1 98.44 56 VAL B C 1
ATOM 2810 O O . VAL B 1 56 ? -12.523 19.594 -1.808 1 98.44 56 VAL B O 1
ATOM 2813 N N . ILE B 1 57 ? -10.938 19.188 -3.348 1 98.81 57 ILE B N 1
ATOM 2814 C CA . ILE B 1 57 ? -10.859 17.75 -3.121 1 98.81 57 ILE B CA 1
ATOM 2815 C C . ILE B 1 57 ? -9.531 17.391 -2.457 1 98.81 57 ILE B C 1
ATOM 2817 O O . ILE B 1 57 ? -8.461 17.641 -3.025 1 98.81 57 ILE B O 1
ATOM 2821 N N . MET B 1 58 ? -9.641 16.906 -1.247 1 98.69 58 MET B N 1
ATOM 2822 C CA . MET B 1 58 ? -8.461 16.469 -0.505 1 98.69 58 MET B CA 1
ATOM 2823 C C . MET B 1 58 ? -8.133 15.008 -0.815 1 98.69 58 MET B C 1
ATOM 2825 O O . MET B 1 58 ? -8.922 14.117 -0.521 1 98.69 58 MET B O 1
ATOM 2829 N N . CYS B 1 59 ? -7.004 14.781 -1.507 1 98.75 59 CYS B N 1
ATOM 2830 C CA . CYS B 1 59 ? -6.418 13.453 -1.62 1 98.75 59 CYS B CA 1
ATOM 2831 C C . CYS B 1 59 ? -5.438 13.188 -0.484 1 98.75 59 CYS B C 1
ATOM 2833 O O . CYS B 1 59 ? -4.25 13.508 -0.598 1 98.75 59 CYS B O 1
ATOM 2835 N N . GLY B 1 60 ? -5.832 12.57 0.529 1 97.81 60 GLY B N 1
ATOM 2836 C CA . GLY B 1 60 ? -5.18 12.258 1.791 1 97.81 60 GLY B CA 1
ATOM 2837 C C . GLY B 1 60 ? -6.055 11.453 2.734 1 97.81 60 GLY B C 1
ATOM 2838 O O . GLY B 1 60 ? -6.602 10.422 2.35 1 97.81 60 GLY B O 1
ATOM 2839 N N . VAL B 1 61 ? -6.094 11.938 4.008 1 98.12 61 VAL B N 1
ATOM 2840 C CA . VAL B 1 61 ? -6.906 11.234 5 1 98.12 61 VAL B CA 1
ATOM 2841 C C . VAL B 1 61 ? -7.867 12.219 5.668 1 98.12 61 VAL B C 1
ATOM 2843 O O . VAL B 1 61 ? -7.793 13.43 5.43 1 98.12 61 VAL B O 1
ATOM 2846 N N . ARG B 1 62 ? -8.695 11.773 6.5 1 97.69 62 ARG B N 1
ATOM 2847 C CA . ARG B 1 62 ? -9.844 12.516 7.004 1 97.69 62 ARG B CA 1
ATOM 2848 C C . ARG B 1 62 ? -9.406 13.758 7.762 1 97.69 62 ARG B C 1
ATOM 2850 O O . ARG B 1 62 ? -9.938 14.852 7.531 1 97.69 62 ARG B O 1
ATOM 2857 N N . PHE B 1 63 ? -8.484 13.695 8.695 1 97.38 63 PHE B N 1
ATOM 2858 C CA . PHE B 1 63 ? -8.125 14.852 9.5 1 97.38 63 PHE B CA 1
ATOM 2859 C C . PHE B 1 63 ? -7.582 15.969 8.617 1 97.38 63 PHE B C 1
ATOM 2861 O O . PHE B 1 63 ? -7.684 17.156 8.969 1 97.38 63 PHE B O 1
ATOM 2868 N N . MET B 1 64 ? -7.012 15.625 7.48 1 97.25 64 MET B N 1
ATOM 2869 C CA . MET B 1 64 ? -6.508 16.641 6.559 1 97.25 64 MET B CA 1
ATOM 2870 C C . MET B 1 64 ? -7.656 17.391 5.906 1 97.25 64 MET B C 1
ATOM 2872 O O . MET B 1 64 ? -7.602 18.625 5.766 1 97.25 64 MET B O 1
ATOM 2876 N N . ALA B 1 65 ? -8.633 16.609 5.465 1 98.06 65 ALA B N 1
ATOM 2877 C CA . ALA B 1 65 ? -9.812 17.25 4.867 1 98.06 65 ALA B CA 1
ATOM 2878 C C . ALA B 1 65 ? -10.516 18.156 5.871 1 98.06 65 ALA B C 1
ATOM 2880 O O . ALA B 1 65 ? -10.969 19.25 5.52 1 98.06 65 ALA B O 1
ATOM 2881 N N . GLU B 1 66 ? -10.586 17.734 7.09 1 97.62 66 GLU B N 1
ATOM 2882 C CA . GLU B 1 66 ? -11.219 18.547 8.133 1 97.62 66 GLU B CA 1
ATOM 2883 C C . GLU B 1 66 ? -10.406 19.797 8.422 1 97.62 66 GLU B C 1
ATOM 2885 O O . GLU B 1 66 ? -10.977 20.875 8.609 1 97.62 66 GLU B O 1
ATOM 2890 N N . THR B 1 67 ? -9.109 19.625 8.5 1 96.81 67 THR B N 1
ATOM 2891 C CA . THR B 1 67 ? -8.25 20.797 8.68 1 96.81 67 THR B CA 1
ATOM 2892 C C . THR B 1 67 ? -8.453 21.797 7.543 1 96.81 67 THR B C 1
ATOM 2894 O O . THR B 1 67 ? -8.523 23 7.777 1 96.81 67 THR B O 1
ATOM 2897 N N . CYS B 1 68 ? -8.547 21.281 6.34 1 96.88 68 CYS B N 1
ATOM 2898 C CA . CYS B 1 68 ? -8.797 22.141 5.184 1 96.88 68 CYS B CA 1
ATOM 2899 C C . CYS B 1 68 ? -10.117 22.875 5.336 1 96.88 68 CYS B C 1
ATOM 2901 O O . CYS B 1 68 ? -10.195 24.078 5.055 1 96.88 68 CYS B O 1
ATOM 2903 N N . LYS B 1 69 ? -11.156 22.203 5.781 1 97.75 69 LYS B N 1
ATOM 2904 C CA . LYS B 1 69 ? -12.461 22.812 5.984 1 97.75 69 LYS B CA 1
ATOM 2905 C C . LYS B 1 69 ? -12.398 23.938 7.023 1 97.75 69 LYS B C 1
ATOM 2907 O O . LYS B 1 69 ? -13.016 24.984 6.855 1 97.75 69 LYS B O 1
ATOM 2912 N N . ILE B 1 70 ? -11.688 23.703 8.031 1 97 70 ILE B N 1
ATOM 2913 C CA . ILE B 1 70 ? -11.562 24.656 9.125 1 97 70 ILE B CA 1
ATOM 2914 C C . ILE B 1 70 ? -10.875 25.922 8.625 1 97 70 ILE B C 1
ATOM 2916 O O . ILE B 1 70 ? -11.297 27.031 8.945 1 97 70 ILE B O 1
ATOM 2920 N N . LEU B 1 71 ? -9.82 25.781 7.832 1 95.69 71 LEU B N 1
ATOM 2921 C CA . LEU B 1 71 ? -9.055 26.922 7.348 1 95.69 71 LEU B CA 1
ATOM 2922 C C . LEU B 1 71 ? -9.75 27.578 6.152 1 95.69 71 LEU B C 1
ATOM 2924 O O . LEU B 1 71 ? -9.406 28.703 5.77 1 95.69 71 LEU B O 1
ATOM 2928 N N . SER B 1 72 ? -10.711 26.859 5.547 1 96.25 72 SER B N 1
ATOM 2929 C CA . SER B 1 72 ? -11.484 27.344 4.414 1 96.25 72 SER B CA 1
ATOM 2930 C C . SER B 1 72 ? -12.984 27.125 4.625 1 96.25 72 SER B C 1
ATOM 2932 O O . SER B 1 72 ? -13.617 26.406 3.863 1 96.25 72 SER B O 1
ATOM 2934 N N . PRO B 1 73 ? -13.57 27.844 5.555 1 96.56 73 PRO B N 1
ATOM 2935 C CA . PRO B 1 73 ? -14.938 27.547 5.984 1 96.56 73 PRO B CA 1
ATOM 2936 C C . PRO B 1 73 ? -15.977 27.812 4.891 1 96.56 73 PRO B C 1
ATOM 2938 O O . PRO B 1 73 ? -17.047 27.203 4.895 1 96.56 73 PRO B O 1
ATOM 2941 N N . LYS B 1 74 ? -15.68 28.641 3.934 1 96.25 74 LYS B N 1
ATOM 2942 C CA . LYS B 1 74 ? -16.656 28.984 2.906 1 96.25 74 LYS B CA 1
ATOM 2943 C C . LYS B 1 74 ? -16.562 28.031 1.716 1 96.25 74 LYS B C 1
ATOM 2945 O O . LYS B 1 74 ? -17.469 28 0.876 1 96.25 74 LYS B O 1
ATOM 2950 N N . LYS B 1 75 ? -15.461 27.297 1.598 1 97.69 75 LYS B N 1
ATOM 2951 C CA . LYS B 1 75 ? -15.266 26.375 0.482 1 97.69 75 LYS B CA 1
ATOM 2952 C C . LYS B 1 75 ? -15.938 25.031 0.754 1 97.69 75 LYS B C 1
ATOM 2954 O O . LYS B 1 75 ? -16.062 24.625 1.907 1 97.69 75 LYS B O 1
ATOM 2959 N N . ARG B 1 76 ? -16.469 24.453 -0.311 1 98.06 76 ARG B N 1
ATOM 2960 C CA . ARG B 1 76 ? -16.828 23.047 -0.215 1 98.06 76 ARG B CA 1
ATOM 2961 C C . ARG B 1 76 ? -15.578 22.172 -0.202 1 98.06 76 ARG B C 1
ATOM 2963 O O . ARG B 1 76 ? -14.719 22.281 -1.079 1 98.06 76 ARG B O 1
ATOM 2970 N N . VAL B 1 77 ? -15.461 21.297 0.797 1 98.69 77 VAL B N 1
ATOM 2971 C CA . VAL B 1 77 ? -14.289 20.438 0.92 1 98.69 77 VAL B CA 1
ATOM 2972 C C . VAL B 1 77 ? -14.719 18.969 0.872 1 98.69 77 VAL B C 1
ATOM 2974 O O . VAL B 1 77 ? -15.633 18.562 1.595 1 98.69 77 VAL B O 1
ATOM 2977 N N . TRP B 1 78 ? -14.078 18.203 -0.037 1 98.88 78 TRP B N 1
ATOM 2978 C CA . TRP B 1 78 ? -14.344 16.766 -0.131 1 98.88 78 TRP B CA 1
ATOM 2979 C C . TRP B 1 78 ? -13.109 15.953 0.255 1 98.88 78 TRP B C 1
ATOM 2981 O O . TRP B 1 78 ? -11.984 16.344 -0.054 1 98.88 78 TRP B O 1
ATOM 2991 N N . LEU B 1 79 ? -13.328 14.906 0.995 1 98.75 79 LEU B N 1
ATOM 2992 C CA . LEU B 1 79 ? -12.359 13.812 1.058 1 98.75 79 LEU B CA 1
ATOM 2993 C C . LEU B 1 79 ? -12.555 12.852 -0.111 1 98.75 79 LEU B C 1
ATOM 2995 O O . LEU B 1 79 ? -13.641 12.305 -0.295 1 98.75 79 LEU B O 1
ATOM 2999 N N . ALA B 1 80 ? -11.547 12.633 -0.904 1 98.69 80 ALA B N 1
ATOM 3000 C CA . ALA B 1 80 ? -11.688 11.891 -2.156 1 98.69 80 ALA B CA 1
ATOM 3001 C C . ALA B 1 80 ? -12.188 10.477 -1.902 1 98.69 80 ALA B C 1
ATOM 3003 O O . ALA B 1 80 ? -13.078 9.984 -2.605 1 98.69 80 ALA B O 1
ATOM 3004 N N . ASN B 1 81 ? -11.57 9.781 -0.98 1 98.19 81 ASN B N 1
ATOM 3005 C CA . ASN B 1 81 ? -12.008 8.461 -0.54 1 98.19 81 ASN B CA 1
ATOM 3006 C C . ASN B 1 81 ? -12.461 8.477 0.917 1 98.19 81 ASN B C 1
ATOM 3008 O O . ASN B 1 81 ? -11.641 8.648 1.824 1 98.19 81 ASN B O 1
ATOM 3012 N N . PRO B 1 82 ? -13.688 8.188 1.188 1 97.12 82 PRO B N 1
ATOM 3013 C CA . PRO B 1 82 ? -14.25 8.367 2.531 1 97.12 82 PRO B CA 1
ATOM 3014 C C . PRO B 1 82 ? -13.648 7.398 3.551 1 97.12 82 PRO B C 1
ATOM 3016 O O . PRO B 1 82 ? -13.727 7.645 4.758 1 97.12 82 PRO B O 1
ATOM 3019 N N . VAL B 1 83 ? -13.062 6.328 3.121 1 96.06 83 VAL B N 1
ATOM 3020 C CA . VAL B 1 83 ? -12.57 5.344 4.078 1 96.06 83 VAL B CA 1
ATOM 3021 C C . VAL B 1 83 ? -11.125 5.656 4.445 1 96.06 83 VAL B C 1
ATOM 3023 O O . VAL B 1 83 ? -10.531 4.984 5.297 1 96.06 83 VAL B O 1
ATOM 3026 N N . ALA B 1 84 ? -10.586 6.699 3.816 1 97.56 84 ALA B N 1
ATOM 3027 C CA . ALA B 1 84 ? -9.195 7.082 4.078 1 97.56 84 ALA B CA 1
ATOM 3028 C C . ALA B 1 84 ? -9.07 7.797 5.418 1 97.56 84 ALA B C 1
ATOM 3030 O O . ALA B 1 84 ? -9.312 9 5.512 1 97.56 84 ALA B O 1
ATOM 3031 N N . GLY B 1 85 ? -8.672 7.09 6.445 1 97.06 85 GLY B N 1
ATOM 3032 C CA . GLY B 1 85 ? -8.375 7.625 7.766 1 97.06 85 GLY B CA 1
ATOM 3033 C C . GLY B 1 85 ? -6.914 7.496 8.148 1 97.06 85 GLY B C 1
ATOM 3034 O O . GLY B 1 85 ? -6.086 7.094 7.332 1 97.06 85 GLY B O 1
ATOM 3035 N N . CYS B 1 86 ? -6.621 7.941 9.344 1 97.56 86 CYS B N 1
ATOM 3036 C CA . CYS B 1 86 ? -5.281 7.816 9.906 1 97.56 86 CYS B CA 1
ATOM 3037 C C . CYS B 1 86 ? -5.32 7.102 11.258 1 97.56 86 CYS B C 1
ATOM 3039 O O . CYS B 1 86 ? -5.852 7.637 12.234 1 97.56 86 CYS B O 1
ATOM 3041 N N . PRO B 1 87 ? -4.703 5.922 11.281 1 97.19 87 PRO B N 1
ATOM 3042 C CA . PRO B 1 87 ? -4.715 5.172 12.539 1 97.19 87 PRO B CA 1
ATOM 3043 C C . PRO B 1 87 ? -4.074 5.945 13.688 1 97.19 87 PRO B C 1
ATOM 3045 O O . PRO B 1 87 ? -4.516 5.828 14.836 1 97.19 87 PRO B O 1
ATOM 3048 N N . MET B 1 88 ? -3.072 6.707 13.445 1 97.81 88 MET B N 1
ATOM 3049 C CA . MET B 1 88 ? -2.438 7.504 14.492 1 97.81 88 MET B CA 1
ATOM 3050 C C . MET B 1 88 ? -3.41 8.539 15.055 1 97.81 88 MET B C 1
ATOM 3052 O O . MET B 1 88 ? -3.482 8.734 16.266 1 97.81 88 MET B O 1
ATOM 3056 N N . ALA B 1 89 ? -4.164 9.156 14.164 1 97.31 89 ALA B N 1
ATOM 3057 C CA . ALA B 1 89 ? -5.109 10.188 14.586 1 97.31 89 ALA B CA 1
ATOM 3058 C C . ALA B 1 89 ? -6.195 9.602 15.484 1 97.31 89 ALA B C 1
ATOM 3060 O O . ALA B 1 89 ? -6.754 10.297 16.328 1 97.31 89 ALA B O 1
ATOM 3061 N N . GLU B 1 90 ? -6.402 8.359 15.359 1 96.38 90 GLU B N 1
ATOM 3062 C CA . GLU B 1 90 ? -7.516 7.723 16.062 1 96.38 90 GLU B CA 1
ATOM 3063 C C . GLU B 1 90 ? -7.055 7.066 17.359 1 96.38 90 GLU B C 1
ATOM 3065 O O . GLU B 1 90 ? -7.859 6.488 18.078 1 96.38 90 GLU B O 1
ATOM 3070 N N . GLN B 1 91 ? -5.828 7.191 17.703 1 97.69 91 GLN B N 1
ATOM 3071 C CA . GLN B 1 91 ? -5.258 6.477 18.844 1 97.69 91 GLN B CA 1
ATOM 3072 C C . GLN B 1 91 ? -5.68 7.117 20.172 1 97.69 91 GLN B C 1
ATOM 3074 O O . GLN B 1 91 ? -5.668 6.461 21.203 1 97.69 91 GLN B O 1
ATOM 3079 N N . LEU B 1 92 ? -5.965 8.375 20.172 1 97.88 92 LEU B N 1
ATOM 3080 C CA . LEU B 1 92 ? -6.332 9.141 21.359 1 97.88 92 LEU B CA 1
ATOM 3081 C C . LEU B 1 92 ? -7.609 9.938 21.125 1 97.88 92 LEU B C 1
ATOM 3083 O O . LEU B 1 92 ? -7.684 10.727 20.188 1 97.88 92 LEU B O 1
ATOM 3087 N N . ASP B 1 93 ? -8.562 9.656 21.953 1 97.12 93 ASP B N 1
ATOM 3088 C CA . ASP B 1 93 ? -9.805 10.414 21.828 1 97.12 93 ASP B CA 1
ATOM 3089 C C . ASP B 1 93 ? -9.898 11.484 22.922 1 97.12 93 ASP B C 1
ATOM 3091 O O . ASP B 1 93 ? -8.961 11.68 23.688 1 97.12 93 ASP B O 1
ATOM 3095 N N . LEU B 1 94 ? -10.984 12.195 22.859 1 97.31 94 LEU B N 1
ATOM 3096 C CA . LEU B 1 94 ? -11.141 13.352 23.75 1 97.31 94 LEU B CA 1
ATOM 3097 C C . LEU B 1 94 ? -11.133 12.922 25.203 1 97.31 94 LEU B C 1
ATOM 3099 O O . LEU B 1 94 ? -10.531 13.594 26.047 1 97.31 94 LEU B O 1
ATOM 3103 N N . GLU B 1 95 ? -11.805 11.867 25.531 1 97.75 95 GLU B N 1
ATOM 3104 C CA . GLU B 1 95 ? -11.828 11.359 26.891 1 97.75 95 GLU B CA 1
ATOM 3105 C C . GLU B 1 95 ? -10.43 10.969 27.375 1 97.75 95 GLU B C 1
ATOM 3107 O O . GLU B 1 95 ? -10.031 11.305 28.484 1 97.75 95 GLU B O 1
ATOM 3112 N N . GLY B 1 96 ? -9.758 10.266 26.531 1 98.06 96 GLY B N 1
ATOM 3113 C CA . GLY B 1 96 ? -8.383 9.906 26.844 1 98.06 96 GLY B CA 1
ATOM 3114 C C . GLY B 1 96 ? -7.48 11.109 27.047 1 98.06 96 GLY B C 1
ATOM 3115 O O . GLY B 1 96 ? -6.617 11.109 27.922 1 98.06 96 GLY B O 1
ATOM 3116 N N . LEU B 1 97 ? -7.691 12.133 26.266 1 98.44 97 LEU B N 1
ATOM 3117 C CA . LEU B 1 97 ? -6.906 13.359 26.391 1 98.44 97 LEU B CA 1
ATOM 3118 C C . LEU B 1 97 ? -7.172 14.031 27.734 1 98.44 97 LEU B C 1
ATOM 3120 O O . LEU B 1 97 ? -6.242 14.508 28.391 1 98.44 97 LEU B O 1
ATOM 3124 N N . ARG B 1 98 ? -8.383 14.102 28.094 1 98.06 98 ARG B N 1
ATOM 3125 C CA . ARG B 1 98 ? -8.742 14.719 29.375 1 98.06 98 ARG B CA 1
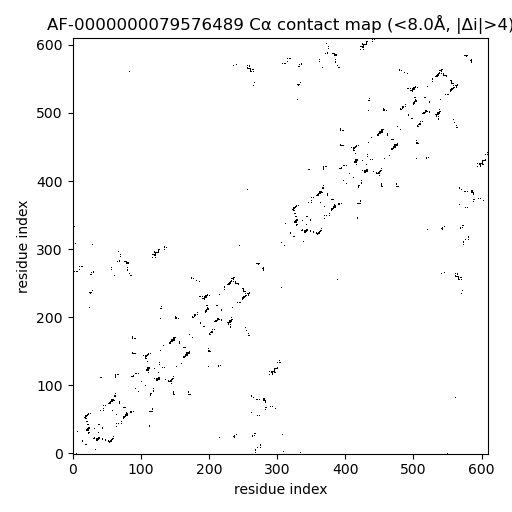ATOM 3126 C C . ARG B 1 98 ? -8.094 13.984 30.547 1 98.06 98 ARG B C 1
ATOM 3128 O O . ARG B 1 98 ? -7.594 14.617 31.469 1 98.06 98 ARG B O 1
ATOM 3135 N N . GLU B 1 99 ? -8.109 12.688 30.469 1 98.12 99 GLU B N 1
ATOM 3136 C CA . GLU B 1 99 ? -7.438 11.891 31.484 1 98.12 99 GLU B CA 1
ATOM 3137 C C . GLU B 1 99 ? -5.938 12.164 31.516 1 98.12 99 GLU B C 1
ATOM 3139 O O . GLU B 1 99 ? -5.336 12.273 32.594 1 98.12 99 GLU B O 1
ATOM 3144 N N . LEU B 1 100 ? -5.406 12.258 30.391 1 97.94 100 LEU B N 1
ATOM 3145 C CA . LEU B 1 100 ? -3.979 12.523 30.266 1 97.94 100 LEU B CA 1
ATOM 3146 C C . LEU B 1 100 ? -3.639 13.914 30.797 1 97.94 100 LEU B C 1
ATOM 3148 O O . LEU B 1 100 ? -2.654 14.086 31.516 1 97.94 100 LEU B O 1
ATOM 3152 N N . LYS B 1 101 ? -4.41 14.891 30.469 1 97.81 101 LYS B N 1
ATOM 3153 C CA . LYS B 1 101 ? -4.207 16.266 30.922 1 97.81 101 LYS B CA 1
ATOM 3154 C C . LYS B 1 101 ? -4.254 16.359 32.438 1 97.81 101 LYS B C 1
ATOM 3156 O O . LYS B 1 101 ? -3.535 17.172 33.031 1 97.81 101 LYS B O 1
ATOM 3161 N N . ALA B 1 102 ? -5.074 15.531 33 1 98.12 102 ALA B N 1
ATOM 3162 C CA . ALA B 1 102 ? -5.203 15.523 34.469 1 98.12 102 ALA B CA 1
ATOM 3163 C C . ALA B 1 102 ? -3.896 15.094 35.125 1 98.12 102 ALA B C 1
ATOM 3165 O O . ALA B 1 102 ? -3.6 15.508 36.25 1 98.12 102 ALA B O 1
ATOM 3166 N N . GLN B 1 103 ? -3.137 14.367 34.469 1 98.06 103 GLN B N 1
ATOM 3167 C CA . GLN B 1 103 ? -1.851 13.906 34.969 1 98.06 103 GLN B CA 1
ATOM 3168 C C . GLN B 1 103 ? -0.771 14.969 34.781 1 98.06 103 GLN B C 1
ATOM 3170 O O . GLN B 1 103 ? 0.297 14.891 35.406 1 98.06 103 GLN B O 1
ATOM 3175 N N . TYR B 1 104 ? -1.088 15.938 33.906 1 97.81 104 TYR B N 1
ATOM 3176 C CA . TYR B 1 104 ? -0.117 16.969 33.562 1 97.81 104 TYR B CA 1
ATOM 3177 C C . TYR B 1 104 ? -0.762 18.359 33.625 1 97.81 104 TYR B C 1
ATOM 3179 O O . TYR B 1 104 ? -0.734 19.078 32.625 1 97.81 104 TYR B O 1
ATOM 3187 N N . PRO B 1 105 ? -1.274 18.797 34.719 1 95.56 105 PRO B N 1
ATOM 3188 C CA . PRO B 1 105 ? -2.107 20 34.812 1 95.56 105 PRO B CA 1
ATOM 3189 C C . PRO B 1 105 ? -1.352 21.266 34.406 1 95.56 105 PRO B C 1
ATOM 3191 O O . PRO B 1 105 ? -1.955 22.219 33.938 1 95.56 105 PRO B O 1
ATOM 3194 N N . ASP B 1 106 ? -0.074 21.453 34.469 1 95.62 106 ASP B N 1
ATOM 3195 C CA . ASP B 1 106 ? 0.656 22.672 34.156 1 95.62 106 ASP B CA 1
ATOM 3196 C C . ASP B 1 106 ? 1.37 22.578 32.812 1 95.62 106 ASP B C 1
ATOM 3198 O O . ASP B 1 106 ? 2.229 23.406 32.5 1 95.62 106 ASP B O 1
ATOM 3202 N N . TYR B 1 107 ? 0.982 21.594 32 1 98.31 107 TYR B N 1
ATOM 3203 C CA . TYR B 1 107 ? 1.632 21.375 30.719 1 98.31 107 TYR B CA 1
ATOM 3204 C C . TYR B 1 107 ? 0.805 21.969 29.578 1 98.31 107 TYR B C 1
ATOM 3206 O O . TYR B 1 107 ? -0.425 21.859 29.578 1 98.31 107 TYR B O 1
ATOM 3214 N N . ALA B 1 108 ? 1.402 22.641 28.625 1 98.31 108 ALA B N 1
ATOM 3215 C CA . ALA B 1 108 ? 0.759 22.969 27.359 1 98.31 108 ALA B CA 1
ATOM 3216 C C . ALA B 1 108 ? 0.57 21.703 26.5 1 98.31 108 ALA B C 1
ATOM 3218 O O . ALA B 1 108 ? 1.49 20.891 26.375 1 98.31 108 ALA B O 1
ATOM 3219 N N . VAL B 1 109 ? -0.578 21.516 25.984 1 98.69 109 VAL B N 1
ATOM 3220 C CA . VAL B 1 109 ? -0.858 20.359 25.141 1 98.69 109 VAL B CA 1
ATOM 3221 C C . VAL B 1 109 ? -0.564 20.703 23.672 1 98.69 109 VAL B C 1
ATOM 3223 O O . VAL B 1 109 ? -1.244 21.531 23.078 1 98.69 109 VAL B O 1
ATOM 3226 N N . VAL B 1 110 ? 0.459 20.078 23.109 1 98.44 110 VAL B N 1
ATOM 3227 C CA . VAL B 1 110 ? 0.853 20.234 21.719 1 98.44 110 VAL B CA 1
ATOM 3228 C C . VAL B 1 110 ? 0.449 19 20.922 1 98.44 110 VAL B C 1
ATOM 3230 O O . VAL B 1 110 ? 0.911 17.891 21.219 1 98.44 110 VAL B O 1
ATOM 3233 N N . ALA B 1 111 ? -0.359 19.234 19.938 1 98.12 111 ALA B N 1
ATOM 3234 C CA . ALA B 1 111 ? -0.885 18.125 19.141 1 98.12 111 ALA B CA 1
ATOM 3235 C C . ALA B 1 111 ? -0.26 18.109 17.75 1 98.12 111 ALA B C 1
ATOM 3237 O O . ALA B 1 111 ? -0.309 19.109 17.031 1 98.12 111 ALA B O 1
ATOM 3238 N N . TYR B 1 112 ? 0.372 16.953 17.453 1 97.19 112 TYR B N 1
ATOM 3239 C CA . TYR B 1 112 ? 0.683 16.703 16.062 1 97.19 112 TYR B CA 1
ATOM 3240 C C . TYR B 1 112 ? -0.571 16.797 15.195 1 97.19 112 TYR B C 1
ATOM 3242 O O . TYR B 1 112 ? -1.657 16.406 15.625 1 97.19 112 TYR B O 1
ATOM 3250 N N . ILE B 1 113 ? -0.499 17.391 14.039 1 95.94 113 ILE B N 1
ATOM 3251 C CA . ILE B 1 113 ? -1.647 17.641 13.172 1 95.94 113 ILE B CA 1
ATOM 3252 C C . ILE B 1 113 ? -2.391 16.344 12.906 1 95.94 113 ILE B C 1
ATOM 3254 O O . ILE B 1 113 ? -3.592 16.344 12.625 1 95.94 113 ILE B O 1
ATOM 3258 N N . ASN B 1 114 ? -1.703 15.195 12.961 1 95.75 114 ASN B N 1
ATOM 3259 C CA . ASN B 1 114 ? -2.297 13.875 12.781 1 95.75 114 ASN B CA 1
ATOM 3260 C C . ASN B 1 114 ? -3.115 13.461 14 1 95.75 114 ASN B C 1
ATOM 3262 O O . ASN B 1 114 ? -2.861 12.406 14.594 1 95.75 114 ASN B O 1
ATOM 3266 N N . THR B 1 115 ? -4.043 14.25 14.367 1 97.62 115 THR B N 1
ATOM 3267 C CA . THR B 1 115 ? -5.051 14.062 15.406 1 97.62 115 THR B CA 1
ATOM 3268 C C . THR B 1 115 ? -6.43 14.477 14.898 1 97.62 115 THR B C 1
ATOM 3270 O O . THR B 1 115 ? -6.543 15.172 13.891 1 97.62 115 THR B O 1
ATOM 3273 N N . THR B 1 116 ? -7.457 14.039 15.57 1 97.5 116 THR B N 1
ATOM 3274 C CA . THR B 1 116 ? -8.812 14.359 15.133 1 97.5 116 THR B CA 1
ATOM 3275 C C . THR B 1 116 ? -9.148 15.812 15.453 1 97.5 116 THR B C 1
ATOM 3277 O O . THR B 1 116 ? -8.562 16.406 16.359 1 97.5 116 THR B O 1
ATOM 3280 N N . SER B 1 117 ? -10.117 16.375 14.664 1 97.69 117 SER B N 1
ATOM 3281 C CA . SER B 1 117 ? -10.57 17.75 14.93 1 97.69 117 SER B CA 1
ATOM 3282 C C . SER B 1 117 ? -11.195 17.859 16.312 1 97.69 117 SER B C 1
ATOM 3284 O O . SER B 1 117 ? -11.039 18.875 17 1 97.69 117 SER B O 1
ATOM 3286 N N . GLU B 1 118 ? -11.859 16.844 16.719 1 97.88 118 GLU B N 1
ATOM 3287 C CA . GLU B 1 118 ? -12.453 16.828 18.062 1 97.88 118 GLU B CA 1
ATOM 3288 C C . GLU B 1 118 ? -11.383 16.953 19.141 1 97.88 118 GLU B C 1
ATOM 3290 O O . GLU B 1 118 ? -11.531 17.734 20.078 1 97.88 118 GLU B O 1
ATOM 3295 N N . LEU B 1 119 ? -10.422 16.172 19.031 1 98.25 119 LEU B N 1
ATOM 3296 C CA . LEU B 1 119 ? -9.328 16.203 20 1 98.25 119 LEU B CA 1
ATOM 3297 C C . LEU B 1 119 ? -8.672 17.578 20.047 1 98.25 119 LEU B C 1
ATOM 3299 O O . LEU B 1 119 ? -8.305 18.062 21.109 1 98.25 119 LEU B O 1
ATOM 3303 N N . LYS B 1 120 ? -8.555 18.25 18.891 1 97.88 120 LYS B N 1
ATOM 3304 C CA . LYS B 1 120 ? -7.883 19.547 18.766 1 97.88 120 LYS B CA 1
ATOM 3305 C C . LYS B 1 120 ? -8.633 20.625 19.531 1 97.88 120 LYS B C 1
ATOM 3307 O O . LYS B 1 120 ? -8.062 21.688 19.844 1 97.88 120 LYS B O 1
ATOM 3312 N N . THR B 1 121 ? -9.914 20.375 19.812 1 98.25 121 THR B N 1
ATOM 3313 C CA . THR B 1 121 ? -10.703 21.375 20.531 1 98.25 121 THR B CA 1
ATOM 3314 C C . THR B 1 121 ? -10.141 21.609 21.938 1 98.25 121 THR B C 1
ATOM 3316 O O . THR B 1 121 ? -10.383 22.656 22.531 1 98.25 121 THR B O 1
ATOM 3319 N N . GLU B 1 122 ? -9.375 20.641 22.438 1 98.06 122 GLU B N 1
ATOM 3320 C CA . GLU B 1 122 ? -8.867 20.75 23.797 1 98.06 122 GLU B CA 1
ATOM 3321 C C . GLU B 1 122 ? -7.34 20.766 23.828 1 98.06 122 GLU B C 1
ATOM 3323 O O . GLU B 1 122 ? -6.727 20.438 24.844 1 98.06 122 GLU B O 1
ATOM 3328 N N . CYS B 1 123 ? -6.738 21.094 22.766 1 98.31 123 CYS B N 1
ATOM 3329 C CA . CYS B 1 123 ? -5.289 21.234 22.672 1 98.31 123 CYS B CA 1
ATOM 3330 C C . CYS B 1 123 ? -4.891 22.703 22.562 1 98.31 123 CYS B C 1
ATOM 3332 O O . CYS B 1 123 ? -5.688 23.547 22.125 1 98.31 123 CYS B O 1
ATOM 3334 N N . ASP B 1 124 ? -3.729 23 23 1 98 124 ASP B N 1
ATOM 3335 C CA . ASP B 1 124 ? -3.283 24.391 23.016 1 98 124 ASP B CA 1
ATOM 3336 C C . ASP B 1 124 ? -2.791 24.828 21.641 1 98 124 ASP B C 1
ATOM 3338 O O . ASP B 1 124 ? -3.004 25.984 21.234 1 98 124 ASP B O 1
ATOM 3342 N N . VAL B 1 125 ? -2.117 23.969 20.938 1 97.5 125 VAL B N 1
ATOM 3343 C CA . VAL B 1 125 ? -1.592 24.297 19.609 1 97.5 125 VAL B CA 1
ATOM 3344 C C . VAL B 1 125 ? -1.313 23.016 18.828 1 97.5 125 VAL B C 1
ATOM 3346 O O . VAL B 1 125 ? -1.013 21.969 19.422 1 97.5 125 VAL B O 1
ATOM 3349 N N . CYS B 1 126 ? -1.456 23.141 17.516 1 96.12 126 CYS B N 1
ATOM 3350 C CA . CYS B 1 126 ? -1.101 22.078 16.594 1 96.12 126 CYS B CA 1
ATOM 3351 C C . CYS B 1 126 ? 0.276 22.312 15.992 1 96.12 126 CYS B C 1
ATOM 3353 O O . CYS B 1 126 ? 0.726 23.453 15.891 1 96.12 126 CYS B O 1
ATOM 3355 N N . VAL B 1 127 ? 0.901 21.219 15.656 1 96.12 127 VAL B N 1
ATOM 3356 C CA . VAL B 1 127 ? 2.184 21.312 14.969 1 96.12 127 VAL B CA 1
ATOM 3357 C C . VAL B 1 127 ? 2.244 20.297 13.836 1 96.12 127 VAL B C 1
ATOM 3359 O O . VAL B 1 127 ? 1.426 19.375 13.773 1 96.12 127 VAL B O 1
ATOM 3362 N N . THR B 1 128 ? 3.146 20.484 12.906 1 93.56 128 THR B N 1
ATOM 3363 C CA . THR B 1 128 ? 3.564 19.484 11.922 1 93.56 128 THR B CA 1
ATOM 3364 C C . THR B 1 128 ? 5.004 19.047 12.18 1 93.56 128 THR B C 1
ATOM 3366 O O . THR B 1 128 ? 5.684 19.594 13.047 1 93.56 128 THR B O 1
ATOM 3369 N N . SER B 1 129 ? 5.391 18.031 11.406 1 92.94 129 SER B N 1
ATOM 3370 C CA . SER B 1 129 ? 6.766 17.578 11.578 1 92.94 129 SER B CA 1
ATOM 3371 C C . SER B 1 129 ? 7.762 18.672 11.195 1 92.94 129 SER B C 1
ATOM 3373 O O . SER B 1 129 ? 8.852 18.75 11.766 1 92.94 129 SER B O 1
ATOM 3375 N N . SER B 1 130 ? 7.383 19.547 10.305 1 90.75 130 SER B N 1
ATOM 3376 C CA . SER B 1 130 ? 8.297 20.578 9.828 1 90.75 130 SER B CA 1
ATOM 3377 C C . SER B 1 130 ? 8.273 21.797 10.75 1 90.75 130 SER B C 1
ATOM 3379 O O . SER B 1 130 ? 9.234 22.562 10.797 1 90.75 130 SER B O 1
ATOM 3381 N N . SER B 1 131 ? 7.207 21.938 11.547 1 93.38 131 SER B N 1
ATOM 3382 C CA . SER B 1 131 ? 7.051 23.172 12.312 1 93.38 131 SER B CA 1
ATOM 3383 C C . SER B 1 131 ? 7.18 22.906 13.812 1 93.38 131 SER B C 1
ATOM 3385 O O . SER B 1 131 ? 7.23 23.844 14.609 1 93.38 131 SER B O 1
ATOM 3387 N N . ALA B 1 132 ? 7.262 21.672 14.195 1 96.19 132 ALA B N 1
ATOM 3388 C CA . ALA B 1 132 ? 7.141 21.266 15.594 1 96.19 132 ALA B CA 1
ATOM 3389 C C . ALA B 1 132 ? 8.211 21.953 16.453 1 96.19 132 ALA B C 1
ATOM 3391 O O . ALA B 1 132 ? 7.902 22.516 17.5 1 96.19 132 ALA B O 1
ATOM 3392 N N . VAL B 1 133 ? 9.438 21.922 16.047 1 96.81 133 VAL B N 1
ATOM 3393 C CA . VAL B 1 133 ? 10.531 22.484 16.844 1 96.81 133 VAL B CA 1
ATOM 3394 C C . VAL B 1 133 ? 10.336 23.984 17 1 96.81 133 VAL B C 1
ATOM 3396 O O . VAL B 1 133 ? 10.398 24.516 18.109 1 96.81 133 VAL B O 1
ATOM 3399 N N . GLU B 1 134 ? 10.039 24.625 15.914 1 96 134 GLU B N 1
ATOM 3400 C CA . GLU B 1 134 ? 9.914 26.078 15.914 1 96 134 GLU B CA 1
ATOM 3401 C C . GLU B 1 134 ? 8.734 26.531 16.781 1 96 134 GLU B C 1
ATOM 3403 O O . GLU B 1 134 ? 8.852 27.484 17.547 1 96 134 GLU B O 1
ATOM 3408 N N . ILE B 1 135 ? 7.629 25.875 16.672 1 96.88 135 ILE B N 1
ATOM 3409 C CA . ILE B 1 135 ? 6.43 26.266 17.406 1 96.88 135 ILE B CA 1
ATOM 3410 C C . ILE B 1 135 ? 6.617 25.984 18.891 1 96.88 135 ILE B C 1
ATOM 3412 O O . ILE B 1 135 ? 6.301 26.844 19.734 1 96.88 135 ILE B O 1
ATOM 3416 N N . CYS B 1 136 ? 7.121 24.828 19.219 1 97.88 136 CYS B N 1
ATOM 3417 C CA . CYS B 1 136 ? 7.348 24.5 20.625 1 97.88 136 CYS B CA 1
ATOM 3418 C C . CYS B 1 136 ? 8.336 25.484 21.266 1 97.88 136 CYS B C 1
ATOM 3420 O O . CYS B 1 136 ? 8.195 25.844 22.438 1 97.88 136 CYS B O 1
ATOM 3422 N N . LYS B 1 137 ? 9.328 25.875 20.5 1 97.44 137 LYS B N 1
ATOM 3423 C CA . LYS B 1 137 ? 10.312 26.844 20.984 1 97.44 137 LYS B CA 1
ATOM 3424 C C . LYS B 1 137 ? 9.641 28.172 21.344 1 97.44 137 LYS B C 1
ATOM 3426 O O . LYS B 1 137 ? 10.023 28.828 22.312 1 97.44 137 LYS B O 1
ATOM 3431 N N . LYS B 1 138 ? 8.648 28.547 20.625 1 97 138 LYS B N 1
ATOM 3432 C CA . LYS B 1 138 ? 8 29.859 20.75 1 97 138 LYS B CA 1
ATOM 3433 C C . LYS B 1 138 ? 6.969 29.844 21.875 1 97 138 LYS B C 1
ATOM 3435 O O . LYS B 1 138 ? 6.52 30.906 22.328 1 97 138 LYS B O 1
ATOM 3440 N N . LEU B 1 139 ? 6.609 28.688 22.344 1 96.88 139 LEU B N 1
ATOM 3441 C CA . LEU B 1 139 ? 5.621 28.609 23.406 1 96.88 139 LEU B CA 1
ATOM 3442 C C . LEU B 1 139 ? 6.168 29.219 24.703 1 96.88 139 LEU B C 1
ATOM 3444 O O . LEU B 1 139 ? 7.344 29.047 25.016 1 96.88 139 LEU B O 1
ATOM 3448 N N . GLU B 1 140 ? 5.355 29.891 25.406 1 94.94 140 GLU B N 1
ATOM 3449 C CA . GLU B 1 140 ? 5.73 30.469 26.688 1 94.94 140 GLU B CA 1
ATOM 3450 C C . GLU B 1 140 ? 5.898 29.375 27.75 1 94.94 140 GLU B C 1
ATOM 3452 O O . GLU B 1 140 ? 6.777 29.469 28.609 1 94.94 140 GLU B O 1
ATOM 3457 N N . GLN B 1 141 ? 5.086 28.391 27.672 1 95.19 141 GLN B N 1
ATOM 3458 C CA . GLN B 1 141 ? 5.168 27.266 28.625 1 95.19 141 GLN B CA 1
ATOM 3459 C C . GLN B 1 141 ? 6.461 26.484 28.422 1 95.19 141 GLN B C 1
ATOM 3461 O O . GLN B 1 141 ? 6.891 26.25 27.297 1 95.19 141 GLN B O 1
ATOM 3466 N N . ASP B 1 142 ? 7.035 26.078 29.547 1 96.62 142 ASP B N 1
ATOM 3467 C CA . ASP B 1 142 ? 8.266 25.297 29.469 1 96.62 142 ASP B CA 1
ATOM 3468 C C . ASP B 1 142 ? 7.973 23.797 29.641 1 96.62 142 ASP B C 1
ATOM 3470 O O . ASP B 1 142 ? 8.852 22.969 29.438 1 96.62 142 ASP B O 1
ATOM 3474 N N . LYS B 1 143 ? 6.723 23.516 30.016 1 98.56 143 LYS B N 1
ATOM 3475 C CA . LYS B 1 143 ? 6.273 22.125 30.109 1 98.56 143 LYS B CA 1
ATOM 3476 C C . LYS B 1 143 ? 5.285 21.781 29 1 98.56 143 LYS B C 1
ATOM 3478 O O . LYS B 1 143 ? 4.254 22.453 28.859 1 98.56 143 LYS B O 1
ATOM 3483 N N . ILE B 1 144 ? 5.613 20.766 28.25 1 98.69 144 ILE B N 1
ATOM 3484 C CA . ILE B 1 144 ? 4.852 20.453 27.031 1 98.69 144 ILE B CA 1
ATOM 3485 C C . ILE B 1 144 ? 4.402 19 27.062 1 98.69 144 ILE B C 1
ATOM 3487 O O . ILE B 1 144 ? 5.215 18.094 27.266 1 98.69 144 ILE B O 1
ATOM 3491 N N . LEU B 1 145 ? 3.121 18.734 26.969 1 98.81 145 LEU B N 1
ATOM 3492 C CA . LEU B 1 145 ? 2.557 17.438 26.656 1 98.81 145 LEU B CA 1
ATOM 3493 C C . LEU B 1 145 ? 2.369 17.266 25.141 1 98.81 145 LEU B C 1
ATOM 3495 O O . LEU B 1 145 ? 1.474 17.875 24.562 1 98.81 145 LEU B O 1
ATOM 3499 N N . PHE B 1 146 ? 3.242 16.438 24.562 1 98.75 146 PHE B N 1
ATOM 3500 C CA . PHE B 1 146 ? 3.256 16.234 23.125 1 98.75 146 PHE B CA 1
ATOM 3501 C C . PHE B 1 146 ? 2.482 14.977 22.734 1 98.75 146 PHE B C 1
ATOM 3503 O O . PHE B 1 146 ? 2.801 13.883 23.203 1 98.75 146 PHE B O 1
ATOM 3510 N N . ILE B 1 147 ? 1.487 15.172 21.922 1 98.62 147 ILE B N 1
ATOM 3511 C CA . ILE B 1 147 ? 0.636 14.047 21.547 1 98.62 147 ILE B CA 1
ATOM 3512 C C . ILE B 1 147 ? 0.472 14.008 20.031 1 98.62 147 ILE B C 1
ATOM 3514 O O . ILE B 1 147 ? 0.596 15.031 19.359 1 98.62 147 ILE B O 1
ATOM 3518 N N . PRO B 1 148 ? 0.157 12.891 19.312 1 98.31 148 PRO B N 1
ATOM 3519 C CA . PRO B 1 148 ? 0.192 11.578 19.969 1 98.31 148 PRO B CA 1
ATOM 3520 C C . PRO B 1 148 ? 1.51 10.844 19.734 1 98.31 148 PRO B C 1
ATOM 3522 O O . PRO B 1 148 ? 1.732 9.781 20.328 1 98.31 148 PRO B O 1
ATOM 3525 N N . ASP B 1 149 ? 2.424 11.32 18.922 1 98.06 149 ASP B N 1
ATOM 3526 C CA . ASP B 1 149 ? 3.604 10.586 18.469 1 98.06 149 ASP B CA 1
ATOM 3527 C C . ASP B 1 149 ? 4.801 10.859 19.375 1 98.06 149 ASP B C 1
ATOM 3529 O O . ASP B 1 149 ? 5.398 11.938 19.312 1 98.06 149 ASP B O 1
ATOM 3533 N N . PRO B 1 150 ? 5.191 9.898 20.141 1 98.19 150 PRO B N 1
ATOM 3534 C CA . PRO B 1 150 ? 6.312 10.148 21.062 1 98.19 150 PRO B CA 1
ATOM 3535 C C . PRO B 1 150 ? 7.652 10.242 20.328 1 98.19 150 PRO B C 1
ATOM 3537 O O . PRO B 1 150 ? 8.586 10.883 20.828 1 98.19 150 PRO B O 1
ATOM 3540 N N . ASN B 1 151 ? 7.77 9.617 19.203 1 98.31 151 ASN B N 1
ATOM 3541 C CA . ASN B 1 151 ? 9.023 9.695 18.453 1 98.31 151 ASN B CA 1
ATOM 3542 C C . ASN B 1 151 ? 9.297 11.109 17.969 1 98.31 151 ASN B C 1
ATOM 3544 O O . ASN B 1 151 ? 10.375 11.664 18.203 1 98.31 151 ASN B O 1
ATOM 3548 N N . LEU B 1 152 ? 8.32 11.664 17.312 1 98 152 LEU B N 1
ATOM 3549 C CA . LEU B 1 152 ? 8.461 13.062 16.922 1 98 152 LEU B CA 1
ATOM 3550 C C . LEU B 1 152 ? 8.664 13.953 18.156 1 98 152 LEU B C 1
ATOM 3552 O O . LEU B 1 152 ? 9.5 14.859 18.125 1 98 152 LEU B O 1
ATOM 3556 N N . GLY B 1 153 ? 7.887 13.68 19.172 1 98.19 153 GLY B N 1
ATOM 3557 C CA . GLY B 1 153 ? 8.047 14.422 20.406 1 98.19 153 GLY B CA 1
ATOM 3558 C C . GLY B 1 153 ? 9.461 14.391 20.938 1 98.19 153 GLY B C 1
ATOM 3559 O O . GLY B 1 153 ? 10.016 15.422 21.312 1 98.19 153 GLY B O 1
ATOM 3560 N N . HIS B 1 154 ? 10.047 13.227 21 1 98 154 HIS B N 1
ATOM 3561 C CA . HIS B 1 154 ? 11.414 13.07 21.5 1 98 154 HIS B CA 1
ATOM 3562 C C . HIS B 1 154 ? 12.406 13.82 20.609 1 98 154 HIS B C 1
ATOM 3564 O O . HIS B 1 154 ? 13.367 14.414 21.125 1 98 154 HIS B O 1
ATOM 3570 N N . TYR B 1 155 ? 12.188 13.742 19.375 1 97.81 155 TYR B N 1
ATOM 3571 C CA . TYR B 1 155 ? 13.023 14.5 18.453 1 97.81 155 TYR B CA 1
ATOM 3572 C C . TYR B 1 155 ? 12.984 15.984 18.781 1 97.81 155 TYR B C 1
ATOM 3574 O O . TYR B 1 155 ? 14.031 16.641 18.828 1 97.81 155 TYR B O 1
ATOM 3582 N N . VAL B 1 156 ? 11.773 16.516 19 1 98.06 156 VAL B N 1
ATOM 3583 C CA . VAL B 1 156 ? 11.586 17.922 19.344 1 98.06 156 VAL B CA 1
ATOM 3584 C C . VAL B 1 156 ? 12.258 18.219 20.688 1 98.06 156 VAL B C 1
ATOM 3586 O O . VAL B 1 156 ? 12.961 19.219 20.828 1 98.06 156 VAL B O 1
ATOM 3589 N N . ALA B 1 157 ? 12.094 17.344 21.609 1 98.31 157 ALA B N 1
ATOM 3590 C CA . ALA B 1 157 ? 12.664 17.516 22.953 1 98.31 157 ALA B CA 1
ATOM 3591 C C . ALA B 1 157 ? 14.188 17.578 22.891 1 98.31 157 ALA B C 1
ATOM 3593 O O . ALA B 1 157 ? 14.812 18.328 23.641 1 98.31 157 ALA B O 1
ATOM 3594 N N . GLU B 1 158 ? 14.773 16.812 22.078 1 97.62 158 GLU B N 1
ATOM 3595 C CA . GLU B 1 158 ? 16.219 16.797 21.922 1 97.62 158 GLU B CA 1
ATOM 3596 C C . GLU B 1 158 ? 16.734 18.141 21.406 1 97.62 158 GLU B C 1
ATOM 3598 O O . GLU B 1 158 ? 17.844 18.547 21.719 1 97.62 158 GLU B O 1
ATOM 3603 N N . LYS B 1 159 ? 15.945 18.812 20.625 1 97.69 159 LYS B N 1
ATOM 3604 C CA . LYS B 1 159 ? 16.328 20.094 20.047 1 97.69 159 LYS B CA 1
ATOM 3605 C C . LYS B 1 159 ? 16.062 21.234 21.016 1 97.69 159 LYS B C 1
ATOM 3607 O O . LYS B 1 159 ? 16.578 22.344 20.844 1 97.69 159 LYS B O 1
ATOM 3612 N N . LEU B 1 160 ? 15.203 20.953 22 1 98.25 160 LEU B N 1
ATOM 3613 C CA . LEU B 1 160 ? 14.812 21.984 22.969 1 98.25 160 LEU B CA 1
ATOM 3614 C C . LEU B 1 160 ? 15.094 21.516 24.391 1 98.25 160 LEU B C 1
ATOM 3616 O O . LEU B 1 160 ? 14.18 21.391 25.203 1 98.25 160 LEU B O 1
ATOM 3620 N N . PRO B 1 161 ? 16.375 21.406 24.75 1 97.62 161 PRO B N 1
ATOM 3621 C CA . PRO B 1 161 ? 16.734 20.859 26.078 1 97.62 161 PRO B CA 1
ATOM 3622 C C . PRO B 1 161 ? 16.266 21.766 27.219 1 97.62 161 PRO B C 1
ATOM 3624 O O . PRO B 1 161 ? 16.188 21.312 28.359 1 97.62 161 PRO B O 1
ATOM 3627 N N . GLU B 1 162 ? 15.922 22.953 26.969 1 97.62 162 GLU B N 1
ATOM 3628 C CA . GLU B 1 162 ? 15.492 23.906 28 1 97.62 162 GLU B CA 1
ATOM 3629 C C . GLU B 1 162 ? 14.039 23.672 28.406 1 97.62 162 GLU B C 1
ATOM 3631 O O . GLU B 1 162 ? 13.57 24.188 29.406 1 97.62 162 GLU B O 1
ATOM 3636 N N . LYS B 1 163 ? 13.312 22.875 27.703 1 98.25 163 LYS B N 1
ATOM 3637 C CA . LYS B 1 163 ? 11.914 22.594 27.984 1 98.25 163 LYS B CA 1
ATOM 3638 C C . LYS B 1 163 ? 11.742 21.156 28.484 1 98.25 163 LYS B C 1
ATOM 3640 O O . LYS B 1 163 ? 12.578 20.297 28.203 1 98.25 163 LYS B O 1
ATOM 3645 N N . THR B 1 164 ? 10.703 20.953 29.219 1 98.5 164 THR B N 1
ATOM 3646 C CA . THR B 1 164 ? 10.352 19.625 29.719 1 98.5 164 THR B CA 1
ATOM 3647 C C . THR B 1 164 ? 9.172 19.047 28.938 1 98.5 164 THR B C 1
ATOM 3649 O O . THR B 1 164 ? 8.156 19.719 28.766 1 98.5 164 THR B O 1
ATOM 3652 N N . PHE B 1 165 ? 9.32 17.812 28.516 1 98.62 165 PHE B N 1
ATOM 3653 C CA . PHE B 1 165 ? 8.297 17.188 27.672 1 98.62 165 PHE B CA 1
ATOM 3654 C C . PHE B 1 165 ? 7.699 15.969 28.359 1 98.62 165 PHE B C 1
ATOM 3656 O O . PHE B 1 165 ? 8.398 15.25 29.062 1 98.62 165 PHE B O 1
ATOM 3663 N N . ALA B 1 166 ? 6.453 15.734 28.188 1 98.56 166 ALA B N 1
ATOM 3664 C CA . ALA B 1 166 ? 5.727 14.484 28.422 1 98.56 166 ALA B CA 1
ATOM 3665 C C . ALA B 1 166 ? 5.066 13.992 27.141 1 98.56 166 ALA B C 1
ATOM 3667 O O . ALA B 1 166 ? 4.824 14.766 26.219 1 98.56 166 ALA B O 1
ATOM 3668 N N . PHE B 1 167 ? 4.879 12.68 27.125 1 98.38 167 PHE B N 1
ATOM 3669 C CA . PHE B 1 167 ? 4.438 12.117 25.844 1 98.38 167 PHE B CA 1
ATOM 3670 C C . PHE B 1 167 ? 3.254 11.18 26.047 1 98.38 167 PHE B C 1
ATOM 3672 O O . PHE B 1 167 ? 3.119 10.562 27.109 1 98.38 167 PHE B O 1
ATOM 3679 N N . TYR B 1 168 ? 2.35 11.125 25.078 1 97.81 168 TYR B N 1
ATOM 3680 C CA . TYR B 1 168 ? 1.422 10.016 24.891 1 97.81 168 TYR B CA 1
ATOM 3681 C C . TYR B 1 168 ? 2.084 8.867 24.141 1 97.81 168 TYR B C 1
ATOM 3683 O O . TYR B 1 168 ? 2.902 9.102 23.234 1 97.81 168 TYR B O 1
ATOM 3691 N N . LYS B 1 169 ? 1.785 7.652 24.562 1 95.5 169 LYS B N 1
ATOM 3692 C CA . LYS B 1 169 ? 2.393 6.492 23.922 1 95.5 169 LYS B CA 1
ATOM 3693 C C . LYS B 1 169 ? 1.583 6.055 22.703 1 95.5 169 LYS B C 1
ATOM 3695 O O . LYS B 1 169 ? 0.962 4.992 22.719 1 95.5 169 LYS B O 1
ATOM 3700 N N . GLY B 1 170 ? 1.606 6.801 21.656 1 97.81 170 GLY B N 1
ATOM 3701 C CA . GLY B 1 170 ? 1.013 6.453 20.375 1 97.81 170 GLY B CA 1
ATOM 3702 C C . GLY B 1 170 ? 2.027 6.359 19.25 1 97.81 170 GLY B C 1
ATOM 3703 O O . GLY B 1 170 ? 3.061 5.699 19.391 1 97.81 170 GLY B O 1
ATOM 3704 N N . GLY B 1 171 ? 1.636 6.91 18.125 1 97.69 171 GLY B N 1
ATOM 3705 C CA . GLY B 1 171 ? 2.598 6.988 17.031 1 97.69 171 GLY B CA 1
ATOM 3706 C C . GLY B 1 171 ? 2.082 6.398 15.734 1 97.69 171 GLY B C 1
ATOM 3707 O O . GLY B 1 171 ? 1.066 5.699 15.727 1 97.69 171 GLY B O 1
ATOM 3708 N N . CYS B 1 172 ? 2.789 6.738 14.68 1 97.56 172 CYS B N 1
ATOM 3709 C CA . CYS B 1 172 ? 2.432 6.227 13.359 1 97.56 172 CYS B CA 1
ATOM 3710 C C . CYS B 1 172 ? 2.768 4.746 13.242 1 97.56 172 CYS B C 1
ATOM 3712 O O . CYS B 1 172 ? 3.934 4.359 13.352 1 97.56 172 CYS B O 1
ATOM 3714 N N . PRO B 1 173 ? 1.805 3.91 12.93 1 96.75 173 PRO B N 1
ATOM 3715 C CA . PRO B 1 173 ? 2.061 2.469 12.867 1 96.75 173 PRO B CA 1
ATOM 3716 C C . PRO B 1 173 ? 2.973 2.08 11.703 1 96.75 173 PRO B C 1
ATOM 3718 O O . PRO B 1 173 ? 3.512 0.971 11.68 1 96.75 173 PRO B O 1
ATOM 3721 N N . ARG B 1 174 ? 3.186 2.934 10.797 1 96.75 174 ARG B N 1
ATOM 3722 C CA . ARG B 1 174 ? 4.062 2.656 9.664 1 96.75 174 ARG B CA 1
ATOM 3723 C C . ARG B 1 174 ? 5.512 2.988 10 1 96.75 174 ARG B C 1
ATOM 3725 O O . ARG B 1 174 ? 6.398 2.148 9.836 1 96.75 174 ARG B O 1
ATOM 3732 N N . HIS B 1 175 ? 5.715 4.09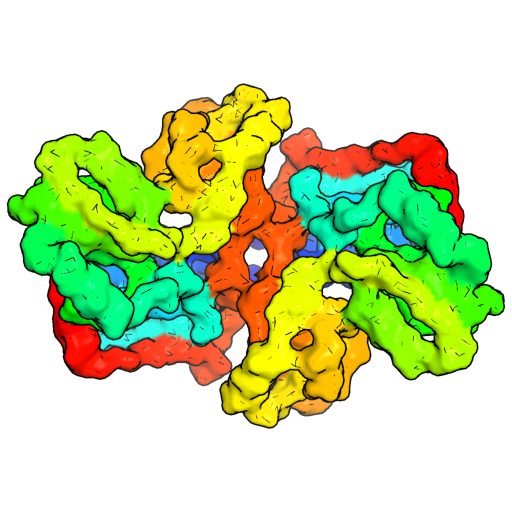8 10.523 1 98.12 175 HIS B N 1
ATOM 3733 C CA . HIS B 1 175 ? 7.074 4.543 10.805 1 98.12 175 HIS B CA 1
ATOM 3734 C C . HIS B 1 175 ? 7.688 3.764 11.961 1 98.12 175 HIS B C 1
ATOM 3736 O O . HIS B 1 175 ? 8.883 3.465 11.953 1 98.12 175 HIS B O 1
ATOM 3742 N N . ILE B 1 176 ? 6.863 3.379 12.898 1 97.25 176 ILE B N 1
ATOM 3743 C CA . ILE B 1 176 ? 7.371 2.783 14.133 1 97.25 176 ILE B CA 1
ATOM 3744 C C . ILE B 1 176 ? 7.867 1.367 13.852 1 97.25 176 ILE B C 1
ATOM 3746 O O . ILE B 1 176 ? 8.594 0.788 14.664 1 97.25 176 ILE B O 1
ATOM 3750 N N . VAL B 1 177 ? 7.5 0.797 12.703 1 95.69 177 VAL B N 1
ATOM 3751 C CA . VAL B 1 177 ? 7.816 -0.605 12.453 1 95.69 177 VAL B CA 1
ATOM 3752 C C . VAL B 1 177 ? 9.258 -0.73 11.961 1 95.69 177 VAL B C 1
ATOM 3754 O O . VAL B 1 177 ? 9.844 -1.814 12.008 1 95.69 177 VAL B O 1
ATOM 3757 N N . VAL B 1 178 ? 9.836 0.332 11.422 1 97.75 178 VAL B N 1
ATOM 3758 C CA . VAL B 1 178 ? 11.203 0.296 10.914 1 97.75 178 VAL B CA 1
ATOM 3759 C C . VAL B 1 178 ? 12.18 0.103 12.07 1 97.75 178 VAL B C 1
ATOM 3761 O O . VAL B 1 178 ? 12.109 0.808 13.078 1 97.75 178 VAL B O 1
ATOM 3764 N N . SER B 1 179 ? 13.078 -0.828 11.914 1 97.88 179 SER B N 1
ATOM 3765 C CA . SER B 1 179 ? 14.047 -1.134 12.961 1 97.88 179 SER B CA 1
ATOM 3766 C C . SER B 1 179 ? 15.461 -0.78 12.523 1 97.88 179 SER B C 1
ATOM 3768 O O . SER B 1 179 ? 15.703 -0.504 11.344 1 97.88 179 SER B O 1
ATOM 3770 N N . ALA B 1 180 ? 16.297 -0.813 13.531 1 97.94 180 ALA B N 1
ATOM 3771 C CA . ALA B 1 180 ? 17.719 -0.607 13.234 1 97.94 180 ALA B CA 1
ATOM 3772 C C . ALA B 1 180 ? 18.234 -1.688 12.297 1 97.94 180 ALA B C 1
ATOM 3774 O O . ALA B 1 180 ? 19.094 -1.421 11.453 1 97.94 180 ALA B O 1
ATOM 3775 N N . LYS B 1 181 ? 17.766 -2.865 12.383 1 97.62 181 LYS B N 1
ATOM 3776 C CA . LYS B 1 181 ? 18.172 -3.971 11.523 1 97.62 181 LYS B CA 1
ATOM 3777 C C . LYS B 1 181 ? 17.812 -3.701 10.062 1 97.62 181 LYS B C 1
ATOM 3779 O O . LYS B 1 181 ? 18.562 -4.059 9.156 1 97.62 181 LYS B O 1
ATOM 3784 N N . ASP B 1 182 ? 16.672 -3.1 9.867 1 97.69 182 ASP B N 1
ATOM 3785 C CA . ASP B 1 182 ? 16.266 -2.725 8.516 1 97.69 182 ASP B CA 1
ATOM 3786 C C . ASP B 1 182 ? 17.266 -1.736 7.902 1 97.69 182 ASP B C 1
ATOM 3788 O O . ASP B 1 182 ? 17.609 -1.851 6.727 1 97.69 182 ASP B O 1
ATOM 3792 N N . VAL B 1 183 ? 17.641 -0.786 8.719 1 98.38 183 VAL B N 1
ATOM 3793 C CA . VAL B 1 183 ? 18.594 0.222 8.266 1 98.38 183 VAL B CA 1
ATOM 3794 C C . VAL B 1 183 ? 19.922 -0.44 7.934 1 98.38 183 VAL B C 1
ATOM 3796 O O . VAL B 1 183 ? 20.516 -0.17 6.887 1 98.38 183 VAL B O 1
ATOM 3799 N N . GLU B 1 184 ? 20.359 -1.287 8.781 1 98.06 184 GLU B N 1
ATOM 3800 C CA . GLU B 1 184 ? 21.625 -1.989 8.57 1 98.06 184 GLU B CA 1
ATOM 3801 C C . GLU B 1 184 ? 21.594 -2.797 7.277 1 98.06 184 GLU B C 1
ATOM 3803 O O . GLU B 1 184 ? 22.562 -2.768 6.504 1 98.06 184 GLU B O 1
ATOM 3808 N N . LYS B 1 185 ? 20.594 -3.471 7.035 1 97.44 185 LYS B N 1
ATOM 3809 C CA . LYS B 1 185 ? 20.438 -4.273 5.824 1 97.44 185 LYS B CA 1
ATOM 3810 C C . LYS B 1 185 ? 20.453 -3.393 4.578 1 97.44 185 LYS B C 1
ATOM 3812 O O . LYS B 1 185 ? 21.125 -3.713 3.594 1 97.44 185 LYS B O 1
ATOM 3817 N N . ALA B 1 186 ? 19.719 -2.318 4.637 1 97.5 186 ALA B N 1
ATOM 3818 C CA . ALA B 1 186 ? 19.656 -1.405 3.5 1 97.5 186 ALA B CA 1
ATOM 3819 C C . ALA B 1 186 ? 21.016 -0.784 3.213 1 97.5 186 ALA B C 1
ATOM 3821 O O . ALA B 1 186 ? 21.438 -0.684 2.057 1 97.5 186 ALA B O 1
ATOM 3822 N N . ARG B 1 187 ? 21.703 -0.436 4.258 1 97.69 187 ARG B N 1
ATOM 3823 C CA . ARG B 1 187 ? 23.016 0.174 4.102 1 97.69 187 ARG B CA 1
ATOM 3824 C C . ARG B 1 187 ? 24.031 -0.838 3.578 1 97.69 187 ARG B C 1
ATOM 3826 O O . ARG B 1 187 ? 24.922 -0.488 2.801 1 97.69 187 ARG B O 1
ATOM 3833 N N . ALA B 1 188 ? 23.906 -2.039 4.004 1 97.88 188 ALA B N 1
ATOM 3834 C CA . ALA B 1 188 ? 24.781 -3.094 3.504 1 97.88 188 ALA B CA 1
ATOM 3835 C C . ALA B 1 188 ? 24.562 -3.326 2.012 1 97.88 188 ALA B C 1
ATOM 3837 O O . ALA B 1 188 ? 25.516 -3.586 1.273 1 97.88 188 ALA B O 1
ATOM 3838 N N . THR B 1 189 ? 23.391 -3.229 1.593 1 96.12 189 THR B N 1
ATOM 3839 C CA . THR B 1 189 ? 23.031 -3.441 0.195 1 96.12 189 THR B CA 1
ATOM 3840 C C . THR B 1 189 ? 23.438 -2.24 -0.655 1 96.12 189 THR B C 1
ATOM 3842 O O . THR B 1 189 ? 23.781 -2.393 -1.827 1 96.12 189 THR B O 1
ATOM 3845 N N . HIS B 1 190 ? 23.328 -1.027 -0.054 1 97.19 190 HIS B N 1
ATOM 3846 C CA . HIS B 1 190 ? 23.656 0.213 -0.749 1 97.19 190 HIS B CA 1
ATOM 3847 C C . HIS B 1 190 ? 24.625 1.056 0.06 1 97.19 190 HIS B C 1
ATOM 3849 O O . HIS B 1 190 ? 24.281 2.135 0.541 1 97.19 190 HIS B O 1
ATOM 3855 N N . PRO B 1 191 ? 25.891 0.69 0.068 1 97.25 191 PRO B N 1
ATOM 3856 C CA . PRO B 1 191 ? 26.859 1.281 0.989 1 97.25 191 PRO B CA 1
ATOM 3857 C C . PRO B 1 191 ? 27.141 2.752 0.687 1 97.25 191 PRO B C 1
ATOM 3859 O O . PRO B 1 191 ? 27.562 3.5 1.574 1 97.25 191 PRO B O 1
ATOM 3862 N N . ASP B 1 192 ? 26.875 3.252 -0.478 1 97.38 192 ASP B N 1
ATOM 3863 C CA . ASP B 1 192 ? 27.188 4.629 -0.843 1 97.38 192 ASP B CA 1
ATOM 3864 C C . ASP B 1 192 ? 25.984 5.543 -0.653 1 97.38 192 ASP B C 1
ATOM 3866 O O . ASP B 1 192 ? 26.078 6.758 -0.824 1 97.38 192 ASP B O 1
ATOM 3870 N N . ALA B 1 193 ? 24.891 4.98 -0.278 1 98.56 193 ALA B N 1
ATOM 3871 C CA . ALA B 1 193 ? 23.656 5.75 -0.207 1 98.56 193 ALA B CA 1
ATOM 3872 C C . ALA B 1 193 ? 23.562 6.531 1.104 1 98.56 193 ALA B C 1
ATOM 3874 O O . ALA B 1 193 ? 23.938 6.023 2.16 1 98.56 193 ALA B O 1
ATOM 3875 N N . LEU B 1 194 ? 23.062 7.793 1.06 1 98.88 194 LEU B N 1
ATOM 3876 C CA . LEU B 1 194 ? 22.703 8.547 2.254 1 98.88 194 LEU B CA 1
ATOM 3877 C C . LEU B 1 194 ? 21.344 8.102 2.777 1 98.88 194 LEU B C 1
ATOM 3879 O O . LEU B 1 194 ? 20.422 7.816 1.993 1 98.88 194 LEU B O 1
ATOM 3883 N N . PHE B 1 195 ? 21.281 8.016 4.105 1 98.88 195 PHE B N 1
ATOM 3884 C CA . PHE B 1 195 ? 20.047 7.602 4.742 1 98.88 195 PHE B CA 1
ATOM 3885 C C . PHE B 1 195 ? 19.266 8.812 5.254 1 98.88 195 PHE B C 1
ATOM 3887 O O . PHE B 1 195 ? 19.734 9.516 6.156 1 98.88 195 PHE B O 1
ATOM 3894 N N . LEU B 1 196 ? 18.047 9.125 4.656 1 98.94 196 LEU B N 1
ATOM 3895 C CA . LEU B 1 196 ? 17.172 10.234 5.012 1 98.94 196 LEU B CA 1
ATOM 3896 C C . LEU B 1 196 ? 15.922 9.734 5.73 1 98.94 196 LEU B C 1
ATOM 3898 O O . LEU B 1 196 ? 15.195 8.891 5.207 1 98.94 196 LEU B O 1
ATOM 3902 N N . VAL B 1 197 ? 15.633 10.312 6.91 1 98.75 197 VAL B N 1
ATOM 3903 C CA . VAL B 1 197 ? 14.617 9.648 7.723 1 98.75 197 VAL B CA 1
ATOM 3904 C C . VAL B 1 197 ? 13.648 10.68 8.297 1 98.75 197 VAL B C 1
ATOM 3906 O O . VAL B 1 197 ? 14.039 11.812 8.578 1 98.75 197 VAL B O 1
ATOM 3909 N N . HIS B 1 198 ? 12.414 10.305 8.375 1 98.44 198 HIS B N 1
ATOM 3910 C CA . HIS B 1 198 ? 11.391 11.078 9.07 1 98.44 198 HIS B CA 1
ATOM 3911 C C . HIS B 1 198 ? 11.461 10.852 10.578 1 98.44 198 HIS B C 1
ATOM 3913 O O . HIS B 1 198 ? 11.664 9.719 11.031 1 98.44 198 HIS B O 1
ATOM 3919 N N . PRO B 1 199 ? 11.234 11.859 11.391 1 98.12 199 PRO B N 1
ATOM 3920 C CA . PRO B 1 199 ? 11.453 11.75 12.836 1 98.12 199 PRO B CA 1
ATOM 3921 C C . PRO B 1 199 ? 10.336 10.984 13.539 1 98.12 199 PRO B C 1
ATOM 3923 O O . PRO B 1 199 ? 10.375 10.812 14.758 1 98.12 199 PRO B O 1
ATOM 3926 N N . GLU B 1 200 ? 9.367 10.469 12.836 1 98.12 200 GLU B N 1
ATOM 3927 C CA . GLU B 1 200 ? 8.367 9.57 13.398 1 98.12 200 GLU B CA 1
ATOM 3928 C C . GLU B 1 200 ? 8.938 8.164 13.594 1 98.12 200 GLU B C 1
ATOM 3930 O O . GLU B 1 200 ? 8.336 7.34 14.281 1 98.12 200 GLU B O 1
ATOM 3935 N N . CYS B 1 201 ? 10.055 7.91 12.938 1 98.5 201 CYS B N 1
ATOM 3936 C CA . CYS B 1 201 ? 10.703 6.617 13.117 1 98.5 201 CYS B CA 1
ATOM 3937 C C . CYS B 1 201 ? 11.32 6.504 14.5 1 98.5 201 CYS B C 1
ATOM 3939 O O . CYS B 1 201 ? 11.531 7.512 15.18 1 98.5 201 CYS B O 1
ATOM 3941 N N . ARG B 1 202 ? 11.648 5.277 14.906 1 97.75 202 ARG B N 1
ATOM 3942 C CA . ARG B 1 202 ? 12.234 5.008 16.219 1 97.75 202 ARG B CA 1
ATOM 3943 C C . ARG B 1 202 ? 13.57 5.727 16.375 1 97.75 202 ARG B C 1
ATOM 3945 O O . ARG B 1 202 ? 14.289 5.93 15.398 1 97.75 202 ARG B O 1
ATOM 3952 N N . GLN B 1 203 ? 13.758 6 17.609 1 97.06 203 GLN B N 1
ATOM 3953 C CA . GLN B 1 203 ? 14.992 6.711 17.922 1 97.06 203 GLN B CA 1
ATOM 3954 C C . GLN B 1 203 ? 16.203 5.961 17.375 1 97.06 203 GLN B C 1
ATOM 3956 O O . GLN B 1 203 ? 17.109 6.57 16.797 1 97.06 203 GLN B O 1
ATOM 3961 N N . GLU B 1 204 ? 16.25 4.66 17.531 1 97.75 204 GLU B N 1
ATOM 3962 C CA . GLU B 1 204 ? 17.375 3.844 17.078 1 97.75 204 GLU B CA 1
ATOM 3963 C C . GLU B 1 204 ? 17.547 3.943 15.562 1 97.75 204 GLU B C 1
ATOM 3965 O O . GLU B 1 204 ? 18.641 3.719 15.047 1 97.75 204 GLU B O 1
ATOM 3970 N N . VAL B 1 205 ? 16.516 4.227 14.867 1 98.56 205 VAL B N 1
ATOM 3971 C CA . VAL B 1 205 ? 16.562 4.406 13.422 1 98.56 205 VAL B CA 1
ATOM 3972 C C . VAL B 1 205 ? 17.016 5.82 13.086 1 98.56 205 VAL B C 1
ATOM 3974 O O . VAL B 1 205 ? 17.938 6.008 12.281 1 98.56 205 VAL B O 1
ATOM 3977 N N . VAL B 1 206 ? 16.453 6.801 13.773 1 98.38 206 VAL B N 1
ATOM 3978 C CA . VAL B 1 206 ? 16.734 8.219 13.539 1 98.38 206 VAL B CA 1
ATOM 3979 C C . VAL B 1 206 ? 18.203 8.516 13.82 1 98.38 206 VAL B C 1
ATOM 3981 O O . VAL B 1 206 ? 18.828 9.305 13.109 1 98.38 206 VAL B O 1
ATOM 3984 N N . GLU B 1 207 ? 18.75 7.855 14.773 1 97.31 207 GLU B N 1
ATOM 3985 C CA . GLU B 1 207 ? 20.125 8.086 15.188 1 97.31 207 GLU B CA 1
ATOM 3986 C C . GLU B 1 207 ? 21.109 7.652 14.102 1 97.31 207 GLU B C 1
ATOM 3988 O O . GLU B 1 207 ? 22.266 8.086 14.094 1 97.31 207 GLU B O 1
ATOM 3993 N N . GLN B 1 208 ? 20.703 6.863 13.18 1 97.69 208 GLN B N 1
ATOM 3994 C CA . GLN B 1 208 ? 21.562 6.348 12.125 1 97.69 208 GLN B CA 1
ATOM 3995 C C . GLN B 1 208 ? 21.469 7.211 10.867 1 97.69 208 GLN B C 1
ATOM 3997 O O . GLN B 1 208 ? 22.156 6.953 9.875 1 97.69 208 GLN B O 1
ATOM 4002 N N . ALA B 1 209 ? 20.75 8.234 10.875 1 98.44 209 ALA B N 1
ATOM 4003 C CA . ALA B 1 209 ? 20.391 8.977 9.664 1 98.44 209 ALA B CA 1
ATOM 4004 C C . ALA B 1 209 ? 21.484 9.977 9.297 1 98.44 209 ALA B C 1
ATOM 4006 O O . ALA B 1 209 ? 22.188 10.492 10.172 1 98.44 209 ALA B O 1
ATOM 4007 N N . ASP B 1 210 ? 21.578 10.219 8.031 1 98.62 210 ASP B N 1
ATOM 4008 C CA . ASP B 1 210 ? 22.406 11.312 7.523 1 98.62 210 ASP B CA 1
ATOM 4009 C C . ASP B 1 210 ? 21.625 12.625 7.48 1 98.62 210 ASP B C 1
ATOM 4011 O O . ASP B 1 210 ? 22.219 13.703 7.492 1 98.62 210 ASP B O 1
ATOM 4015 N N . TYR B 1 211 ? 20.375 12.531 7.418 1 98.5 211 TYR B N 1
ATOM 4016 C CA . TYR B 1 211 ? 19.453 13.664 7.438 1 98.5 211 TYR B CA 1
ATOM 4017 C C . TYR B 1 211 ? 18.141 13.281 8.094 1 98.5 211 TYR B C 1
ATOM 4019 O O . TYR B 1 211 ? 17.609 12.195 7.867 1 98.5 211 TYR B O 1
ATOM 4027 N N . VAL B 1 212 ? 17.672 14.117 8.969 1 98.19 212 VAL B N 1
ATOM 4028 C CA . VAL B 1 212 ? 16.375 13.969 9.617 1 98.19 212 VAL B CA 1
ATOM 4029 C C . VAL B 1 212 ? 15.484 15.164 9.281 1 98.19 212 VAL B C 1
ATOM 4031 O O . VAL B 1 212 ? 15.891 16.312 9.461 1 98.19 212 VAL B O 1
ATOM 4034 N N . GLY B 1 213 ? 14.281 14.898 8.75 1 96.38 213 GLY B N 1
ATOM 4035 C CA . GLY B 1 213 ? 13.352 15.984 8.445 1 96.38 213 GLY B CA 1
ATOM 4036 C C . GLY B 1 213 ? 11.992 15.492 8 1 96.38 213 GLY B C 1
ATOM 4037 O O . GLY B 1 213 ? 11.734 14.289 7.961 1 96.38 213 GLY B O 1
ATOM 4038 N N . SER B 1 214 ? 11.07 16.469 7.809 1 94.31 214 SER B N 1
ATOM 4039 C CA . SER B 1 214 ? 9.742 16.172 7.285 1 94.31 214 SER B CA 1
ATOM 4040 C C . SER B 1 214 ? 9.812 15.539 5.898 1 94.31 214 SER B C 1
ATOM 4042 O O . SER B 1 214 ? 10.891 15.484 5.297 1 94.31 214 SER B O 1
ATOM 4044 N N . THR B 1 215 ? 8.711 15.109 5.402 1 95.06 215 THR B N 1
ATOM 4045 C CA . THR B 1 215 ? 8.641 14.523 4.066 1 95.06 215 THR B CA 1
ATOM 4046 C C . THR B 1 215 ? 9.148 15.508 3.016 1 95.06 215 THR B C 1
ATOM 4048 O O . THR B 1 215 ? 9.984 15.156 2.186 1 95.06 215 THR B O 1
ATOM 4051 N N . THR B 1 216 ? 8.648 16.703 3.105 1 93.06 216 THR B N 1
ATOM 4052 C CA . THR B 1 216 ? 9.086 17.703 2.145 1 93.06 216 THR B CA 1
ATOM 4053 C C . THR B 1 216 ? 10.562 18.047 2.348 1 93.06 216 THR B C 1
ATOM 4055 O O . THR B 1 216 ? 11.281 18.312 1.384 1 93.06 216 THR B O 1
ATOM 4058 N N . GLY B 1 217 ? 11.023 18.016 3.58 1 94.81 217 GLY B N 1
ATOM 4059 C CA . GLY B 1 217 ? 12.438 18.203 3.857 1 94.81 217 GLY B CA 1
ATOM 4060 C C . GLY B 1 217 ? 13.32 17.141 3.244 1 94.81 217 GLY B C 1
ATOM 4061 O O . GLY B 1 217 ? 14.352 17.438 2.645 1 94.81 217 GLY B O 1
ATOM 4062 N N . ILE B 1 218 ? 12.922 15.914 3.371 1 97.56 218 ILE B N 1
ATOM 4063 C CA . ILE B 1 218 ? 13.633 14.773 2.805 1 97.56 218 ILE B CA 1
ATOM 4064 C C . ILE B 1 218 ? 13.711 14.914 1.286 1 97.56 218 ILE B C 1
ATOM 4066 O O . ILE B 1 218 ? 14.781 14.758 0.696 1 97.56 218 ILE B O 1
ATOM 4070 N N . MET B 1 219 ? 12.602 15.211 0.691 1 97.31 219 MET B N 1
ATOM 4071 C CA . MET B 1 219 ? 12.555 15.344 -0.762 1 97.31 219 MET B CA 1
ATOM 4072 C C . MET B 1 219 ? 13.469 16.469 -1.228 1 97.31 219 MET B C 1
ATOM 4074 O O . MET B 1 219 ? 14.242 16.312 -2.176 1 97.31 219 MET B O 1
ATOM 4078 N N . GLU B 1 220 ? 13.383 17.594 -0.559 1 97 220 GLU B N 1
ATOM 4079 C CA . GLU B 1 220 ? 14.195 18.75 -0.928 1 97 220 GLU B CA 1
ATOM 4080 C C . GLU B 1 220 ? 15.688 18.438 -0.763 1 97 220 GLU B C 1
ATOM 4082 O O . GLU B 1 220 ? 16.5 18.797 -1.62 1 97 220 GLU B O 1
ATOM 4087 N N . PHE B 1 221 ? 16.047 17.812 0.368 1 98.38 221 PHE B N 1
ATOM 4088 C CA . PHE B 1 221 ? 17.438 17.438 0.606 1 98.38 221 PHE B CA 1
ATOM 4089 C C . PHE B 1 221 ? 17.969 16.562 -0.526 1 98.38 221 PHE B C 1
ATOM 4091 O O . PHE B 1 221 ? 19.047 16.812 -1.062 1 98.38 221 PHE B O 1
ATOM 4098 N N . ALA B 1 222 ? 17.203 15.547 -0.881 1 98.44 222 ALA B N 1
ATOM 4099 C CA . ALA B 1 222 ? 17.625 14.602 -1.918 1 98.44 222 ALA B CA 1
ATOM 4100 C C . ALA B 1 222 ? 17.797 15.305 -3.262 1 98.44 222 ALA B C 1
ATOM 4102 O O . ALA B 1 222 ? 18.766 15.07 -3.975 1 98.44 222 ALA B O 1
ATOM 4103 N N . LYS B 1 223 ? 16.906 16.172 -3.605 1 97.94 223 LYS B N 1
ATOM 4104 C CA . LYS B 1 223 ? 16.938 16.875 -4.887 1 97.94 223 LYS B CA 1
ATOM 4105 C C . LYS B 1 223 ? 18.156 17.781 -4.992 1 97.94 223 LYS B C 1
ATOM 4107 O O . LYS B 1 223 ? 18.797 17.844 -6.047 1 97.94 223 LYS B O 1
ATOM 4112 N N . LYS B 1 224 ? 18.453 18.406 -3.889 1 98.19 224 LYS B N 1
ATOM 4113 C CA . LYS B 1 224 ? 19.5 19.422 -3.9 1 98.19 224 LYS B CA 1
ATOM 4114 C C . LYS B 1 224 ? 20.875 18.797 -3.656 1 98.19 224 LYS B C 1
ATOM 4116 O O . LYS B 1 224 ? 21.891 19.422 -3.945 1 98.19 224 LYS B O 1
ATOM 4121 N N . SER B 1 225 ? 20.875 17.641 -3.123 1 98 225 SER B N 1
ATOM 4122 C CA . SER B 1 225 ? 22.125 16.984 -2.771 1 98 225 SER B CA 1
ATOM 4123 C C . SER B 1 225 ? 22.922 16.609 -4.02 1 98 225 SER B C 1
ATOM 4125 O O . SER B 1 225 ? 22.344 16.281 -5.055 1 98 225 SER B O 1
ATOM 4127 N N . GLU B 1 226 ? 24.203 16.625 -3.922 1 97.12 226 GLU B N 1
ATOM 4128 C CA . GLU B 1 226 ? 25.078 16.172 -5 1 97.12 226 GLU B CA 1
ATOM 4129 C C . GLU B 1 226 ? 25.25 14.656 -4.984 1 97.12 226 GLU B C 1
ATOM 4131 O O . GLU B 1 226 ? 25.703 14.062 -5.961 1 97.12 226 GLU B O 1
ATOM 4136 N N . HIS B 1 227 ? 24.828 14.078 -3.891 1 97.69 227 HIS B N 1
ATOM 4137 C CA . HIS B 1 227 ? 24.922 12.625 -3.793 1 97.69 227 HIS B CA 1
ATOM 4138 C C . HIS B 1 227 ? 23.969 11.953 -4.789 1 97.69 227 HIS B C 1
ATOM 4140 O O . HIS B 1 227 ? 22.969 12.547 -5.195 1 97.69 227 HIS B O 1
ATOM 4146 N N . LYS B 1 228 ? 24.266 10.672 -5.121 1 97.19 228 LYS B N 1
ATOM 4147 C CA . LYS B 1 228 ? 23.547 10.055 -6.227 1 97.19 228 LYS B CA 1
ATOM 4148 C C . LYS B 1 228 ? 22.656 8.922 -5.73 1 97.19 228 LYS B C 1
ATOM 4150 O O . LYS B 1 228 ? 21.75 8.477 -6.449 1 97.19 228 LYS B O 1
ATOM 4155 N N . GLU B 1 229 ? 22.922 8.461 -4.527 1 98.19 229 GLU B N 1
ATOM 4156 C CA . GLU B 1 229 ? 22.125 7.352 -3.998 1 98.19 229 GLU B CA 1
ATOM 4157 C C . GLU B 1 229 ? 21.578 7.684 -2.617 1 98.19 229 GLU B C 1
ATOM 4159 O O . GLU B 1 229 ? 22.266 8.281 -1.788 1 98.19 229 GLU B O 1
ATOM 4164 N N . PHE B 1 230 ? 20.344 7.262 -2.406 1 98.88 230 PHE B N 1
ATOM 4165 C CA . PHE B 1 230 ? 19.656 7.598 -1.158 1 98.88 230 PHE B CA 1
ATOM 4166 C C . PHE B 1 230 ? 18.797 6.434 -0.68 1 98.88 230 PHE B C 1
ATOM 4168 O O . PHE B 1 230 ? 18.156 5.762 -1.486 1 98.88 230 PHE B O 1
ATOM 4175 N N . ILE B 1 231 ? 18.812 6.125 0.604 1 98.81 231 ILE B N 1
ATOM 4176 C CA . ILE B 1 231 ? 17.844 5.289 1.294 1 98.81 231 ILE B CA 1
ATOM 4177 C C . ILE B 1 231 ? 16.797 6.172 1.98 1 98.81 231 ILE B C 1
ATOM 4179 O O . ILE B 1 231 ? 17.156 7.059 2.766 1 98.81 231 ILE B O 1
ATOM 4183 N N . ILE B 1 232 ? 15.617 5.938 1.647 1 98.81 232 ILE B N 1
ATOM 4184 C CA . ILE B 1 232 ? 14.539 6.805 2.107 1 98.81 232 ILE B CA 1
ATOM 4185 C C . ILE B 1 232 ? 13.82 6.152 3.287 1 98.81 232 ILE B C 1
ATOM 4187 O O . ILE B 1 232 ? 13.297 5.043 3.168 1 98.81 232 ILE B O 1
ATOM 4191 N N . GLY B 1 233 ? 13.766 6.855 4.445 1 98.5 233 GLY B N 1
ATOM 4192 C CA . GLY B 1 233 ? 13.18 6.363 5.68 1 98.5 233 GLY B CA 1
ATOM 4193 C C . GLY B 1 233 ? 11.859 7.023 6.016 1 98.5 233 GLY B C 1
ATOM 4194 O O . GLY B 1 233 ? 11.664 7.508 7.133 1 98.5 233 GLY B O 1
ATOM 4195 N N . THR B 1 234 ? 10.969 7.176 5.039 1 98.12 234 THR B N 1
ATOM 4196 C CA . THR B 1 234 ? 9.57 7.566 5.18 1 98.12 234 THR B CA 1
ATOM 4197 C C . THR B 1 234 ? 8.695 6.809 4.188 1 98.12 234 THR B C 1
ATOM 4199 O O . THR B 1 234 ? 9.125 5.809 3.611 1 98.12 234 THR B O 1
ATOM 4202 N N . GLU B 1 235 ? 7.41 7.195 4.059 1 98 235 GLU B N 1
ATOM 4203 C CA . GLU B 1 235 ? 6.457 6.473 3.225 1 98 235 GLU B CA 1
ATOM 4204 C C . GLU B 1 235 ? 7.008 6.25 1.819 1 98 235 GLU B C 1
ATOM 4206 O O . GLU B 1 235 ? 7.59 7.16 1.226 1 98 235 GLU B O 1
ATOM 4211 N N . ASN B 1 236 ? 6.805 5.094 1.207 1 98.19 236 ASN B N 1
ATOM 4212 C CA . ASN B 1 236 ? 7.551 4.602 0.054 1 98.19 236 ASN B CA 1
ATOM 4213 C C . ASN B 1 236 ? 7.156 5.336 -1.225 1 98.19 236 ASN B C 1
ATOM 4215 O O . ASN B 1 236 ? 7.859 5.262 -2.232 1 98.19 236 ASN B O 1
ATOM 4219 N N . SER B 1 237 ? 6.023 6.035 -1.244 1 97.81 237 SER B N 1
ATOM 4220 C CA . SER B 1 237 ? 5.684 6.836 -2.414 1 97.81 237 SER B CA 1
ATOM 4221 C C . SER B 1 237 ? 6.766 7.871 -2.711 1 97.81 237 SER B C 1
ATOM 4223 O O . SER B 1 237 ? 6.953 8.266 -3.861 1 97.81 237 SER B O 1
ATOM 4225 N N . ILE B 1 238 ? 7.461 8.266 -1.676 1 98.25 238 ILE B N 1
ATOM 4226 C CA . ILE B 1 238 ? 8.5 9.281 -1.823 1 98.25 238 ILE B CA 1
ATOM 4227 C C . ILE B 1 238 ? 9.641 8.734 -2.68 1 98.25 238 ILE B C 1
ATOM 4229 O O . ILE B 1 238 ? 10.234 9.469 -3.469 1 98.25 238 ILE B O 1
ATOM 4233 N N . VAL B 1 239 ? 9.93 7.457 -2.551 1 97.94 239 VAL B N 1
ATOM 4234 C CA . VAL B 1 239 ? 10.922 6.82 -3.404 1 97.94 239 VAL B CA 1
ATOM 4235 C C . VAL B 1 239 ? 10.539 6.996 -4.871 1 97.94 239 VAL B C 1
ATOM 4237 O O . VAL B 1 239 ? 11.359 7.426 -5.688 1 97.94 239 VAL B O 1
ATOM 4240 N N . GLU B 1 240 ? 9.328 6.707 -5.18 1 96.06 240 GLU B N 1
ATOM 4241 C CA . GLU B 1 240 ? 8.828 6.805 -6.547 1 96.06 240 GLU B CA 1
ATOM 4242 C C . GLU B 1 240 ? 8.891 8.242 -7.055 1 96.06 240 GLU B C 1
ATOM 4244 O O . GLU B 1 240 ? 9.367 8.5 -8.164 1 96.06 240 GLU B O 1
ATOM 4249 N N . HIS B 1 241 ? 8.359 9.156 -6.254 1 97.62 241 HIS B N 1
ATOM 4250 C CA . HIS B 1 241 ? 8.32 10.555 -6.668 1 97.62 241 HIS B CA 1
ATOM 4251 C C . HIS B 1 241 ? 9.719 11.086 -6.957 1 97.62 241 HIS B C 1
ATOM 4253 O O . HIS B 1 241 ? 9.93 11.797 -7.941 1 97.62 241 HIS B O 1
ATOM 4259 N N . LEU B 1 242 ? 10.625 10.703 -6.09 1 98.06 242 LEU B N 1
ATOM 4260 C CA . LEU B 1 242 ? 12 11.156 -6.27 1 98.06 242 LEU B CA 1
ATOM 4261 C C . LEU B 1 242 ? 12.617 10.555 -7.527 1 98.06 242 LEU B C 1
ATOM 4263 O O . LEU B 1 242 ? 13.422 11.195 -8.203 1 98.06 242 LEU B O 1
ATOM 4267 N N . GLN B 1 243 ? 12.234 9.359 -7.891 1 96.44 243 GLN B N 1
ATOM 4268 C CA . GLN B 1 243 ? 12.719 8.742 -9.125 1 96.44 243 GLN B CA 1
ATOM 4269 C C . GLN B 1 243 ? 12.227 9.508 -10.352 1 96.44 243 GLN B C 1
ATOM 4271 O O . GLN B 1 243 ? 12.938 9.625 -11.344 1 96.44 243 GLN B O 1
ATOM 4276 N N . PHE B 1 244 ? 10.992 9.977 -10.281 1 96.56 244 PHE B N 1
ATOM 4277 C CA . PHE B 1 244 ? 10.445 10.766 -11.375 1 96.56 244 PHE B CA 1
ATOM 4278 C C . PHE B 1 244 ? 11.172 12.102 -11.5 1 96.56 244 PHE B C 1
ATOM 4280 O O . PHE B 1 244 ? 11.484 12.547 -12.609 1 96.56 244 PHE B O 1
ATOM 4287 N N . GLU B 1 245 ? 11.5 12.68 -10.383 1 96.31 245 GLU B N 1
ATOM 4288 C CA . GLU B 1 245 ? 12.023 14.039 -10.367 1 96.31 245 GLU B CA 1
ATOM 4289 C C . GLU B 1 245 ? 13.531 14.062 -10.609 1 96.31 245 GLU B C 1
ATOM 4291 O O . GLU B 1 245 ? 14.062 15.023 -11.156 1 96.31 245 GLU B O 1
ATOM 4296 N N . CYS B 1 246 ? 14.172 13 -10.094 1 96.62 246 CYS B N 1
ATOM 4297 C CA . CYS B 1 246 ? 15.625 12.875 -10.211 1 96.62 246 CYS B CA 1
ATOM 4298 C C . CYS B 1 246 ? 16 11.547 -10.859 1 96.62 246 CYS B C 1
ATOM 4300 O O . CYS B 1 246 ? 16.641 10.711 -10.219 1 96.62 246 CYS B O 1
ATOM 4302 N N . PRO B 1 247 ? 15.812 11.43 -12.188 1 92.25 247 PRO B N 1
ATOM 4303 C CA . PRO B 1 247 ? 16.016 10.141 -12.852 1 92.25 247 PRO B CA 1
ATOM 4304 C C . PRO B 1 247 ? 17.484 9.719 -12.875 1 92.25 247 PRO B C 1
ATOM 4306 O O . PRO B 1 247 ? 17.797 8.547 -13.117 1 92.25 247 PRO B O 1
ATOM 4309 N N . ASP B 1 248 ? 18.406 10.656 -12.602 1 93.56 248 ASP B N 1
ATOM 4310 C CA . ASP B 1 248 ? 19.828 10.344 -12.617 1 93.56 248 ASP B CA 1
ATOM 4311 C C . ASP B 1 248 ? 20.297 9.867 -11.25 1 93.56 248 ASP B C 1
ATOM 4313 O O . ASP B 1 248 ? 21.469 9.492 -11.086 1 93.56 248 ASP B O 1
ATOM 4317 N N . LYS B 1 249 ? 19.469 9.922 -10.266 1 96.62 249 LYS B N 1
ATOM 4318 C CA . LYS B 1 249 ? 19.766 9.445 -8.914 1 96.62 249 LYS B CA 1
ATOM 4319 C C . LYS B 1 249 ? 19.062 8.133 -8.625 1 96.62 249 LYS B C 1
ATOM 4321 O O . LYS B 1 249 ? 18.203 7.703 -9.391 1 96.62 249 LYS B O 1
ATOM 4326 N N . LYS B 1 250 ? 19.531 7.43 -7.625 1 96.88 250 LYS B N 1
ATOM 4327 C CA . LYS B 1 250 ? 18.938 6.164 -7.207 1 96.88 250 LYS B CA 1
ATOM 4328 C C . LYS B 1 250 ? 18.328 6.277 -5.816 1 96.88 250 LYS B C 1
ATOM 4330 O O . LYS B 1 250 ? 18.906 6.887 -4.922 1 96.88 250 LYS B O 1
ATOM 4335 N N . PHE B 1 251 ? 17.172 5.762 -5.664 1 98.25 251 PHE B N 1
ATOM 4336 C CA . PHE B 1 251 ? 16.422 5.836 -4.418 1 98.25 251 PHE B CA 1
ATOM 4337 C C . PHE B 1 251 ? 15.953 4.453 -3.988 1 98.25 251 PHE B C 1
ATOM 4339 O O . PHE B 1 251 ? 15.43 3.693 -4.805 1 98.25 251 PHE B O 1
ATOM 4346 N N . TYR B 1 252 ? 16.125 4.137 -2.713 1 98 252 TYR B N 1
ATOM 4347 C CA . TYR B 1 252 ? 15.773 2.826 -2.176 1 98 252 TYR B CA 1
ATOM 4348 C C . TYR B 1 252 ? 14.922 2.959 -0.921 1 98 252 TYR B C 1
ATOM 4350 O O . TYR B 1 252 ? 15.172 3.826 -0.081 1 98 252 TYR B O 1
ATOM 4358 N N . PRO B 1 253 ? 13.891 2.125 -0.836 1 98.12 253 PRO B N 1
ATOM 4359 C CA . PRO B 1 253 ? 13.18 2.102 0.444 1 98.12 253 PRO B CA 1
ATOM 4360 C C . PRO B 1 253 ? 13.977 1.423 1.553 1 98.12 253 PRO B C 1
ATOM 4362 O O . PRO B 1 253 ? 14.68 0.443 1.299 1 98.12 253 PRO B O 1
ATOM 4365 N N . VAL B 1 254 ? 13.852 1.927 2.785 1 98.31 254 VAL B N 1
ATOM 4366 C CA . VAL B 1 254 ? 14.523 1.271 3.902 1 98.31 254 VAL B CA 1
ATOM 4367 C C . VAL B 1 254 ? 13.758 0.01 4.297 1 98.31 254 VAL B C 1
ATOM 4369 O O . VAL B 1 254 ? 14.352 -0.949 4.801 1 98.31 254 VAL B O 1
ATOM 4372 N N . ALA B 1 255 ? 12.469 0.119 4.109 1 97.31 255 ALA B N 1
ATOM 4373 C CA . ALA B 1 255 ? 11.617 -1.004 4.484 1 97.31 255 ALA B CA 1
ATOM 4374 C C . ALA B 1 255 ? 10.312 -0.99 3.693 1 97.31 255 ALA B C 1
ATOM 4376 O O . ALA B 1 255 ? 9.711 0.069 3.49 1 97.31 255 ALA B O 1
ATOM 4377 N N . VAL B 1 256 ? 9.812 -2.178 3.277 1 97.12 256 VAL B N 1
ATOM 4378 C CA . VAL B 1 256 ? 8.578 -2.334 2.52 1 97.12 256 VAL B CA 1
ATOM 4379 C C . VAL B 1 256 ? 7.395 -1.872 3.365 1 97.12 256 VAL B C 1
ATOM 4381 O O . VAL B 1 256 ? 6.426 -1.314 2.838 1 97.12 256 VAL B O 1
ATOM 4384 N N . GLN B 1 257 ? 7.535 -1.956 4.664 1 95.62 257 GLN B N 1
ATOM 4385 C CA . GLN B 1 257 ? 6.461 -1.712 5.625 1 95.62 257 GLN B CA 1
ATOM 4386 C C . GLN B 1 257 ? 6.121 -0.227 5.703 1 95.62 257 GLN B C 1
ATOM 4388 O O . GLN B 1 257 ? 5.109 0.153 6.293 1 95.62 257 GLN B O 1
ATOM 4393 N N . LEU B 1 258 ? 6.879 0.601 5.043 1 97.94 258 LEU B N 1
ATOM 4394 C CA . LEU B 1 258 ? 6.656 2.041 5.098 1 97.94 258 LEU B CA 1
ATOM 4395 C C . LEU B 1 258 ? 5.633 2.475 4.059 1 97.94 258 LEU B C 1
ATOM 4397 O O . LEU B 1 258 ? 5.375 3.668 3.889 1 97.94 258 LEU B O 1
ATOM 4401 N N . THR B 1 259 ? 4.992 1.561 3.447 1 97.75 259 THR B N 1
ATOM 4402 C CA . THR B 1 259 ? 3.867 1.877 2.572 1 97.75 259 THR B CA 1
ATOM 4403 C C . THR B 1 259 ? 2.592 2.088 3.383 1 97.75 259 THR B C 1
ATOM 4405 O O . THR B 1 259 ? 2.162 1.194 4.117 1 97.75 259 THR B O 1
ATOM 4408 N N . CYS B 1 260 ? 2.029 3.225 3.271 1 97.56 260 CYS B N 1
ATOM 4409 C CA . CYS B 1 260 ? 0.84 3.545 4.055 1 97.56 260 CYS B CA 1
ATOM 4410 C C . CYS B 1 260 ? -0.427 3.154 3.303 1 97.56 260 CYS B C 1
ATOM 4412 O O . CYS B 1 260 ? -0.829 3.836 2.357 1 97.56 260 CYS B O 1
ATOM 4414 N N . MET B 1 261 ? -1.076 2.182 3.799 1 97.38 261 MET B N 1
ATOM 4415 C CA . MET B 1 261 ? -2.27 1.651 3.145 1 97.38 261 MET B CA 1
ATOM 4416 C C . MET B 1 261 ? -3.402 2.672 3.168 1 97.38 261 MET B C 1
ATOM 4418 O O . MET B 1 261 ? -4.215 2.727 2.242 1 97.38 261 MET B O 1
ATOM 4422 N N . ASN B 1 262 ? -3.428 3.535 4.141 1 97.81 262 ASN B N 1
ATOM 4423 C CA . ASN B 1 262 ? -4.469 4.547 4.285 1 97.81 262 ASN B CA 1
ATOM 4424 C C . ASN B 1 262 ? -4.336 5.641 3.232 1 97.81 262 ASN B C 1
ATOM 4426 O O . ASN B 1 262 ? -5.34 6.219 2.803 1 97.81 262 ASN B O 1
ATOM 4430 N N . MET B 1 263 ? -3.154 5.895 2.807 1 97.94 263 MET B N 1
ATOM 4431 C CA . MET B 1 263 ? -2.916 6.844 1.722 1 97.94 263 MET B CA 1
ATOM 4432 C C . MET B 1 263 ? -3.18 6.195 0.366 1 97.94 263 MET B C 1
ATOM 4434 O O . MET B 1 263 ? -3.693 6.844 -0.547 1 97.94 263 MET B O 1
ATOM 4438 N N . LYS B 1 264 ? -2.947 4.898 0.304 1 97.69 264 LYS B N 1
ATOM 4439 C CA . LYS B 1 264 ? -2.986 4.199 -0.978 1 97.69 264 LYS B CA 1
ATOM 4440 C C . LYS B 1 264 ? -4.422 3.871 -1.38 1 97.69 264 LYS B C 1
ATOM 4442 O O . LYS B 1 264 ? -4.691 3.574 -2.545 1 97.69 264 LYS B O 1
ATOM 4447 N N . VAL B 1 265 ? -5.352 3.936 -0.439 1 97.5 265 VAL B N 1
ATOM 4448 C CA . VAL B 1 265 ? -6.719 3.545 -0.775 1 97.5 265 VAL B CA 1
ATOM 4449 C C . VAL B 1 265 ? -7.344 4.59 -1.693 1 97.5 265 VAL B C 1
ATOM 4451 O O . VAL B 1 265 ? -8.266 4.289 -2.453 1 97.5 265 VAL B O 1
ATOM 4454 N N . THR B 1 266 ? -6.844 5.82 -1.659 1 98.25 266 THR B N 1
ATOM 4455 C CA . THR B 1 266 ? -7.312 6.859 -2.57 1 98.25 266 THR B CA 1
ATOM 4456 C C . THR B 1 266 ? -6.742 6.648 -3.969 1 98.25 266 THR B C 1
ATOM 4458 O O . THR B 1 266 ? -5.531 6.488 -4.133 1 98.25 266 THR B O 1
ATOM 4461 N N . THR B 1 267 ? -7.598 6.668 -4.945 1 97.62 267 THR B N 1
ATOM 4462 C CA . THR B 1 267 ? -7.172 6.43 -6.32 1 97.62 267 THR B CA 1
ATOM 4463 C C . THR B 1 267 ? -7.574 7.59 -7.223 1 97.62 267 THR B C 1
ATOM 4465 O O . THR B 1 267 ? -8.344 8.469 -6.812 1 97.62 267 THR B O 1
ATOM 4468 N N . LEU B 1 268 ? -7.027 7.504 -8.422 1 98.19 268 LEU B N 1
ATOM 4469 C CA . LEU B 1 268 ? -7.391 8.477 -9.445 1 98.19 268 LEU B CA 1
ATOM 4470 C C . LEU B 1 268 ? -8.891 8.445 -9.727 1 98.19 268 LEU B C 1
ATOM 4472 O O . LEU B 1 268 ? -9.508 9.484 -9.93 1 98.19 268 LEU B O 1
ATOM 4476 N N . MET B 1 269 ? -9.461 7.289 -9.688 1 97.69 269 MET B N 1
ATOM 4477 C CA . MET B 1 269 ? -10.883 7.113 -9.961 1 97.69 269 MET B CA 1
ATOM 4478 C C . MET B 1 269 ? -11.734 7.742 -8.859 1 97.69 269 MET B C 1
ATOM 4480 O O . MET B 1 269 ? -12.836 8.219 -9.125 1 97.69 269 MET B O 1
ATOM 4484 N N . ASP B 1 270 ? -11.227 7.793 -7.66 1 98 270 ASP B N 1
ATOM 4485 C CA . ASP B 1 270 ? -11.938 8.461 -6.578 1 98 270 ASP B CA 1
ATOM 4486 C C . ASP B 1 270 ? -12.117 9.953 -6.875 1 98 270 ASP B C 1
ATOM 4488 O O . ASP B 1 270 ? -13.188 10.516 -6.613 1 98 270 ASP B O 1
ATOM 4492 N N . ILE B 1 271 ? -11.07 10.555 -7.387 1 98.75 271 ILE B N 1
ATOM 4493 C CA . ILE B 1 271 ? -11.133 11.969 -7.758 1 98.75 271 ILE B CA 1
ATOM 4494 C C . ILE B 1 271 ? -12.164 12.156 -8.867 1 98.75 271 ILE B C 1
ATOM 4496 O O . ILE B 1 271 ? -13.016 13.047 -8.789 1 98.75 271 ILE B O 1
ATOM 4500 N N . TYR B 1 272 ? -12.023 11.297 -9.898 1 98.38 272 TYR B N 1
ATOM 4501 C CA . TYR B 1 272 ? -12.914 11.336 -11.047 1 98.38 272 TYR B CA 1
ATOM 4502 C C . TYR B 1 272 ? -14.367 11.227 -10.617 1 98.38 272 TYR B C 1
ATOM 4504 O O . TYR B 1 272 ? -15.211 12.031 -11.031 1 98.38 272 TYR B O 1
ATOM 4512 N N . ASN B 1 273 ? -14.641 10.289 -9.758 1 97.44 273 ASN B N 1
ATOM 4513 C CA . ASN B 1 273 ? -16 10.07 -9.281 1 97.44 273 ASN B CA 1
ATOM 4514 C C . ASN B 1 273 ? -16.484 11.219 -8.414 1 97.44 273 ASN B C 1
ATOM 4516 O O . ASN B 1 273 ? -17.672 11.555 -8.422 1 97.44 273 ASN B O 1
ATOM 4520 N N . CYS B 1 274 ? -15.594 11.742 -7.629 1 98.19 274 CYS B N 1
ATOM 4521 C CA . CYS B 1 274 ? -15.945 12.906 -6.824 1 98.19 274 CYS B CA 1
ATOM 4522 C C . CYS B 1 274 ? -16.391 14.062 -7.707 1 98.19 274 CYS B C 1
ATOM 4524 O O . CYS B 1 274 ? -17.422 14.688 -7.441 1 98.19 274 CYS B O 1
ATOM 4526 N N . LEU B 1 275 ? -15.711 14.352 -8.742 1 98.5 275 LEU B N 1
ATOM 4527 C CA . LEU B 1 275 ? -16.016 15.445 -9.664 1 98.5 275 LEU B CA 1
ATOM 4528 C C . LEU B 1 275 ? -17.328 15.18 -10.391 1 98.5 275 LEU B C 1
ATOM 4530 O O . LEU B 1 275 ? -18.047 16.125 -10.742 1 98.5 275 LEU B O 1
ATOM 4534 N N . LYS B 1 276 ? -17.641 13.922 -10.602 1 97.5 276 LYS B N 1
ATOM 4535 C CA . LYS B 1 276 ? -18.891 13.555 -11.266 1 97.5 276 LYS B CA 1
ATOM 4536 C C . LYS B 1 276 ? -20.062 13.625 -10.297 1 97.5 276 LYS B C 1
ATOM 4538 O O . LYS B 1 276 ? -21.219 13.43 -10.695 1 97.5 276 LYS B O 1
ATOM 4543 N N . GLY B 1 277 ? -19.781 13.82 -9.062 1 96.69 277 GLY B N 1
ATOM 4544 C CA . GLY B 1 277 ? -20.828 13.852 -8.055 1 96.69 277 GLY B CA 1
ATOM 4545 C C . GLY B 1 277 ? -21.297 12.469 -7.641 1 96.69 277 GLY B C 1
ATOM 4546 O O . GLY B 1 277 ? -22.406 12.305 -7.148 1 96.69 277 GLY B O 1
ATOM 4547 N N . GLN B 1 278 ? -20.453 11.461 -7.867 1 94.62 278 GLN B N 1
ATOM 4548 C CA . GLN B 1 278 ? -20.844 10.078 -7.629 1 94.62 278 GLN B CA 1
ATOM 4549 C C . GLN B 1 278 ? -19.938 9.43 -6.578 1 94.62 278 GLN B C 1
ATOM 4551 O O . GLN B 1 278 ? -19.984 8.211 -6.383 1 94.62 278 GLN B O 1
ATOM 4556 N N . GLY B 1 279 ? -19.109 10.25 -5.996 1 95.06 279 GLY B N 1
ATOM 4557 C CA . GLY B 1 279 ? -18.172 9.742 -5.008 1 95.06 279 GLY B CA 1
ATOM 4558 C C . GLY B 1 279 ? -17.625 10.82 -4.102 1 95.06 279 GLY B C 1
ATOM 4559 O O . GLY B 1 279 ? -18.016 11.984 -4.191 1 95.06 279 GLY B O 1
ATOM 4560 N N . GLY B 1 280 ? -16.781 10.375 -3.152 1 97.06 280 GLY B N 1
ATOM 4561 C CA . GLY B 1 280 ? -16.234 11.312 -2.184 1 97.06 280 GLY B CA 1
ATOM 4562 C C . GLY B 1 280 ? -17.188 11.594 -1.03 1 97.06 280 GLY B C 1
ATOM 4563 O O . GLY B 1 280 ? -18.297 11.07 -0.993 1 97.06 280 GLY B O 1
ATOM 4564 N N . GLU B 1 281 ? -16.625 12.297 -0.086 1 98.12 281 GLU B N 1
ATOM 4565 C CA . GLU B 1 281 ? -17.406 12.742 1.058 1 98.12 281 GLU B CA 1
ATOM 4566 C C . GLU B 1 281 ? -17.203 14.234 1.33 1 98.12 281 GLU B C 1
ATOM 4568 O O . GLU B 1 281 ? -16.062 14.672 1.541 1 98.12 281 GLU B O 1
ATOM 4573 N N . GLU B 1 282 ? -18.281 14.961 1.233 1 98.69 282 GLU B N 1
ATOM 4574 C CA . GLU B 1 282 ? -18.172 16.359 1.635 1 98.69 282 GLU B CA 1
ATOM 4575 C C . GLU B 1 282 ? -18.047 16.484 3.15 1 98.69 282 GLU B C 1
ATOM 4577 O O . GLU B 1 282 ? -18.75 15.805 3.898 1 98.69 282 GLU B O 1
ATOM 4582 N N . ILE B 1 283 ? -17.203 17.344 3.6 1 98.69 283 ILE B N 1
ATOM 4583 C CA . ILE B 1 283 ? -16.875 17.5 5.016 1 98.69 283 ILE B CA 1
ATOM 4584 C C . ILE B 1 283 ? -17.766 18.578 5.633 1 98.69 283 ILE B C 1
ATOM 4586 O O . ILE B 1 283 ? -17.797 19.719 5.164 1 98.69 283 ILE B O 1
ATOM 4590 N N . PHE B 1 284 ? -18.5 18.188 6.629 1 98.25 284 PHE B N 1
ATOM 4591 C CA . PHE B 1 284 ? -19.266 19.094 7.488 1 98.25 284 PHE B CA 1
ATOM 4592 C C . PHE B 1 284 ? -18.828 18.953 8.945 1 98.25 284 PHE B C 1
ATOM 4594 O O . PHE B 1 284 ? -18.703 17.844 9.453 1 98.25 284 PHE B O 1
ATOM 4601 N N . LEU B 1 285 ? -18.547 20.062 9.555 1 98.12 285 LEU B N 1
ATOM 4602 C CA . LEU B 1 285 ? -18.125 20.062 10.945 1 98.12 285 LEU B CA 1
ATOM 4603 C C . LEU B 1 285 ? -19.047 20.922 11.797 1 98.12 285 LEU B C 1
ATOM 4605 O O . LEU B 1 285 ? -19.484 22 11.367 1 98.12 285 LEU B O 1
ATOM 4609 N N . PRO B 1 286 ? -19.375 20.391 12.977 1 97.56 286 PRO B N 1
ATOM 4610 C CA . PRO B 1 286 ? -20.172 21.219 13.883 1 97.56 286 PRO B CA 1
ATOM 4611 C C . PRO B 1 286 ? -19.453 22.516 14.281 1 97.56 286 PRO B C 1
ATOM 4613 O O . PRO B 1 286 ? -18.219 22.562 14.258 1 97.56 286 PRO B O 1
ATOM 4616 N N . GLU B 1 287 ? -20.234 23.469 14.703 1 97.56 287 GLU B N 1
ATOM 4617 C CA . GLU B 1 287 ? -19.719 24.797 15.031 1 97.56 287 GLU B CA 1
ATOM 4618 C C . GLU B 1 287 ? -18.688 24.719 16.156 1 97.56 287 GLU B C 1
ATOM 4620 O O . GLU B 1 287 ? -17.672 25.422 16.125 1 97.56 287 GLU B O 1
ATOM 4625 N N . ASN B 1 288 ? -18.969 23.953 17.125 1 97.44 288 ASN B N 1
ATOM 4626 C CA . ASN B 1 288 ? -18.047 23.828 18.25 1 97.44 288 ASN B CA 1
ATOM 4627 C C . ASN B 1 288 ? -16.688 23.297 17.812 1 97.44 288 ASN B C 1
ATOM 4629 O O . ASN B 1 288 ? -15.656 23.703 18.344 1 97.44 288 ASN B O 1
ATOM 4633 N N . ILE B 1 289 ? -16.656 22.438 16.859 1 97.94 289 ILE B N 1
ATOM 4634 C CA . ILE B 1 289 ? -15.422 21.891 16.328 1 97.94 289 ILE B CA 1
ATOM 4635 C C . ILE B 1 289 ? -14.727 22.922 15.461 1 97.94 289 ILE B C 1
ATOM 4637 O O . ILE B 1 289 ? -13.516 23.125 15.562 1 97.94 289 ILE B O 1
ATOM 4641 N N . MET B 1 290 ? -15.531 23.594 14.641 1 97.94 290 MET B N 1
ATOM 4642 C CA . MET B 1 290 ? -14.969 24.641 13.797 1 97.94 290 MET B CA 1
ATOM 4643 C C . MET B 1 290 ? -14.242 25.688 14.633 1 97.94 290 MET B C 1
ATOM 4645 O O . MET B 1 290 ? -13.133 26.109 14.289 1 97.94 290 MET B O 1
ATOM 4649 N N . GLU B 1 291 ? -14.828 26.016 15.688 1 97.44 291 GLU B N 1
ATOM 4650 C CA . GLU B 1 291 ? -14.258 27.047 16.547 1 97.44 291 GLU B CA 1
ATOM 4651 C C . GLU B 1 291 ? -13.102 26.5 17.375 1 97.44 291 GLU B C 1
ATOM 4653 O O . GLU B 1 291 ? -12.008 27.078 17.391 1 97.44 291 GLU B O 1
ATOM 4658 N N . GLY B 1 292 ? -13.391 25.406 18.094 1 97.44 292 GLY B N 1
ATOM 4659 C CA . GLY B 1 292 ? -12.391 24.844 19 1 97.44 292 GLY B CA 1
ATOM 4660 C C . GLY B 1 292 ? -11.141 24.375 18.281 1 97.44 292 GLY B C 1
ATOM 4661 O O . GLY B 1 292 ? -10.031 24.781 18.625 1 97.44 292 GLY B O 1
ATOM 4662 N N . ALA B 1 293 ? -11.312 23.469 17.312 1 97.5 293 ALA B N 1
ATOM 4663 C CA . ALA B 1 293 ? -10.18 23 16.531 1 97.5 293 ALA B CA 1
ATOM 4664 C C . ALA B 1 293 ? -9.547 24.156 15.75 1 97.5 293 ALA B C 1
ATOM 4666 O O . ALA B 1 293 ? -8.328 24.172 15.547 1 97.5 293 ALA B O 1
ATOM 4667 N N . GLY B 1 294 ? -10.406 25.078 15.336 1 97 294 GLY B N 1
ATOM 4668 C CA . GLY B 1 294 ? -9.906 26.266 14.641 1 97 294 GLY B CA 1
ATOM 4669 C C . GLY B 1 294 ? -8.906 27.047 15.461 1 97 294 GLY B C 1
ATOM 4670 O O . GLY B 1 294 ? -7.879 27.5 14.93 1 97 294 GLY B O 1
ATOM 4671 N N . ARG B 1 295 ? -9.18 27.25 16.703 1 97.38 295 ARG B N 1
ATOM 4672 C CA . ARG B 1 295 ? -8.266 27.953 17.594 1 97.38 295 ARG B CA 1
ATOM 4673 C C . ARG B 1 295 ? -6.895 27.297 17.625 1 97.38 295 ARG B C 1
ATOM 4675 O O . ARG B 1 295 ? -5.867 27.969 17.516 1 97.38 295 ARG B O 1
ATOM 4682 N N . CYS B 1 296 ? -6.895 26.016 17.75 1 96.44 296 CYS B N 1
ATOM 4683 C CA . CYS B 1 296 ? -5.672 25.234 17.812 1 96.44 296 CYS B CA 1
ATOM 4684 C C . CYS B 1 296 ? -4.883 25.328 16.516 1 96.44 296 CYS B C 1
ATOM 4686 O O . CYS B 1 296 ? -3.674 25.562 16.531 1 96.44 296 CYS B O 1
ATOM 4688 N N . ILE B 1 297 ? -5.551 25.219 15.375 1 95.81 297 ILE B N 1
ATOM 4689 C CA . ILE B 1 297 ? -4.941 25.203 14.047 1 95.81 297 ILE B CA 1
ATOM 4690 C C . ILE B 1 297 ? -4.477 26.609 13.68 1 95.81 297 ILE B C 1
ATOM 4692 O O . ILE B 1 297 ? -3.389 26.797 13.125 1 95.81 297 ILE B O 1
ATOM 4696 N N . HIS B 1 298 ? -5.301 27.641 13.992 1 95 298 HIS B N 1
ATOM 4697 C CA . HIS B 1 298 ? -4.914 29.016 13.695 1 95 298 HIS B CA 1
ATOM 4698 C C . HIS B 1 298 ? -3.689 29.422 14.5 1 95 298 HIS B C 1
ATOM 4700 O O . HIS B 1 298 ? -2.848 30.188 14.008 1 95 298 HIS B O 1
ATOM 4706 N N . ARG B 1 299 ? -3.605 28.938 15.695 1 95.62 299 ARG B N 1
ATOM 4707 C CA . ARG B 1 299 ? -2.42 29.219 16.5 1 95.62 299 ARG B CA 1
ATOM 4708 C C . ARG B 1 299 ? -1.169 28.625 15.852 1 95.62 299 ARG B C 1
ATOM 4710 O O . ARG B 1 299 ? -0.101 29.25 15.883 1 95.62 299 ARG B O 1
ATOM 4717 N N . MET B 1 300 ? -1.284 27.422 15.281 1 94.5 300 MET B N 1
ATOM 4718 C CA . MET B 1 300 ? -0.183 26.828 14.539 1 94.5 300 MET B CA 1
ATOM 4719 C C . MET B 1 300 ? 0.262 27.734 13.398 1 94.5 300 MET B C 1
ATOM 4721 O O . MET B 1 300 ? 1.46 27.938 13.195 1 94.5 300 MET B O 1
ATOM 4725 N N . VAL B 1 301 ? -0.716 28.266 12.703 1 89.81 301 VAL B N 1
ATOM 4726 C CA . VAL B 1 301 ? -0.433 29.125 11.555 1 89.81 301 VAL B CA 1
ATOM 4727 C C . VAL B 1 301 ? 0.27 30.391 12.031 1 89.81 301 VAL B C 1
ATOM 4729 O O . VAL B 1 301 ? 1.229 30.859 11.406 1 89.81 301 VAL B O 1
ATOM 4732 N N . GLU B 1 302 ? -0.208 30.891 13.125 1 91.81 302 GLU B N 1
ATOM 4733 C CA . GLU B 1 302 ? 0.334 32.125 13.688 1 91.81 302 GLU B CA 1
ATOM 4734 C C . GLU B 1 302 ? 1.781 31.938 14.141 1 91.81 302 GLU B C 1
ATOM 4736 O O . GLU B 1 302 ? 2.617 32.812 13.945 1 91.81 302 GLU B O 1
ATOM 4741 N N . LEU B 1 303 ? 2.012 30.859 14.742 1 92 303 LEU B N 1
ATOM 4742 C CA . LEU B 1 303 ? 3.324 30.625 15.328 1 92 303 LEU B CA 1
ATOM 4743 C C . LEU B 1 303 ? 4.285 30.031 14.305 1 92 303 LEU B C 1
ATOM 4745 O O . LEU B 1 303 ? 5.492 29.953 14.547 1 92 303 LEU B O 1
ATOM 4749 N N . GLY B 1 304 ? 3.645 29.484 13.273 1 73.25 304 GLY B N 1
ATOM 4750 C CA . GLY B 1 304 ? 4.27 28.484 12.422 1 73.25 304 GLY B CA 1
ATOM 4751 C C . GLY B 1 304 ? 5.203 29.078 11.391 1 73.25 304 GLY B C 1
ATOM 4752 O O . GLY B 1 304 ? 4.98 28.938 10.18 1 73.25 304 GLY B O 1
ATOM 4753 N N . GLY B 1 305 ? 6.191 29.812 11.742 1 53.78 305 GLY B N 1
ATOM 4754 C CA . GLY B 1 305 ? 7.457 29.75 11.031 1 53.78 305 GLY B CA 1
ATOM 4755 C C . GLY B 1 305 ? 7.527 28.594 10.047 1 53.78 305 GLY B C 1
ATOM 4756 O O . GLY B 1 305 ? 6.719 27.672 10.109 1 53.78 305 GLY B O 1
#